Protein AF-A0A818FE83-F1 (afdb_monomer)

Solvent-accessible surface area (backbone atoms only — not comparable to full-atom values): 34110 Å² total; per-residue (Å²): 140,72,67,58,60,55,52,52,32,51,51,27,52,50,55,16,49,51,30,42,52,55,15,48,56,34,53,72,64,74,79,38,60,69,60,17,45,54,27,37,48,54,16,42,52,30,39,50,55,36,59,69,53,81,67,66,94,81,44,62,70,55,53,52,50,42,53,53,43,54,53,51,44,52,54,49,52,53,51,42,54,51,55,53,50,54,58,55,59,75,71,53,96,70,82,82,80,80,82,72,90,72,81,86,75,84,83,78,86,86,79,94,80,88,80,85,89,88,87,80,88,77,86,84,92,85,85,89,86,85,86,87,84,89,92,86,80,90,88,86,89,87,88,86,86,81,88,85,88,80,87,88,84,88,86,85,86,85,83,84,90,85,91,78,92,80,83,82,75,85,80,77,79,82,69,89,73,80,82,70,83,52,85,99,52,61,62,66,59,54,51,48,55,52,48,49,52,69,74,64,52,73,87,80,48,76,65,54,57,44,46,30,54,57,70,53,49,85,85,80,88,80,62,87,97,54,70,60,66,62,53,51,48,56,49,51,54,54,73,69,42,65,59,50,58,67,46,44,79,48,72,49,65,92,62,65,62,54,52,24,62,81,72,57,54,66,46,38,75,93,58,82,88,76,78,35,72,44,69,74,54,92,83,69,73,89,46,86,78,26,33,42,35,37,26,39,78,91,46,75,77,47,74,49,69,50,88,75,79,75,91,78,51,77,82,30,70,68,50,38,52,38,50,50,46,42,47,52,48,66,72,42,65,70,57,70,70,61,56,54,48,51,54,48,51,54,58,48,70,74,52,83,89,79,84,83,74,99,80,78,67,63,74,60,52,53,52,50,52,52,53,48,53,46,44,54,52,22,65,75,44,74,46,89,46,104,83,52,81,91,79,88,77,85,80,71,90,67,92,67,91,84,68,92,76,88,70,89,72,83,77,78,74,62,74,78,59,54,79,81,45,72,86,80,69,92,60,84,63,88,50,73,69,52,40,52,51,50,55,60,74,47,44,44,95,79,30,45,39,80,76,56,60,65,56,44,22,73,73,69,77,45,56,66,82,80,49,86,88,53,98,46,64,52,58,48,52,31,44,53,50,47,50,46,46,61,65,80,38,48,94,50,39,89,78,46,46,69,58,45,52,44,23,54,50,44,51,42,70,72,71,39,91,58,63,61,59,60,52,51,50,47,47,58,52,56,77,71,108

Sequence (529 aa):
MENEPYQSQRNYQQQAAEYLSQALEYDEQSENHELAIALYKKGIEELEKAINLNIDPNDQRALDLRTKMRKNLAMARERVEILQKLIQTDSNPVIKVHVRPTKVQRPLRPRSIGSAPSSASSNCRSRVMSPAPASASSMRLTSKLKQPPPQTINNRIKELPSTANARKIPTQNQSQRISLKLPNVEPKLVSYILNEVIENRPHVKFDDISLARATNGRFVFIPPNSNVDVHIGKQLQKALQSCITNIQVEWKLGTTVMTAPTNIPPVYVNDRLIVYALANDPMFVFNDKSSVELRNDQIRLGQVKIDCIPNVNMNGIIARLAAKALILELQHSKSPLSIEKRKLELLLSCFGKTRPSPTLTTTTDEKRMTKKSIIDLSLKYQILSPHTAFIGVEKRMNGSNADMVLREVPIQISADDQHLQEPFYEVWPIDDENIVRYLINKQKFDGLWDLDANDIELLTGKPLTSFTPFNNKQILISAIIIVVLETRFATMSIMWHGTVQKARKHLFDLLGKDAKELELLLENIRQQF

Mean predicted aligned error: 23.47 Å

Foldseek 3Di:
DDDVLQVLLVVLVVQLVVLQVVLVVQVVVPPCLVSSLVSLVSSLVSLVVSLPGDDDPPPVVSVVSNVVSVVVNVVSVVVSVVSVVVVVVVVDPDDDPDPDPDDDDDDDDDDDDDDDDDDDDDDDDDDDDDDDDDDDDDDDDDDDDDDDDDDDDDDDDDDDDDDDDDDDDDDPDPDPDDQLDAPPDDSVVLVVVVCCCVVVVPDDDVVVVLVCVLLLHDDDDDDPPDDPSVVSSVRVSQVPFDWQPQKDKDKPQPADWDKFPPHFHTGGPPDDDDMAIDGPDPPRDGDQRTKMWIDRVPRTPDMDTCPDDDPDDCLDPSVQVRLVRVLVNLVSCPDPVVVVVVVVVVVVVVPDDDDDDDPDCVVVVSVVVSLVSSVVSCVSNVHDDPNDDDDDDDDDPDPDPPDDDDDDDPDPDDCVCVVVDDPLDPDQDDDPVVNLVNQLVQQDPQLWGDDDQVNLCVLPVDGLVLADDDPDPRLLRRLLVLLSCVPVVVVVCVSCVVSSVSNLVSSDVVVDVPPVVSVVRSVSSNVSD

Nearest PDB structures (foldseek):
  6kgq-assembly1_A  TM=4.318E-01  e=5.853E+00  Homo sapiens

Structure (mmCIF, N/CA/C/O backbone):
data_AF-A0A818FE83-F1
#
_entry.id   AF-A0A818FE83-F1
#
loop_
_atom_site.group_PDB
_atom_site.id
_atom_site.type_symbol
_atom_site.label_atom_id
_atom_site.label_alt_id
_atom_site.label_comp_id
_atom_site.label_asym_id
_atom_site.label_entity_id
_atom_site.label_seq_id
_atom_site.pdbx_PDB_ins_code
_atom_site.Cartn_x
_atom_site.Cartn_y
_atom_site.Cartn_z
_atom_site.occupancy
_atom_site.B_iso_or_equiv
_atom_site.auth_seq_id
_atom_site.auth_comp_id
_atom_site.auth_asym_id
_atom_site.auth_atom_id
_atom_site.pdbx_PDB_model_num
ATOM 1 N N . MET A 1 1 ? 34.091 25.618 -46.260 1.00 40.19 1 MET A N 1
ATOM 2 C CA . MET A 1 1 ? 34.880 25.291 -45.055 1.00 40.19 1 MET A CA 1
ATOM 3 C C . MET A 1 1 ? 33.901 24.680 -44.081 1.00 40.19 1 MET A C 1
ATOM 5 O O . MET A 1 1 ? 32.993 25.373 -43.642 1.00 40.19 1 MET A O 1
ATOM 9 N N . GLU A 1 2 ? 33.945 23.359 -43.966 1.00 46.16 2 GLU A N 1
ATOM 10 C CA . GLU A 1 2 ? 32.803 22.538 -43.545 1.00 46.16 2 GLU A CA 1
ATOM 11 C C . GLU A 1 2 ? 32.871 22.137 -42.065 1.00 46.16 2 GLU A C 1
ATOM 13 O O . GLU A 1 2 ? 33.793 22.515 -41.347 1.00 46.16 2 GLU A O 1
ATOM 18 N N . ASN A 1 3 ? 31.845 21.417 -41.600 1.00 58.75 3 ASN A N 1
ATOM 19 C CA . ASN A 1 3 ? 31.539 21.144 -40.189 1.00 58.75 3 ASN A CA 1
ATOM 20 C C . ASN A 1 3 ? 32.497 20.137 -39.499 1.00 58.75 3 ASN A C 1
ATOM 22 O O . ASN A 1 3 ? 32.040 19.254 -38.769 1.00 58.75 3 ASN A O 1
ATOM 26 N N . GLU A 1 4 ? 33.808 20.263 -39.709 1.00 73.31 4 GLU A N 1
ATOM 27 C CA . GLU A 1 4 ? 34.875 19.423 -39.138 1.00 73.31 4 GLU A CA 1
ATOM 28 C C . GLU A 1 4 ? 34.732 19.121 -37.630 1.00 73.31 4 GLU A C 1
ATOM 30 O O . GLU A 1 4 ? 34.764 17.939 -37.263 1.00 73.31 4 GLU A O 1
ATOM 35 N N . PRO A 1 5 ? 34.508 20.105 -36.726 1.00 79.12 5 PRO A N 1
ATOM 36 C CA . PRO A 1 5 ? 34.394 19.808 -35.297 1.00 79.12 5 PRO A CA 1
ATOM 37 C C . PRO A 1 5 ? 33.130 19.004 -34.954 1.00 79.12 5 PRO A C 1
ATOM 39 O O . PRO A 1 5 ? 33.186 18.125 -34.096 1.00 79.12 5 PRO A O 1
ATOM 42 N N . TYR A 1 6 ? 32.004 19.235 -35.642 1.00 85.44 6 TYR A N 1
ATOM 43 C CA . TYR A 1 6 ? 30.761 18.487 -35.404 1.00 85.44 6 TYR A CA 1
ATOM 44 C C . TYR A 1 6 ? 30.817 17.061 -35.973 1.00 85.44 6 TYR A C 1
ATOM 46 O O . TYR A 1 6 ? 30.328 16.125 -35.337 1.00 85.44 6 TYR A O 1
ATOM 54 N N . GLN A 1 7 ? 31.446 16.870 -37.138 1.00 86.81 7 GLN A N 1
ATOM 55 C CA . GLN A 1 7 ? 31.696 15.535 -37.696 1.00 86.81 7 GLN A CA 1
ATOM 56 C C . GLN A 1 7 ? 32.642 14.736 -36.790 1.00 86.81 7 GLN A C 1
ATOM 58 O O . GLN A 1 7 ? 32.328 13.609 -36.413 1.00 86.81 7 GLN A O 1
ATOM 63 N N . SER A 1 8 ? 33.734 15.354 -36.332 1.00 87.88 8 SER A N 1
ATOM 64 C CA . SER A 1 8 ? 34.649 14.751 -35.353 1.00 87.88 8 SER A CA 1
ATOM 65 C C . SER A 1 8 ? 33.924 14.368 -34.058 1.00 87.88 8 SER A C 1
ATOM 67 O O . SER A 1 8 ? 34.060 13.244 -33.576 1.00 87.88 8 SER A O 1
ATOM 69 N N . GLN A 1 9 ? 33.072 15.255 -33.530 1.00 89.56 9 GLN A N 1
ATOM 70 C CA . GLN A 1 9 ? 32.237 14.978 -32.359 1.00 89.56 9 GLN A CA 1
ATOM 71 C C . GLN A 1 9 ? 31.302 13.775 -32.588 1.00 89.56 9 GLN A C 1
ATOM 73 O O . GLN A 1 9 ? 31.168 12.924 -31.709 1.00 89.56 9 GLN A O 1
ATOM 78 N N . ARG A 1 10 ? 30.675 13.661 -33.766 1.00 90.94 10 ARG A N 1
ATOM 79 C CA . ARG A 1 10 ? 29.845 12.504 -34.146 1.00 90.94 10 ARG A CA 1
ATOM 80 C C . ARG A 1 10 ? 30.641 11.203 -34.252 1.00 90.94 10 ARG A C 1
ATOM 82 O O . ARG A 1 10 ? 30.142 10.176 -33.800 1.00 90.94 10 ARG A O 1
ATOM 89 N N . ASN A 1 11 ? 31.864 11.240 -34.769 1.00 93.38 11 ASN A N 1
ATOM 90 C CA . ASN A 1 11 ? 32.707 10.048 -34.891 1.00 93.38 11 ASN A CA 1
ATOM 91 C C . ASN A 1 11 ? 33.095 9.498 -33.509 1.00 93.38 11 ASN A C 1
ATOM 93 O O . ASN A 1 11 ? 32.867 8.319 -33.232 1.00 93.38 11 ASN A O 1
ATOM 97 N N . TYR A 1 12 ? 33.551 10.360 -32.593 1.00 92.94 12 TYR A N 1
ATOM 98 C CA . TYR A 1 12 ? 33.810 9.960 -31.205 1.00 92.94 12 TYR A CA 1
ATOM 99 C C . TYR A 1 12 ? 32.534 9.499 -30.475 1.00 92.94 12 TYR A C 1
ATOM 101 O O . TYR A 1 12 ? 32.581 8.566 -29.678 1.00 92.94 12 TYR A O 1
ATOM 109 N N . GLN A 1 13 ? 31.362 10.080 -30.781 1.00 93.88 13 GLN A N 1
ATOM 110 C CA 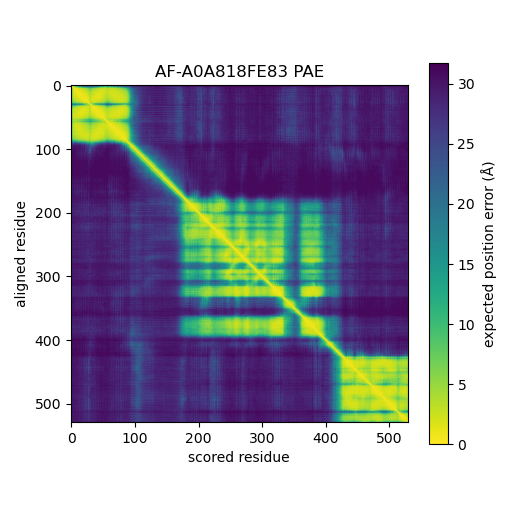. GLN A 1 13 ? 30.070 9.607 -30.256 1.00 93.88 13 GLN A CA 1
ATOM 111 C C . GLN A 1 13 ? 29.757 8.161 -30.655 1.00 93.88 13 GLN A C 1
ATOM 113 O O . GLN A 1 13 ? 29.132 7.434 -29.881 1.00 93.88 13 GLN A O 1
ATOM 118 N N . GLN A 1 14 ? 30.113 7.777 -31.881 1.00 93.38 14 GLN A N 1
ATOM 119 C CA . GLN A 1 14 ? 29.857 6.447 -32.421 1.00 93.38 14 GLN A CA 1
ATOM 120 C C . GLN A 1 14 ? 30.827 5.420 -31.826 1.00 93.38 14 GLN A C 1
ATOM 122 O O . GLN A 1 14 ? 30.374 4.392 -31.332 1.00 93.38 14 GLN A O 1
ATOM 127 N N . GLN A 1 15 ? 32.121 5.748 -31.762 1.00 93.56 15 GLN A N 1
ATOM 128 C CA . GLN A 1 15 ? 33.143 4.912 -31.117 1.00 93.56 15 GLN A CA 1
ATOM 129 C C . GLN A 1 15 ? 32.850 4.699 -29.623 1.00 93.56 15 GLN A C 1
ATOM 131 O O . GLN A 1 15 ? 32.890 3.575 -29.129 1.00 93.56 15 GLN A O 1
ATOM 136 N N . ALA A 1 16 ? 32.460 5.759 -28.906 1.00 95.44 16 ALA A N 1
ATOM 137 C CA . ALA A 1 16 ? 32.011 5.645 -27.523 1.00 95.44 16 ALA A CA 1
ATOM 138 C C . ALA A 1 16 ? 30.784 4.731 -27.378 1.00 95.44 16 ALA A C 1
ATOM 140 O O . ALA A 1 16 ? 30.735 3.917 -26.460 1.00 95.44 16 ALA A O 1
ATOM 141 N N . ALA A 1 17 ? 29.790 4.853 -28.265 1.00 94.06 17 ALA A N 1
ATOM 142 C CA . ALA A 1 17 ? 28.589 4.021 -28.211 1.00 94.06 17 ALA A CA 1
ATOM 143 C C . ALA A 1 17 ? 28.905 2.532 -28.433 1.00 94.06 17 ALA A C 1
ATOM 145 O O . ALA A 1 17 ? 28.341 1.696 -27.734 1.00 94.06 17 ALA A O 1
ATOM 146 N N . GLU A 1 18 ? 29.834 2.217 -29.338 1.00 95.75 18 GLU A N 1
ATOM 147 C CA . GLU A 1 18 ? 30.301 0.853 -29.604 1.00 95.75 18 GLU A CA 1
ATOM 148 C C . GLU A 1 18 ? 30.975 0.227 -28.370 1.00 95.75 18 GLU A C 1
ATOM 150 O O . GLU A 1 18 ? 30.542 -0.831 -27.901 1.00 95.75 18 GLU A O 1
ATOM 155 N N . TYR A 1 19 ? 31.952 0.918 -27.765 1.00 95.81 19 TYR A N 1
ATOM 156 C CA . TYR A 1 19 ? 32.606 0.440 -26.539 1.00 95.81 19 TYR A CA 1
ATOM 157 C C . TYR A 1 19 ? 31.632 0.294 -25.364 1.00 95.81 19 TYR A C 1
ATOM 159 O O . TYR A 1 19 ? 31.732 -0.670 -24.607 1.00 95.81 19 TYR A O 1
ATOM 167 N N . LEU A 1 20 ? 30.669 1.211 -25.214 1.00 95.31 20 LEU A N 1
ATOM 168 C CA . LEU A 1 20 ? 29.652 1.125 -24.162 1.00 95.31 20 LEU A CA 1
ATOM 169 C C . LEU A 1 20 ? 28.653 -0.018 -24.399 1.00 95.31 20 LEU A C 1
ATOM 171 O O . LEU A 1 20 ? 28.226 -0.636 -23.427 1.00 95.31 20 LEU A O 1
ATOM 175 N N . SER A 1 21 ? 28.302 -0.339 -25.652 1.00 93.94 21 SER A N 1
ATOM 176 C CA . SER A 1 21 ? 27.450 -1.502 -25.946 1.00 93.94 21 SER A CA 1
ATOM 177 C C . SER A 1 21 ? 28.155 -2.828 -25.665 1.00 93.94 21 SER A C 1
ATOM 179 O O . SER A 1 21 ? 27.558 -3.704 -25.049 1.00 93.94 21 SER A O 1
ATOM 181 N N . GLN A 1 22 ? 29.440 -2.945 -26.021 1.00 92.19 22 GLN A N 1
ATOM 182 C CA . GLN A 1 22 ? 30.245 -4.124 -25.688 1.00 92.19 22 GLN A CA 1
ATOM 183 C C . GLN A 1 22 ? 30.424 -4.252 -24.167 1.00 92.19 22 GLN A C 1
ATOM 185 O O . GLN A 1 22 ? 30.310 -5.342 -23.618 1.00 92.19 22 GLN A O 1
ATOM 190 N N . ALA A 1 23 ? 30.655 -3.137 -23.463 1.00 93.44 23 ALA A N 1
ATOM 191 C CA . ALA A 1 23 ? 30.774 -3.138 -22.007 1.00 93.44 23 ALA A CA 1
ATOM 192 C C . ALA A 1 23 ? 29.503 -3.662 -21.317 1.00 93.44 23 ALA A C 1
ATOM 194 O O . ALA A 1 23 ? 29.622 -4.453 -20.387 1.00 93.44 23 ALA A O 1
ATOM 195 N N . LEU A 1 24 ? 28.313 -3.266 -21.792 1.00 93.12 24 LEU A N 1
ATOM 196 C CA . LEU A 1 24 ? 27.022 -3.749 -21.283 1.00 93.12 24 LEU A CA 1
ATOM 197 C C . LEU A 1 24 ? 26.832 -5.260 -21.488 1.00 93.12 24 LEU A C 1
ATOM 199 O O . LEU A 1 24 ? 26.365 -5.935 -20.577 1.00 93.12 24 LEU A O 1
ATOM 203 N N . GLU A 1 25 ? 27.239 -5.806 -22.635 1.00 90.25 25 GLU A N 1
ATOM 204 C CA . GLU A 1 25 ? 27.136 -7.245 -22.916 1.00 90.25 25 GLU A CA 1
ATOM 205 C C . GLU A 1 25 ? 27.955 -8.090 -21.918 1.00 90.25 25 GLU A C 1
ATOM 207 O O . GLU A 1 25 ? 27.442 -9.057 -21.352 1.00 90.25 25 GLU A O 1
ATOM 212 N N . TYR A 1 26 ? 29.193 -7.683 -21.610 1.00 87.94 26 TYR A N 1
ATOM 213 C CA . TYR A 1 26 ? 30.014 -8.341 -20.579 1.00 87.94 26 TYR A CA 1
ATOM 214 C C . TYR A 1 26 ? 29.524 -8.093 -19.142 1.00 87.94 26 TYR A C 1
ATOM 216 O O . TYR A 1 26 ? 29.781 -8.905 -18.253 1.00 87.94 26 TYR A O 1
ATOM 224 N N . ASP A 1 27 ? 28.840 -6.974 -18.906 1.00 87.31 27 ASP A N 1
ATOM 225 C CA . ASP A 1 27 ? 28.271 -6.589 -17.612 1.00 87.31 27 ASP A CA 1
ATOM 226 C C . ASP A 1 27 ? 27.022 -7.427 -17.262 1.00 87.31 27 ASP A C 1
ATOM 228 O O . ASP A 1 27 ? 26.847 -7.839 -16.115 1.00 87.31 27 ASP A O 1
ATOM 232 N N . GLU A 1 28 ? 26.197 -7.765 -18.260 1.00 86.06 28 GLU A N 1
ATOM 233 C CA . GLU A 1 28 ? 25.052 -8.677 -18.113 1.00 86.06 28 GLU A CA 1
ATOM 234 C C . GLU A 1 28 ? 25.485 -10.147 -17.941 1.00 86.06 28 GLU A C 1
ATOM 236 O O . GLU A 1 28 ? 24.889 -10.886 -17.153 1.00 86.06 28 GLU A O 1
ATOM 241 N N . GLN A 1 29 ? 26.562 -10.574 -18.611 1.00 78.81 29 GLN A N 1
ATOM 242 C CA . GLN A 1 29 ? 27.043 -11.967 -18.598 1.00 78.81 29 GLN A CA 1
ATOM 243 C C . GLN A 1 29 ? 27.700 -12.423 -17.276 1.00 78.81 29 GLN A C 1
ATOM 245 O O . GLN A 1 29 ? 28.101 -13.578 -17.171 1.00 78.81 29 GLN A O 1
ATOM 250 N N . SER A 1 30 ? 27.766 -11.564 -16.250 1.00 62.47 30 SER A N 1
ATOM 251 C CA . SER A 1 30 ? 28.073 -11.883 -14.837 1.00 62.47 30 SER A CA 1
ATOM 252 C C . SER A 1 30 ? 29.441 -12.511 -14.492 1.00 62.47 30 SER A C 1
ATOM 254 O O . SER A 1 30 ? 29.804 -12.514 -13.321 1.00 62.47 30 SER A O 1
ATOM 256 N N . GLU A 1 31 ? 30.227 -13.002 -15.454 1.00 63.53 31 GLU A N 1
ATOM 257 C CA . GLU A 1 31 ? 31.515 -13.677 -15.190 1.00 63.53 31 GLU A CA 1
ATOM 258 C C . GLU A 1 31 ? 32.758 -12.807 -15.479 1.00 63.53 31 GLU A C 1
ATOM 260 O O . GLU A 1 31 ? 33.862 -13.173 -15.088 1.00 63.53 31 GLU A O 1
ATOM 265 N N . ASN A 1 32 ? 32.612 -11.645 -16.137 1.00 76.75 32 ASN A N 1
ATOM 266 C CA . ASN A 1 32 ? 33.738 -10.881 -16.709 1.00 76.75 32 ASN A CA 1
ATOM 267 C C . ASN A 1 32 ? 33.737 -9.370 -16.372 1.00 76.75 32 ASN A C 1
ATOM 269 O O . ASN A 1 32 ? 33.983 -8.518 -17.233 1.00 76.75 32 ASN A O 1
ATOM 273 N N . HIS A 1 33 ? 33.506 -9.010 -15.105 1.00 83.38 33 HIS A N 1
ATOM 274 C CA . HIS A 1 33 ? 33.454 -7.605 -14.663 1.00 83.38 33 HIS A CA 1
ATOM 275 C C . HIS A 1 33 ? 34.737 -6.794 -14.950 1.00 83.38 33 HIS A C 1
ATOM 277 O O . HIS A 1 33 ? 34.656 -5.590 -15.198 1.00 83.38 33 HIS A O 1
ATOM 283 N N . GLU A 1 34 ? 35.916 -7.424 -14.976 1.00 87.69 34 GLU A N 1
ATOM 284 C CA . GLU A 1 34 ? 37.179 -6.750 -15.325 1.00 87.69 34 GLU A CA 1
ATOM 285 C C . GLU A 1 34 ? 37.215 -6.285 -16.792 1.00 87.69 34 GLU A C 1
ATOM 287 O O . GLU A 1 34 ? 37.617 -5.151 -17.075 1.00 87.69 34 GLU A O 1
ATOM 292 N N . LEU A 1 35 ? 36.731 -7.119 -17.722 1.00 88.88 35 LEU A N 1
ATOM 293 C CA . LEU A 1 35 ? 36.623 -6.774 -19.144 1.00 88.88 35 LEU A CA 1
ATOM 294 C C . LEU A 1 35 ? 35.570 -5.682 -19.367 1.00 88.88 35 LEU A C 1
ATOM 296 O O . LEU A 1 35 ? 35.830 -4.727 -20.104 1.00 88.88 35 LEU A O 1
ATOM 300 N N . ALA A 1 36 ? 34.433 -5.759 -18.665 1.00 92.06 36 ALA A N 1
ATOM 301 C CA . ALA A 1 36 ? 33.418 -4.708 -18.682 1.00 92.06 36 ALA A CA 1
ATOM 302 C C . ALA A 1 36 ? 33.999 -3.354 -18.223 1.00 92.06 36 ALA A C 1
ATOM 304 O O . ALA A 1 36 ? 33.844 -2.352 -18.920 1.00 92.06 36 ALA A O 1
ATOM 305 N N . ILE A 1 37 ? 34.750 -3.310 -17.111 1.00 93.00 37 ILE A N 1
ATOM 306 C CA . ILE A 1 37 ? 35.431 -2.085 -16.642 1.00 93.00 37 ILE A CA 1
ATOM 307 C C . ILE A 1 37 ? 36.420 -1.551 -17.689 1.00 93.00 37 ILE A C 1
ATOM 309 O O . ILE A 1 37 ? 36.487 -0.337 -17.898 1.00 93.00 37 ILE A O 1
ATOM 313 N N . ALA A 1 38 ? 37.197 -2.420 -18.343 1.00 93.62 38 ALA A N 1
ATOM 314 C CA . ALA A 1 38 ? 38.158 -2.005 -19.366 1.00 93.62 38 ALA A CA 1
ATOM 315 C C . ALA A 1 38 ? 37.471 -1.373 -20.593 1.00 93.62 38 ALA A C 1
ATOM 317 O O . ALA A 1 38 ? 37.942 -0.356 -21.106 1.00 93.62 38 ALA A O 1
ATOM 318 N N . LEU A 1 39 ? 36.338 -1.929 -21.031 1.00 93.88 39 LEU A N 1
ATOM 319 C CA . LEU A 1 39 ? 35.537 -1.393 -22.136 1.00 93.88 39 LEU A CA 1
ATOM 320 C C . LEU A 1 39 ? 34.808 -0.097 -21.749 1.00 93.88 39 LEU A C 1
ATOM 322 O O . LEU A 1 39 ? 34.854 0.872 -22.508 1.00 93.88 39 LEU A O 1
ATOM 326 N N . TYR A 1 40 ? 34.239 -0.013 -20.539 1.00 96.69 40 TYR A N 1
ATOM 327 C CA . TYR A 1 40 ? 33.661 1.233 -20.024 1.00 96.69 40 TYR A CA 1
ATOM 328 C C . TYR A 1 40 ? 34.697 2.366 -19.961 1.00 96.69 40 TYR A C 1
ATOM 330 O O . TYR A 1 40 ? 34.378 3.492 -20.340 1.00 96.69 40 TYR A O 1
ATOM 338 N N . LYS A 1 41 ? 35.943 2.089 -19.541 1.00 96.12 41 LYS A N 1
ATOM 339 C CA . LYS A 1 41 ? 37.033 3.085 -19.539 1.00 96.12 41 LYS A CA 1
ATOM 340 C C . LYS A 1 41 ? 37.331 3.618 -20.944 1.00 96.12 41 LYS A C 1
ATOM 342 O O . LYS A 1 41 ? 37.325 4.832 -21.123 1.00 96.12 41 LYS A O 1
ATOM 347 N N . LYS A 1 42 ? 37.470 2.742 -21.949 1.00 95.44 42 LYS A N 1
ATOM 348 C CA . LYS A 1 42 ? 37.636 3.155 -23.359 1.00 95.44 42 LYS A CA 1
ATOM 349 C C . LYS A 1 42 ? 36.466 4.012 -23.855 1.00 95.44 42 LYS A C 1
ATOM 351 O O . LYS A 1 42 ? 36.677 5.055 -24.464 1.00 95.44 42 LYS A O 1
ATOM 356 N N . GLY A 1 43 ? 35.228 3.622 -23.537 1.00 96.38 43 GLY A N 1
ATOM 357 C CA . GLY A 1 43 ? 34.038 4.413 -23.868 1.00 96.38 43 GLY A CA 1
ATOM 358 C C . GLY A 1 43 ? 34.029 5.803 -23.215 1.00 96.38 43 GLY A C 1
ATOM 359 O O . GLY A 1 43 ? 33.614 6.775 -23.845 1.00 96.38 43 GLY A O 1
ATOM 360 N N . ILE A 1 44 ? 34.522 5.923 -21.977 1.00 96.56 44 ILE A N 1
ATOM 361 C CA . ILE A 1 44 ? 34.677 7.207 -21.273 1.00 96.56 44 ILE A CA 1
ATOM 362 C C . ILE A 1 44 ? 35.756 8.076 -21.939 1.00 96.56 44 ILE A C 1
ATOM 364 O O . ILE A 1 44 ? 35.505 9.259 -22.158 1.00 96.56 44 ILE A O 1
ATOM 368 N N . GLU A 1 45 ? 36.905 7.510 -22.321 1.00 96.44 45 GLU A N 1
ATOM 369 C CA . GLU A 1 45 ? 37.983 8.236 -23.015 1.00 96.44 45 GLU A CA 1
ATOM 370 C C . GLU A 1 45 ? 37.508 8.857 -24.342 1.00 96.44 45 GLU A C 1
ATOM 372 O O . GLU A 1 45 ? 37.781 10.031 -24.607 1.00 96.44 45 GLU A O 1
ATOM 377 N N . GLU A 1 46 ? 36.739 8.122 -25.154 1.00 95.56 46 GLU A N 1
ATOM 378 C CA . GLU A 1 46 ? 36.171 8.666 -26.399 1.00 95.56 46 GLU A CA 1
ATOM 379 C C . GLU A 1 46 ? 35.105 9.750 -26.142 1.00 95.56 46 GLU A C 1
ATOM 381 O O . GLU A 1 46 ? 35.055 10.756 -26.858 1.00 95.56 46 GLU A O 1
ATOM 386 N N . LEU A 1 47 ? 34.296 9.629 -25.079 1.00 95.31 47 LEU A N 1
ATOM 387 C CA . LEU A 1 47 ? 33.380 10.705 -24.667 1.00 95.31 47 LEU A CA 1
ATOM 388 C C . LEU A 1 47 ? 34.130 11.960 -24.200 1.00 95.31 47 LEU A C 1
ATOM 390 O O . LEU A 1 47 ? 33.699 13.073 -24.501 1.00 95.31 47 LEU A O 1
ATOM 394 N N . GLU A 1 48 ? 35.243 11.808 -23.483 1.00 95.12 48 GLU A N 1
ATOM 395 C CA . GLU A 1 48 ? 36.067 12.930 -23.021 1.00 95.12 48 GLU A CA 1
ATOM 396 C C . GLU A 1 48 ? 36.721 13.668 -24.191 1.00 95.12 48 GLU A C 1
ATOM 398 O O . GLU A 1 48 ? 36.621 14.897 -24.259 1.00 95.12 48 GLU A O 1
ATOM 403 N N . LYS A 1 49 ? 37.279 12.943 -25.171 1.00 93.62 49 LYS A N 1
ATOM 404 C CA . LYS A 1 49 ? 37.765 13.528 -26.435 1.00 93.62 49 LYS A CA 1
ATOM 405 C C . LYS A 1 49 ? 36.663 14.328 -27.134 1.00 93.62 49 LYS A C 1
ATOM 407 O O . LYS A 1 49 ? 36.883 15.487 -27.479 1.00 93.62 49 LYS A O 1
ATOM 412 N N . ALA A 1 50 ? 35.458 13.765 -27.259 1.00 90.88 50 ALA A N 1
ATOM 413 C CA . ALA A 1 50 ? 34.319 14.429 -27.898 1.00 90.88 50 ALA A CA 1
ATOM 414 C C . ALA A 1 50 ? 33.838 15.701 -27.171 1.00 90.88 50 ALA A C 1
ATOM 416 O O . ALA A 1 50 ? 33.371 16.645 -27.810 1.00 90.88 50 ALA A O 1
ATOM 417 N N . ILE A 1 51 ? 33.920 15.729 -25.836 1.00 91.56 51 ILE A N 1
ATOM 418 C CA . ILE A 1 51 ? 33.501 16.871 -25.005 1.00 91.56 51 ILE A CA 1
ATOM 419 C C . ILE A 1 51 ? 34.549 17.995 -25.016 1.00 91.56 51 ILE A C 1
ATOM 421 O O . ILE A 1 51 ? 34.166 19.164 -24.901 1.00 91.56 51 ILE A O 1
ATOM 425 N N . ASN A 1 52 ? 35.830 17.643 -25.165 1.00 90.94 52 ASN A N 1
ATOM 426 C CA . ASN A 1 52 ? 36.968 18.566 -25.185 1.00 90.94 52 ASN A CA 1
ATOM 427 C C . ASN A 1 52 ? 37.207 19.235 -26.551 1.00 90.94 52 ASN A C 1
ATOM 429 O O . ASN A 1 52 ? 38.022 20.153 -26.635 1.00 90.94 52 ASN A O 1
ATOM 433 N N . LEU A 1 53 ? 36.502 18.821 -27.611 1.00 89.75 53 LEU A N 1
ATOM 434 C CA . LEU A 1 53 ? 36.538 19.517 -28.898 1.00 89.75 53 LEU A CA 1
ATOM 435 C C . LEU A 1 53 ? 36.054 20.968 -28.758 1.00 89.75 53 LEU A C 1
ATOM 437 O O . LEU A 1 53 ? 35.030 21.248 -28.125 1.00 89.75 53 LEU A O 1
ATOM 441 N N . ASN A 1 54 ? 36.776 21.888 -29.401 1.00 85.81 54 ASN A N 1
ATOM 442 C CA . ASN A 1 54 ? 36.339 23.271 -29.523 1.00 85.81 54 ASN A CA 1
ATOM 443 C C . ASN A 1 54 ? 35.163 23.334 -30.509 1.00 85.81 54 ASN A C 1
ATOM 445 O O . ASN A 1 54 ? 35.310 23.007 -31.686 1.00 85.81 54 ASN A O 1
ATOM 449 N N . ILE A 1 55 ? 33.992 23.702 -29.999 1.00 85.00 55 ILE A N 1
ATOM 450 C CA . ILE A 1 55 ? 32.716 23.704 -30.715 1.00 85.00 55 ILE A CA 1
ATOM 451 C C . ILE A 1 55 ? 32.198 25.135 -30.729 1.00 85.00 55 ILE A C 1
ATOM 453 O O . ILE A 1 55 ? 32.130 25.768 -29.672 1.00 85.00 55 ILE A O 1
ATOM 457 N N . ASP A 1 56 ? 31.779 25.607 -31.903 1.00 84.75 56 ASP A N 1
ATOM 458 C CA . ASP A 1 56 ? 31.195 26.934 -32.062 1.00 84.75 56 ASP A CA 1
ATOM 459 C C . ASP A 1 56 ? 29.992 27.124 -31.121 1.00 84.75 56 ASP A C 1
ATOM 461 O O . ASP A 1 56 ? 29.023 26.361 -31.206 1.00 84.75 56 ASP A O 1
ATOM 465 N N . PRO A 1 57 ? 29.984 28.160 -30.255 1.00 81.31 57 PRO A N 1
ATOM 466 C CA . PRO A 1 57 ? 28.884 28.410 -29.318 1.00 81.31 57 PRO A CA 1
ATOM 467 C C . PRO A 1 57 ? 27.516 28.640 -29.978 1.00 81.31 57 PRO A C 1
ATOM 469 O O . PRO A 1 57 ? 26.504 28.660 -29.282 1.00 81.31 57 PRO A O 1
ATOM 472 N N . ASN A 1 58 ? 27.487 28.829 -31.300 1.00 83.25 58 ASN A N 1
ATOM 473 C CA . ASN A 1 58 ? 26.285 29.073 -32.087 1.00 83.25 58 ASN A CA 1
ATOM 474 C C . ASN A 1 58 ? 25.685 27.792 -32.721 1.00 83.25 58 ASN A C 1
ATOM 476 O O . ASN A 1 58 ? 24.534 27.831 -33.152 1.00 83.25 58 ASN A O 1
ATOM 480 N N . ASP A 1 59 ? 26.398 26.648 -32.768 1.00 86.81 59 ASP A N 1
ATOM 481 C CA . ASP A 1 59 ? 25.799 25.380 -33.237 1.00 86.81 59 ASP A CA 1
ATOM 482 C C . ASP A 1 59 ? 25.106 24.637 -32.085 1.00 86.81 59 ASP A C 1
ATOM 484 O O . ASP A 1 59 ? 25.686 23.812 -31.369 1.00 86.81 59 ASP A O 1
ATOM 488 N N . GLN A 1 60 ? 23.806 24.899 -31.945 1.00 86.31 60 GLN A N 1
ATOM 489 C CA . GLN A 1 60 ? 22.940 24.236 -30.968 1.00 86.31 60 GLN A CA 1
ATOM 490 C C . GLN A 1 60 ? 22.980 22.699 -31.072 1.00 86.31 60 GLN A C 1
ATOM 492 O O . GLN A 1 60 ? 22.920 22.018 -30.050 1.00 86.31 60 GLN A O 1
ATOM 497 N N . ARG A 1 61 ? 23.164 22.122 -32.269 1.00 87.19 61 ARG A N 1
ATOM 498 C CA . ARG A 1 61 ? 23.173 20.657 -32.463 1.00 87.19 61 ARG A CA 1
ATOM 499 C C . ARG A 1 61 ? 24.418 20.017 -31.854 1.00 87.19 61 ARG A C 1
ATOM 501 O O . ARG A 1 61 ? 24.346 18.900 -31.339 1.00 87.19 61 ARG A O 1
ATOM 508 N N . ALA A 1 62 ? 25.547 20.720 -31.905 1.00 86.56 62 ALA A N 1
ATOM 509 C CA . ALA A 1 62 ? 26.804 20.300 -31.298 1.00 86.56 62 ALA A CA 1
ATOM 510 C C . ALA A 1 62 ? 26.770 20.444 -29.763 1.00 86.56 62 ALA A C 1
ATOM 512 O O . ALA A 1 62 ? 27.272 19.581 -29.032 1.00 86.56 62 ALA A O 1
ATOM 513 N N . LEU A 1 63 ? 26.098 21.486 -29.257 1.00 88.50 63 LEU A N 1
ATOM 514 C CA . LEU A 1 63 ? 25.848 21.690 -27.824 1.00 88.50 63 LEU A CA 1
ATOM 515 C C . LEU A 1 63 ? 24.900 20.633 -27.231 1.00 88.50 63 LEU A C 1
ATOM 517 O O . LEU A 1 63 ? 25.196 20.079 -26.166 1.00 88.50 63 LEU A O 1
ATOM 521 N N . ASP A 1 64 ? 23.817 20.288 -27.928 1.00 89.25 64 ASP A N 1
ATOM 522 C CA . ASP A 1 64 ? 22.895 19.214 -27.536 1.00 89.25 64 ASP A CA 1
ATOM 523 C C . ASP A 1 64 ? 23.592 17.851 -27.515 1.00 89.25 64 ASP A C 1
ATOM 525 O O . ASP A 1 64 ? 23.428 17.067 -26.574 1.00 89.25 64 ASP A O 1
ATOM 529 N N . LEU A 1 65 ? 24.413 17.571 -28.534 1.00 90.25 65 LEU A N 1
ATOM 530 C CA . LEU A 1 65 ? 25.211 16.350 -28.611 1.00 90.25 65 LEU A CA 1
ATOM 531 C C . LEU A 1 65 ? 26.207 16.271 -27.442 1.00 90.25 65 LEU A C 1
ATOM 533 O O . LEU A 1 65 ? 26.252 15.253 -26.750 1.00 90.25 65 LEU A O 1
ATOM 537 N N . ARG A 1 66 ? 26.910 17.372 -27.135 1.00 90.94 66 ARG A N 1
ATOM 538 C CA . ARG A 1 66 ? 27.827 17.472 -25.984 1.00 90.94 66 ARG A CA 1
ATOM 539 C C . ARG A 1 66 ? 27.108 17.270 -24.649 1.00 90.94 66 ARG A C 1
ATOM 541 O O . ARG A 1 66 ? 27.656 16.656 -23.736 1.00 90.94 66 ARG A O 1
ATOM 548 N N . THR A 1 67 ? 25.879 17.764 -24.526 1.00 93.00 67 THR A N 1
ATOM 549 C CA . THR A 1 67 ? 25.066 17.615 -23.309 1.00 93.00 67 THR A CA 1
ATOM 550 C C . THR A 1 67 ? 24.637 16.160 -23.100 1.00 93.00 67 THR A C 1
ATOM 552 O O . THR A 1 67 ? 24.756 15.639 -21.989 1.00 93.00 67 THR A O 1
ATOM 555 N N . LYS A 1 68 ? 24.243 15.459 -24.172 1.00 91.88 68 LYS A N 1
ATOM 556 C CA . LYS A 1 68 ? 23.956 14.012 -24.139 1.00 91.88 68 LYS A CA 1
ATOM 557 C C . LYS A 1 68 ? 25.202 13.194 -23.780 1.00 91.88 68 LYS A C 1
ATOM 559 O O . LYS A 1 68 ? 25.127 12.337 -22.904 1.00 91.88 68 LYS A O 1
ATOM 564 N N . MET A 1 69 ? 26.358 13.515 -24.366 1.00 92.06 69 MET A N 1
ATOM 565 C CA . MET A 1 69 ? 27.643 12.884 -24.026 1.00 92.06 69 MET A CA 1
ATOM 566 C C . MET A 1 69 ? 28.012 13.050 -22.552 1.00 92.06 69 MET A C 1
ATOM 568 O O . MET A 1 69 ? 28.391 12.074 -21.916 1.00 92.06 69 MET A O 1
ATOM 572 N N . ARG A 1 70 ? 27.852 14.253 -21.980 1.00 93.75 70 ARG A N 1
ATOM 573 C CA . ARG A 1 70 ? 28.110 14.503 -20.550 1.00 93.75 70 ARG A CA 1
ATOM 574 C C . ARG A 1 70 ? 27.224 13.655 -19.638 1.00 93.75 70 ARG A C 1
ATOM 576 O O . ARG A 1 70 ? 27.716 13.142 -18.637 1.00 93.75 70 ARG A O 1
ATOM 583 N N . LYS A 1 71 ? 25.945 13.466 -19.991 1.00 93.38 71 LYS A N 1
ATOM 584 C CA . LYS A 1 71 ? 25.044 12.570 -19.250 1.00 93.38 71 LYS A CA 1
ATOM 585 C C . LYS A 1 71 ? 25.505 11.111 -19.342 1.00 93.38 71 LYS A C 1
ATOM 587 O O . LYS A 1 71 ? 25.568 10.437 -18.319 1.00 93.38 71 LYS A O 1
ATOM 592 N N . ASN A 1 72 ? 25.872 10.641 -20.535 1.00 90.62 72 ASN A N 1
ATOM 593 C CA . ASN A 1 72 ? 26.371 9.276 -20.734 1.00 90.62 72 ASN A CA 1
ATOM 594 C C . ASN A 1 72 ? 27.693 9.028 -19.991 1.00 90.62 72 ASN A C 1
ATOM 596 O O . ASN A 1 72 ? 27.837 7.995 -19.345 1.00 90.62 72 ASN A O 1
ATOM 600 N N . LEU A 1 73 ? 28.612 9.996 -20.008 1.00 94.06 73 LEU A N 1
ATOM 601 C CA . LEU A 1 73 ? 29.878 9.955 -19.273 1.00 94.06 73 LEU A CA 1
ATOM 602 C C . LEU A 1 73 ? 29.649 9.833 -17.761 1.00 94.06 73 LEU A C 1
ATOM 604 O O . LEU A 1 73 ? 30.330 9.047 -17.106 1.00 94.06 73 LEU A O 1
ATOM 608 N N . ALA A 1 74 ? 28.680 10.568 -17.204 1.00 95.06 74 ALA A N 1
ATOM 609 C CA . ALA A 1 74 ? 28.332 10.463 -15.788 1.00 95.06 74 ALA A CA 1
ATOM 610 C C . ALA A 1 74 ? 27.819 9.056 -15.427 1.00 95.06 74 ALA A C 1
ATOM 612 O O . ALA A 1 74 ? 28.331 8.451 -14.488 1.00 95.06 74 ALA A O 1
ATOM 613 N N . MET A 1 75 ? 26.884 8.507 -16.215 1.00 90.00 75 MET A N 1
ATOM 614 C CA . MET A 1 75 ? 26.337 7.158 -15.997 1.00 90.00 75 MET A CA 1
ATOM 615 C C . MET A 1 75 ? 27.407 6.061 -16.150 1.00 90.00 75 MET A C 1
ATOM 617 O O . MET A 1 75 ? 27.453 5.128 -15.352 1.00 90.00 75 MET A O 1
ATOM 621 N N . ALA A 1 76 ? 28.306 6.183 -17.133 1.00 93.62 76 ALA A N 1
ATOM 622 C CA . ALA A 1 76 ? 29.400 5.231 -17.332 1.00 93.62 76 ALA A CA 1
ATOM 623 C C . ALA A 1 76 ? 30.409 5.254 -16.168 1.00 93.62 76 ALA A C 1
ATOM 625 O O . ALA A 1 76 ? 30.827 4.198 -15.696 1.00 93.62 76 ALA A O 1
ATOM 626 N N . ARG A 1 77 ? 30.763 6.443 -15.654 1.00 94.50 77 ARG A N 1
ATOM 627 C CA . ARG A 1 77 ? 31.631 6.577 -14.469 1.00 94.50 77 ARG A CA 1
ATOM 628 C C . ARG A 1 77 ? 30.987 5.983 -13.213 1.00 94.50 77 ARG A C 1
ATOM 630 O O . ARG A 1 77 ? 31.659 5.251 -12.493 1.00 94.50 77 ARG A O 1
ATOM 637 N N . GLU A 1 78 ? 29.698 6.239 -12.985 1.00 94.81 78 GLU A N 1
ATOM 638 C CA . GLU A 1 78 ? 28.933 5.644 -11.878 1.00 94.81 78 GLU A CA 1
ATOM 639 C C . GLU A 1 78 ? 28.922 4.108 -11.965 1.00 94.81 78 GLU A C 1
ATOM 641 O O . GLU A 1 78 ? 29.189 3.427 -10.972 1.00 94.81 78 GLU A O 1
ATOM 646 N N . ARG A 1 79 ? 28.711 3.539 -13.163 1.00 93.56 79 ARG A N 1
ATOM 647 C CA . ARG A 1 79 ? 28.740 2.081 -13.351 1.00 93.56 79 ARG A CA 1
ATOM 648 C C . ARG A 1 79 ? 30.121 1.480 -13.080 1.00 93.56 79 ARG A C 1
ATOM 650 O O . ARG A 1 79 ? 30.205 0.455 -12.407 1.00 93.56 79 ARG A O 1
ATOM 657 N N . VAL A 1 80 ? 31.197 2.134 -13.527 1.00 93.69 80 VAL A N 1
ATOM 658 C CA . VAL A 1 80 ? 32.578 1.713 -13.229 1.00 93.69 80 VAL A CA 1
ATOM 659 C C . VAL A 1 80 ? 32.867 1.734 -11.725 1.00 93.69 80 VAL A C 1
ATOM 661 O O . VAL A 1 80 ? 33.485 0.797 -11.225 1.00 93.69 80 VAL A O 1
ATOM 664 N N . GLU A 1 81 ? 32.399 2.746 -10.989 1.00 93.75 81 GLU A N 1
ATOM 665 C CA . GLU A 1 81 ? 32.568 2.817 -9.530 1.00 93.75 81 GLU A CA 1
ATOM 666 C C . GLU A 1 81 ? 31.841 1.663 -8.811 1.00 93.75 81 GLU A C 1
ATOM 668 O O . GLU A 1 81 ? 32.376 1.080 -7.866 1.00 93.75 81 GLU A O 1
ATOM 673 N N . ILE A 1 82 ? 30.644 1.288 -9.277 1.00 92.75 82 ILE A N 1
ATOM 674 C CA . ILE A 1 82 ? 29.893 0.137 -8.751 1.00 92.75 82 ILE A CA 1
ATOM 675 C C . ILE A 1 82 ? 30.646 -1.175 -9.014 1.00 92.75 82 ILE A C 1
ATOM 677 O O . ILE A 1 82 ? 30.839 -1.958 -8.084 1.00 92.75 82 ILE A O 1
ATOM 681 N N . LEU A 1 83 ? 31.117 -1.404 -10.244 1.00 88.06 83 LEU A N 1
ATOM 682 C CA . LEU A 1 83 ? 31.853 -2.624 -10.601 1.00 88.06 83 LEU A CA 1
ATOM 683 C C . LEU A 1 83 ? 33.183 -2.749 -9.837 1.00 88.06 83 LEU A C 1
ATOM 685 O O . LEU A 1 83 ? 33.532 -3.834 -9.379 1.00 88.06 83 LEU A O 1
ATOM 689 N N . GLN A 1 84 ? 33.894 -1.639 -9.614 1.00 89.44 84 GLN A N 1
ATOM 690 C CA . GLN A 1 84 ? 35.111 -1.627 -8.790 1.00 89.44 84 GLN A CA 1
ATOM 691 C C . GLN A 1 84 ? 34.836 -1.995 -7.326 1.00 89.44 84 GLN A C 1
ATOM 693 O O . GLN A 1 84 ? 35.619 -2.736 -6.730 1.00 89.44 84 GLN A O 1
ATOM 698 N N . LYS A 1 85 ? 33.716 -1.532 -6.752 1.00 88.81 85 LYS A N 1
ATOM 699 C CA . LYS A 1 85 ? 33.311 -1.898 -5.385 1.00 88.81 85 LYS A CA 1
ATOM 700 C C . LYS A 1 85 ? 32.993 -3.387 -5.256 1.00 88.81 85 LYS A C 1
ATOM 702 O O . LYS A 1 85 ? 33.384 -3.976 -4.255 1.00 88.81 85 LYS A O 1
ATOM 707 N N . LEU A 1 86 ? 32.353 -3.994 -6.261 1.00 84.81 86 LEU A N 1
ATOM 708 C CA . LEU A 1 86 ? 32.067 -5.436 -6.278 1.00 84.81 86 LEU A CA 1
ATOM 709 C C . LEU A 1 86 ? 33.363 -6.270 -6.248 1.00 84.81 86 LEU A C 1
ATOM 711 O O . LEU A 1 86 ? 33.527 -7.119 -5.372 1.00 84.81 86 LEU A O 1
ATOM 715 N N . ILE A 1 87 ? 34.339 -5.941 -7.102 1.00 81.94 87 ILE A N 1
ATOM 716 C CA . ILE A 1 87 ? 35.654 -6.613 -7.124 1.00 81.94 87 ILE A CA 1
ATOM 717 C C . ILE A 1 87 ? 36.414 -6.412 -5.795 1.00 81.94 87 ILE A C 1
ATOM 719 O O . ILE A 1 87 ? 37.045 -7.338 -5.276 1.00 81.94 87 ILE A O 1
ATOM 723 N N . GLN A 1 88 ? 36.324 -5.224 -5.183 1.00 79.00 88 GLN A N 1
ATOM 724 C CA . GLN A 1 88 ? 36.911 -4.980 -3.860 1.00 79.00 88 GLN A CA 1
ATOM 725 C C . GLN A 1 88 ? 36.222 -5.764 -2.734 1.00 79.00 88 GLN A C 1
ATOM 727 O O . GLN A 1 88 ? 36.903 -6.169 -1.791 1.00 79.00 88 GLN A O 1
ATOM 732 N N . THR A 1 89 ? 34.913 -6.024 -2.814 1.00 66.94 89 THR A N 1
ATOM 733 C CA . THR A 1 89 ? 34.227 -6.854 -1.810 1.00 66.94 89 THR A CA 1
ATOM 734 C C . THR A 1 89 ? 34.631 -8.326 -1.868 1.00 66.94 89 THR A C 1
ATOM 736 O O . THR A 1 89 ? 34.776 -8.931 -0.807 1.00 66.94 89 THR A O 1
ATOM 739 N N . ASP A 1 90 ? 34.930 -8.875 -3.051 1.00 59.62 90 ASP A N 1
ATOM 740 C CA . ASP A 1 90 ? 35.459 -10.244 -3.190 1.00 59.62 90 ASP A CA 1
ATOM 741 C C . ASP A 1 90 ? 36.912 -10.397 -2.701 1.00 59.62 90 ASP A C 1
ATOM 743 O O . ASP A 1 90 ? 37.364 -11.507 -2.407 1.00 59.62 90 ASP A O 1
ATOM 747 N N . SER A 1 91 ? 37.639 -9.284 -2.564 1.00 56.31 91 SER A N 1
ATOM 748 C CA . SER A 1 91 ? 39.049 -9.252 -2.147 1.00 56.31 91 SER A CA 1
ATOM 749 C C . SER A 1 91 ? 39.263 -9.301 -0.622 1.00 56.31 91 SER A C 1
ATOM 751 O O . SER A 1 91 ? 40.397 -9.449 -0.168 1.00 56.31 91 SER A O 1
ATOM 753 N N . ASN A 1 92 ? 38.205 -9.180 0.190 1.00 40.50 92 ASN A N 1
ATOM 754 C CA . ASN A 1 92 ? 38.295 -9.225 1.655 1.00 40.50 92 ASN A CA 1
ATOM 755 C C . ASN A 1 92 ? 38.066 -10.653 2.196 1.00 40.50 92 ASN A C 1
ATOM 757 O O . ASN A 1 92 ? 36.995 -11.221 1.973 1.00 40.50 92 ASN A O 1
ATOM 761 N N . PRO A 1 93 ? 38.989 -11.234 2.990 1.00 45.53 93 PRO A N 1
ATOM 762 C CA . PRO A 1 93 ? 38.812 -12.563 3.574 1.00 45.53 93 PRO A CA 1
ATOM 763 C C . PRO A 1 93 ? 37.897 -12.517 4.811 1.00 45.53 93 PRO A C 1
ATOM 765 O O . PRO A 1 93 ? 38.340 -12.703 5.943 1.00 45.53 93 PRO A O 1
ATOM 768 N N . VAL A 1 94 ? 36.597 -12.295 4.600 1.00 38.59 94 VAL A N 1
ATOM 769 C CA . VAL A 1 94 ? 35.566 -12.385 5.646 1.00 38.59 94 VAL A CA 1
ATOM 770 C C . VAL A 1 94 ? 34.621 -13.545 5.335 1.00 38.59 94 VAL A C 1
ATOM 772 O O . VAL A 1 94 ? 33.729 -13.433 4.504 1.00 38.59 94 VAL A O 1
ATOM 775 N N . ILE A 1 95 ? 34.861 -14.668 6.020 1.00 39.09 95 ILE A N 1
ATOM 776 C CA . ILE A 1 95 ? 33.956 -15.811 6.259 1.00 39.09 95 ILE A CA 1
ATOM 777 C C . ILE A 1 95 ? 32.947 -16.094 5.125 1.00 39.09 95 ILE A C 1
ATOM 779 O O . ILE A 1 95 ? 31.771 -15.736 5.199 1.00 39.09 95 ILE A O 1
ATOM 783 N N . LYS A 1 96 ? 33.379 -16.860 4.113 1.00 30.34 96 LYS A N 1
ATOM 784 C CA . LYS A 1 96 ? 32.452 -17.505 3.171 1.00 30.34 96 LYS A CA 1
ATOM 785 C C . LYS A 1 96 ? 31.633 -18.570 3.910 1.00 30.34 96 LYS A C 1
ATOM 787 O O . LYS A 1 96 ? 32.126 -19.670 4.161 1.00 30.34 96 LYS A O 1
ATOM 792 N N . VAL A 1 97 ? 30.374 -18.264 4.232 1.00 32.09 97 VAL A N 1
ATOM 793 C CA . VAL A 1 97 ? 29.391 -19.280 4.642 1.00 32.09 97 VAL A CA 1
ATOM 794 C C . VAL A 1 97 ? 29.096 -20.161 3.429 1.00 32.09 97 VAL A C 1
ATOM 796 O O . VAL A 1 97 ? 28.345 -19.795 2.528 1.00 32.09 97 VAL A O 1
ATOM 799 N N . HIS A 1 98 ? 29.742 -21.324 3.392 1.00 27.80 98 HIS A N 1
ATOM 800 C CA . HIS A 1 98 ? 29.637 -22.302 2.311 1.00 27.80 98 HIS A CA 1
ATOM 801 C C . HIS A 1 98 ? 28.294 -23.038 2.355 1.00 27.80 98 HIS A C 1
ATOM 803 O O . HIS A 1 98 ? 28.189 -24.131 2.919 1.00 27.80 98 HIS A O 1
ATOM 809 N N . VAL A 1 99 ? 27.258 -22.458 1.745 1.00 32.50 99 VAL A N 1
ATOM 810 C CA . VAL A 1 99 ? 26.011 -23.181 1.467 1.00 32.50 99 VAL A CA 1
ATOM 811 C C . VAL A 1 99 ? 26.271 -24.164 0.325 1.00 32.50 99 VAL A C 1
ATOM 813 O O . VAL A 1 99 ? 26.283 -23.803 -0.850 1.00 32.50 99 VAL A O 1
ATOM 816 N N . ARG A 1 100 ? 26.495 -25.435 0.673 1.00 25.58 100 ARG A N 1
ATOM 817 C CA . ARG A 1 100 ? 26.555 -26.527 -0.308 1.00 25.58 100 ARG A CA 1
ATOM 818 C C . ARG A 1 100 ? 25.162 -26.772 -0.899 1.00 25.58 100 ARG A C 1
ATOM 820 O O . ARG A 1 100 ? 24.230 -26.960 -0.119 1.00 25.58 100 ARG A O 1
ATOM 827 N N . PRO A 1 101 ? 25.014 -26.909 -2.228 1.00 29.42 101 PRO A N 1
ATOM 828 C CA . PRO A 1 101 ? 23.808 -27.479 -2.811 1.00 29.42 101 PRO A CA 1
ATOM 829 C C . PRO A 1 101 ? 23.802 -28.996 -2.563 1.00 29.42 101 PRO A C 1
ATOM 831 O O . PRO A 1 101 ? 24.403 -29.775 -3.306 1.00 29.42 101 PRO A O 1
ATOM 834 N N . THR A 1 102 ? 23.158 -29.440 -1.485 1.00 28.19 102 THR A N 1
ATOM 835 C CA . THR A 1 102 ? 22.946 -30.867 -1.217 1.00 28.19 102 THR A CA 1
ATOM 836 C C . THR A 1 102 ? 21.805 -31.414 -2.075 1.00 28.19 102 THR A C 1
ATOM 838 O O . THR A 1 102 ? 20.699 -30.878 -2.101 1.00 28.19 102 THR A O 1
ATOM 841 N N . LYS A 1 103 ? 22.075 -32.517 -2.787 1.00 29.25 103 LYS A N 1
ATOM 842 C CA . LYS A 1 103 ? 21.073 -33.253 -3.574 1.00 29.25 103 LYS A CA 1
ATOM 843 C C . LYS A 1 103 ? 19.888 -33.662 -2.695 1.00 29.25 103 LYS A C 1
ATOM 845 O O . LYS A 1 103 ? 20.076 -34.368 -1.707 1.00 29.25 103 LYS A O 1
ATOM 850 N N . VAL A 1 104 ? 18.676 -33.312 -3.119 1.00 29.48 104 VAL A N 1
ATOM 851 C CA . VAL A 1 104 ? 17.435 -33.799 -2.504 1.00 29.48 104 VAL A CA 1
ATOM 852 C C . VAL A 1 104 ? 17.285 -35.297 -2.782 1.00 29.48 104 VAL A C 1
ATOM 854 O O . VAL A 1 104 ? 17.100 -35.711 -3.927 1.00 29.48 104 VAL A O 1
ATOM 857 N N . GLN A 1 105 ? 17.351 -36.120 -1.734 1.00 28.47 105 GLN A N 1
ATOM 858 C CA . GLN A 1 105 ? 16.854 -37.496 -1.774 1.00 28.47 105 GLN A CA 1
ATOM 859 C C . GLN A 1 105 ? 15.355 -37.515 -1.446 1.00 28.47 105 GLN A C 1
ATOM 861 O O . GLN A 1 105 ? 14.877 -36.758 -0.604 1.00 28.47 105 GLN A O 1
ATOM 866 N N . ARG A 1 106 ? 14.609 -38.384 -2.135 1.00 31.67 106 ARG A N 1
ATOM 867 C CA . ARG A 1 106 ? 13.156 -38.555 -1.975 1.00 31.67 106 ARG A CA 1
ATOM 868 C C . ARG A 1 106 ? 12.803 -39.121 -0.588 1.00 31.67 106 ARG A C 1
ATOM 870 O O . ARG A 1 106 ? 13.350 -40.168 -0.239 1.00 31.67 106 ARG A O 1
ATOM 877 N N . PRO A 1 107 ? 11.829 -38.549 0.142 1.00 31.62 107 PRO A N 1
ATOM 878 C CA . PRO A 1 107 ? 11.191 -39.228 1.266 1.00 31.62 107 PRO A CA 1
ATOM 879 C C . PRO A 1 107 ? 10.296 -40.384 0.793 1.00 31.62 107 PRO A C 1
ATOM 881 O O . PRO A 1 107 ? 9.648 -40.308 -0.253 1.00 31.62 107 PRO A O 1
ATOM 884 N N . LEU A 1 108 ? 10.252 -41.460 1.579 1.00 27.62 108 LEU A N 1
ATOM 885 C CA . LEU A 1 108 ? 9.408 -42.635 1.347 1.00 27.62 108 LEU A CA 1
ATOM 886 C C . LEU A 1 108 ? 8.003 -42.449 1.953 1.00 27.62 108 LEU A C 1
ATOM 888 O O . LEU A 1 108 ? 7.835 -41.766 2.960 1.00 27.62 108 LEU A O 1
ATOM 892 N N . ARG A 1 109 ? 7.000 -43.111 1.358 1.00 31.84 109 ARG A N 1
ATOM 893 C CA . ARG A 1 109 ? 5.612 -43.188 1.862 1.00 31.84 109 ARG A CA 1
ATOM 894 C C . ARG A 1 109 ? 5.533 -43.654 3.329 1.00 31.84 109 ARG A C 1
ATOM 896 O O . ARG A 1 109 ? 6.074 -44.717 3.639 1.00 31.84 109 ARG A O 1
ATOM 903 N N . PRO A 1 110 ? 4.690 -43.017 4.159 1.00 29.75 110 PRO A N 1
ATOM 904 C CA . PRO A 1 110 ? 4.028 -43.673 5.282 1.00 29.75 110 PRO A CA 1
ATOM 905 C C . PRO A 1 110 ? 2.851 -44.548 4.818 1.00 29.75 110 PRO A C 1
ATOM 907 O O . PRO A 1 110 ? 2.315 -44.398 3.718 1.00 29.75 110 PRO A O 1
ATOM 910 N N . ARG A 1 111 ? 2.470 -45.499 5.671 1.00 27.08 111 ARG A N 1
ATOM 911 C CA . ARG A 1 111 ? 1.574 -46.628 5.379 1.00 27.08 111 ARG A CA 1
ATOM 912 C C . ARG A 1 111 ? 0.242 -46.448 6.112 1.00 27.08 111 ARG A C 1
ATOM 914 O O . ARG A 1 111 ? 0.223 -45.923 7.220 1.00 27.08 111 ARG A O 1
ATOM 921 N N . SER A 1 112 ? -0.857 -46.898 5.515 1.00 26.14 112 SER A N 1
ATOM 922 C CA . SER A 1 112 ? -2.190 -46.826 6.118 1.00 26.14 112 SER A CA 1
ATOM 923 C C . SER A 1 112 ? -2.335 -47.737 7.343 1.00 26.14 112 SER A C 1
ATOM 925 O O . SER A 1 112 ? -2.038 -48.928 7.275 1.00 26.14 112 SER A O 1
ATOM 927 N N . ILE A 1 113 ? -2.890 -47.192 8.428 1.00 27.16 113 ILE A N 1
ATOM 928 C CA . ILE A 1 113 ? -3.621 -47.936 9.464 1.00 27.16 113 ILE A CA 1
ATOM 929 C C . ILE A 1 113 ? -4.853 -47.093 9.802 1.00 27.16 113 ILE A C 1
ATOM 931 O O . ILE A 1 113 ? -4.721 -45.928 10.165 1.00 27.16 113 ILE A O 1
ATOM 935 N N . GLY A 1 114 ? -6.047 -47.652 9.610 1.00 24.81 114 GLY A N 1
ATOM 936 C CA . GLY A 1 114 ? -7.309 -46.965 9.892 1.00 24.81 114 GLY A CA 1
ATOM 937 C C . GLY A 1 114 ? -7.877 -47.325 11.262 1.00 24.81 114 GLY A C 1
ATOM 938 O O . GLY A 1 114 ? -7.526 -48.354 11.836 1.00 24.81 114 GLY A O 1
ATOM 939 N N . SER A 1 115 ? -8.804 -46.504 11.754 1.00 27.28 115 SER A N 1
ATOM 940 C CA . SER A 1 115 ? -9.808 -46.862 12.767 1.00 27.28 115 SER A CA 1
ATOM 941 C C . SER A 1 115 ? -10.930 -45.822 12.752 1.00 27.28 115 SER A C 1
ATOM 943 O O . SER A 1 115 ? -10.674 -44.639 12.954 1.00 27.28 115 SER A O 1
ATOM 945 N N . ALA A 1 116 ? -12.166 -46.261 12.505 1.00 26.70 116 ALA A N 1
ATOM 946 C CA . ALA A 1 116 ? -13.363 -45.488 12.845 1.00 26.70 116 ALA A CA 1
ATOM 947 C C . ALA A 1 116 ? -13.666 -45.652 14.355 1.00 26.70 116 ALA A C 1
ATOM 949 O O . ALA A 1 116 ? -13.084 -46.530 14.997 1.00 26.70 116 ALA A O 1
ATOM 950 N N . PRO A 1 117 ? -14.582 -44.854 14.933 1.00 31.16 117 PRO A N 1
ATOM 951 C CA . PRO A 1 117 ? -15.971 -45.315 14.903 1.00 31.16 117 PRO A CA 1
ATOM 952 C C . PRO A 1 117 ? -17.018 -44.218 14.652 1.00 31.16 117 PRO A C 1
ATOM 954 O O . PRO A 1 117 ? -16.757 -43.019 14.676 1.00 31.16 117 PRO A O 1
ATOM 957 N N . SER A 1 118 ? -18.237 -44.686 14.399 1.00 24.31 118 SER A N 1
ATOM 958 C CA . SER A 1 118 ? -19.422 -43.926 14.002 1.00 24.31 118 SER A CA 1
ATOM 959 C C . SER A 1 118 ? -20.411 -43.675 15.145 1.00 24.31 118 SER A C 1
ATOM 961 O O . SER A 1 118 ? -20.757 -44.614 15.861 1.00 24.31 118 SER A O 1
ATOM 963 N N . SER A 1 119 ? -21.009 -42.484 15.182 1.00 26.03 119 SER A N 1
ATOM 964 C CA . SER A 1 119 ? -22.381 -42.235 15.660 1.00 26.03 119 SER A CA 1
ATOM 965 C C . SER A 1 119 ? -22.805 -40.801 15.291 1.00 26.03 119 SER A C 1
ATOM 967 O O . SER A 1 119 ? -21.954 -39.928 15.199 1.00 26.03 119 SER A O 1
ATOM 969 N N . ALA A 1 120 ? -24.069 -40.417 15.109 1.00 23.39 120 ALA A N 1
ATOM 970 C CA . ALA A 1 120 ? -25.315 -41.059 14.670 1.00 23.39 120 ALA A CA 1
ATOM 971 C C . ALA A 1 120 ? -26.413 -39.972 14.777 1.00 23.39 120 ALA A C 1
ATOM 973 O O . ALA A 1 120 ? -26.407 -39.212 15.744 1.00 23.39 120 ALA A O 1
ATOM 974 N N . SER A 1 121 ? -27.411 -39.972 13.878 1.00 23.59 121 SER A N 1
ATOM 975 C CA . SER A 1 121 ? -28.619 -39.110 13.936 1.00 23.59 121 SER A CA 1
ATOM 976 C C . SER A 1 121 ? -28.383 -37.594 13.673 1.00 23.59 121 SER A C 1
ATOM 978 O O . SER A 1 121 ? -27.298 -37.086 13.916 1.00 23.59 121 SER A O 1
ATOM 980 N N . SER A 1 122 ? -29.336 -36.798 13.163 1.00 28.33 122 SER A N 1
ATOM 981 C CA . SER A 1 122 ? -30.717 -37.085 12.728 1.00 28.33 122 SER A CA 1
ATOM 982 C C . SER A 1 122 ? -31.237 -36.069 11.682 1.00 28.33 122 SER A C 1
ATOM 984 O O . SER A 1 122 ? -30.853 -34.908 11.697 1.00 28.33 122 SER A O 1
ATOM 986 N N . ASN A 1 123 ? -32.135 -36.546 10.803 1.00 25.58 123 ASN A N 1
ATOM 987 C CA . ASN A 1 123 ? -33.368 -35.916 10.273 1.00 25.58 123 ASN A CA 1
ATOM 988 C C . ASN A 1 123 ? -33.358 -34.423 9.838 1.00 25.58 123 ASN A C 1
ATOM 990 O O . ASN A 1 123 ? -33.129 -33.533 10.637 1.00 25.58 123 ASN A O 1
ATOM 994 N N . CYS A 1 124 ? -33.608 -34.042 8.575 1.00 22.58 124 CYS A N 1
ATOM 995 C CA . CYS A 1 124 ? -34.800 -34.200 7.703 1.00 22.58 124 CYS A CA 1
ATOM 996 C C . CYS A 1 124 ? -35.637 -32.904 7.534 1.00 22.58 124 CYS A C 1
ATOM 998 O O . CYS A 1 124 ? -36.363 -32.499 8.429 1.00 22.58 124 CYS A O 1
ATOM 1000 N N . ARG A 1 125 ? -35.618 -32.374 6.298 1.00 24.42 125 ARG A N 1
ATOM 1001 C CA . ARG A 1 125 ? -36.771 -32.066 5.408 1.00 24.42 125 ARG A CA 1
ATOM 1002 C C . ARG A 1 125 ? -38.016 -31.293 5.915 1.00 24.42 125 ARG A C 1
ATOM 1004 O O . ARG A 1 125 ? -38.901 -31.885 6.521 1.00 24.42 125 ARG A O 1
ATOM 1011 N N . SER A 1 126 ? -38.243 -30.124 5.302 1.00 25.77 126 SER A N 1
ATOM 1012 C CA . SER A 1 126 ? -39.488 -29.681 4.610 1.00 25.77 126 SER A CA 1
ATOM 1013 C C . SER A 1 126 ? -39.170 -28.357 3.871 1.00 25.77 126 SER A C 1
ATOM 1015 O O . SER A 1 126 ? -38.311 -27.617 4.333 1.00 25.77 126 SER A O 1
ATOM 1017 N N . ARG A 1 127 ? -39.604 -27.997 2.649 1.00 26.09 127 ARG A N 1
ATOM 1018 C CA . ARG A 1 127 ? -40.734 -28.288 1.729 1.00 26.09 127 ARG A CA 1
ATOM 1019 C C . ARG A 1 127 ? -41.893 -27.262 1.783 1.00 26.09 127 ARG A C 1
ATOM 1021 O O . ARG A 1 127 ? -42.891 -27.519 2.435 1.00 26.09 127 ARG A O 1
ATOM 1028 N N . VAL A 1 128 ? -41.765 -26.238 0.916 1.00 26.86 128 VAL A N 1
ATOM 1029 C CA . VAL A 1 128 ? -42.807 -25.625 0.041 1.00 26.86 128 VAL A CA 1
ATOM 1030 C C . VAL A 1 128 ? -43.933 -24.790 0.689 1.00 26.86 128 VAL A C 1
ATOM 1032 O O . VAL A 1 128 ? -44.673 -25.298 1.514 1.00 26.86 128 VAL A O 1
ATOM 1035 N N . MET A 1 129 ? -44.143 -23.554 0.197 1.00 26.59 129 MET A N 1
ATOM 1036 C CA . MET A 1 129 ? -45.347 -23.127 -0.564 1.00 26.59 129 MET A CA 1
ATOM 1037 C C . MET A 1 129 ? -45.210 -21.695 -1.132 1.00 26.59 129 MET A C 1
ATOM 1039 O O . MET A 1 129 ? -44.695 -20.794 -0.479 1.00 26.59 129 MET A O 1
ATOM 1043 N N . SER A 1 130 ? -45.713 -21.495 -2.355 1.00 27.95 130 SER A N 1
ATOM 1044 C CA . SER A 1 130 ? -46.124 -20.198 -2.936 1.00 27.95 130 SER A CA 1
ATOM 1045 C C . SER A 1 130 ? -47.664 -20.206 -3.054 1.00 27.95 130 SER A C 1
ATOM 1047 O O . SER A 1 130 ? -48.231 -21.302 -2.978 1.00 27.95 130 SER A O 1
ATOM 1049 N N . PRO A 1 131 ? -48.365 -19.062 -3.228 1.00 36.69 131 PRO A N 1
ATOM 1050 C CA . PRO A 1 131 ? -48.517 -18.469 -4.573 1.00 36.69 131 PRO A CA 1
ATOM 1051 C C . PRO A 1 131 ? -48.673 -16.920 -4.625 1.00 36.69 131 PRO A C 1
ATOM 1053 O O . PRO A 1 131 ? -48.723 -16.246 -3.601 1.00 36.69 131 PRO A O 1
ATOM 1056 N N . ALA A 1 132 ? -48.769 -16.365 -5.844 1.00 28.95 132 ALA A N 1
ATOM 1057 C CA . ALA A 1 132 ? -49.226 -14.988 -6.145 1.00 28.95 132 ALA A CA 1
ATOM 1058 C C . ALA A 1 132 ? -50.768 -14.944 -6.371 1.00 28.95 132 ALA A C 1
ATOM 1060 O O . ALA A 1 132 ? -51.373 -16.020 -6.307 1.00 28.95 132 ALA A O 1
ATOM 1061 N N . PRO A 1 133 ? -51.434 -13.783 -6.643 1.00 41.16 133 PRO A N 1
ATOM 1062 C CA . PRO A 1 133 ? -51.484 -13.219 -8.020 1.00 41.16 133 PRO A CA 1
ATOM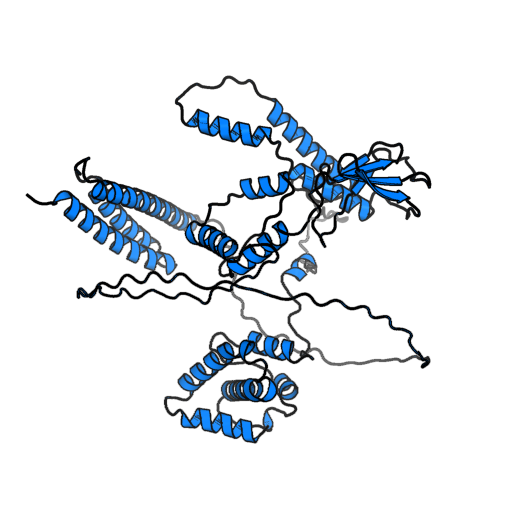 1063 C C . PRO A 1 133 ? -51.773 -11.685 -8.187 1.00 41.16 133 PRO A C 1
ATOM 1065 O O . PRO A 1 133 ? -52.043 -10.993 -7.217 1.00 41.16 133 PRO A O 1
ATOM 1068 N N . ALA A 1 134 ? -51.743 -11.217 -9.458 1.00 26.70 134 ALA A N 1
ATOM 1069 C CA . ALA A 1 134 ? -52.534 -10.155 -10.157 1.00 26.70 134 ALA A CA 1
ATOM 1070 C C . ALA A 1 134 ? -52.914 -8.813 -9.450 1.00 26.70 134 ALA A C 1
ATOM 1072 O O . ALA A 1 134 ? -53.423 -8.829 -8.341 1.00 26.70 134 ALA A O 1
ATOM 1073 N N . SER A 1 135 ? -52.795 -7.575 -9.978 1.00 26.72 135 SER A N 1
ATOM 1074 C CA . SER A 1 135 ? -52.844 -6.925 -11.322 1.00 26.72 135 SER A CA 1
ATOM 1075 C C . SER A 1 135 ? -54.077 -6.007 -11.494 1.00 26.72 135 SER A C 1
ATOM 1077 O O . SER A 1 135 ? -55.181 -6.507 -11.681 1.00 26.72 135 SER A O 1
ATOM 1079 N N . ALA A 1 136 ? -53.863 -4.677 -11.506 1.00 25.36 136 ALA A N 1
ATOM 1080 C CA . ALA A 1 136 ? -54.736 -3.603 -12.041 1.00 25.36 136 ALA A CA 1
ATOM 1081 C C . ALA A 1 136 ? -54.027 -2.222 -11.896 1.00 25.36 136 ALA A C 1
ATOM 1083 O O . ALA A 1 136 ? -53.163 -2.101 -11.033 1.00 25.36 136 ALA A O 1
ATOM 1084 N N . SER A 1 137 ? -54.322 -1.129 -12.625 1.00 26.98 137 SER A N 1
ATOM 1085 C CA . SER A 1 137 ? -54.888 -0.968 -13.982 1.00 26.98 137 SER A CA 1
ATOM 1086 C C . SER A 1 137 ? -54.630 0.452 -14.552 1.00 26.98 137 SER A C 1
ATOM 1088 O O . SER A 1 137 ? -54.777 1.436 -13.842 1.00 26.98 137 SER A O 1
ATOM 1090 N N . SER A 1 138 ? -54.289 0.519 -15.848 1.00 26.80 138 SER A N 1
ATOM 1091 C CA . SER A 1 138 ? -54.613 1.530 -16.890 1.00 26.80 138 SER A CA 1
ATOM 1092 C C . SER A 1 138 ? -55.058 2.969 -16.534 1.00 26.80 138 SER A C 1
ATOM 1094 O O . SER A 1 138 ? -56.050 3.145 -15.839 1.00 26.80 138 SER A O 1
ATOM 1096 N N . MET A 1 139 ? -54.471 3.974 -17.212 1.00 28.81 139 MET A N 1
ATOM 1097 C CA . MET A 1 139 ? -55.176 5.113 -17.856 1.00 28.81 139 MET A CA 1
ATOM 1098 C C . MET A 1 139 ? -54.257 5.797 -18.898 1.00 28.81 139 MET A C 1
ATOM 1100 O O . MET A 1 139 ? -53.033 5.755 -18.794 1.00 28.81 139 MET A O 1
ATOM 1104 N N . ARG A 1 140 ? -54.854 6.404 -19.933 1.00 26.19 140 ARG A N 1
ATOM 1105 C CA . ARG A 1 140 ? -54.203 6.907 -21.163 1.00 26.19 140 ARG A CA 1
ATOM 1106 C C . ARG A 1 140 ? -54.719 8.309 -21.479 1.00 26.19 140 ARG A C 1
ATOM 1108 O O . ARG A 1 140 ? -55.930 8.473 -21.565 1.00 26.19 140 ARG A O 1
ATOM 1115 N N . LEU A 1 141 ? -53.840 9.265 -21.789 1.00 26.69 141 LEU A N 1
ATOM 1116 C CA . LEU A 1 141 ? -54.223 10.508 -22.473 1.00 26.69 141 LEU A CA 1
ATOM 1117 C C . LEU A 1 141 ? -53.235 10.883 -23.583 1.00 26.69 141 LEU A C 1
ATOM 1119 O O . LEU A 1 141 ? -52.098 10.419 -23.627 1.00 26.69 141 LEU A O 1
ATOM 1123 N N . THR A 1 142 ? -53.735 11.666 -24.534 1.00 27.05 142 THR A N 1
ATOM 1124 C CA . THR A 1 142 ? -53.163 11.880 -25.867 1.00 27.05 142 THR A CA 1
ATOM 1125 C C . THR A 1 142 ? -52.966 13.360 -26.169 1.00 27.05 142 THR A C 1
ATOM 1127 O O . THR A 1 142 ? -53.877 14.142 -25.908 1.00 27.05 142 THR A O 1
ATOM 1130 N N . SER A 1 143 ? -51.914 13.717 -26.905 1.00 27.25 143 SER A N 1
ATOM 1131 C CA . SER A 1 143 ? -51.975 14.839 -27.855 1.00 27.25 143 SER A CA 1
ATOM 1132 C C . SER A 1 143 ? -50.917 14.701 -28.957 1.00 27.25 143 SER A C 1
ATOM 1134 O O . SER A 1 143 ? -49.808 14.221 -28.733 1.00 27.25 143 SER A O 1
ATOM 1136 N N . LYS A 1 144 ? -51.288 15.083 -30.186 1.00 26.33 144 LYS A N 1
ATOM 1137 C CA . LYS A 1 144 ? -50.376 15.251 -31.329 1.00 26.33 144 LYS A CA 1
ATOM 1138 C C . LYS A 1 144 ? -50.119 16.743 -31.524 1.00 26.33 144 LYS A C 1
ATOM 1140 O O . LYS A 1 144 ? -51.085 17.498 -31.561 1.00 26.33 144 LYS A O 1
ATOM 1145 N N . LEU A 1 145 ? -48.883 17.132 -31.826 1.00 26.58 145 LEU A N 1
ATOM 1146 C CA . LEU A 1 145 ? -48.597 18.308 -32.659 1.00 26.58 145 LEU A CA 1
ATOM 1147 C C . LEU A 1 145 ? -47.387 18.030 -33.571 1.00 26.58 145 LEU A C 1
ATOM 1149 O O . LEU A 1 145 ? -46.731 16.997 -33.435 1.00 26.58 145 LEU A O 1
ATOM 1153 N N . LYS A 1 146 ? -47.212 18.851 -34.613 1.00 24.69 146 LYS A N 1
ATOM 1154 C CA . LYS A 1 146 ? -46.742 18.393 -35.933 1.00 24.69 146 LYS A CA 1
ATOM 1155 C C . LYS A 1 146 ? -45.837 19.433 -36.622 1.00 24.69 146 LYS A C 1
ATOM 1157 O O . LYS A 1 146 ? -46.309 20.539 -36.841 1.00 24.69 146 LYS A O 1
ATOM 1162 N N . GLN A 1 147 ? -44.651 18.993 -37.089 1.00 27.36 147 GLN A N 1
ATOM 1163 C CA . GLN A 1 147 ? -43.762 19.642 -38.098 1.00 27.36 147 GLN A CA 1
ATOM 1164 C C . GLN A 1 147 ? -43.100 20.996 -37.713 1.00 27.36 147 GLN A C 1
ATOM 1166 O O . GLN A 1 147 ? -43.530 21.595 -36.731 1.00 27.36 147 GLN A O 1
ATOM 1171 N N . PRO A 1 148 ? -42.100 21.524 -38.477 1.00 32.72 148 PRO A N 1
ATOM 1172 C CA . PRO A 1 148 ? -41.278 20.951 -39.575 1.00 32.72 148 PRO A CA 1
ATOM 1173 C C . PRO A 1 148 ? -39.730 21.123 -39.391 1.00 32.72 148 PRO A C 1
ATOM 1175 O O . PRO A 1 148 ? -39.290 21.717 -38.411 1.00 32.72 148 PRO A O 1
ATOM 1178 N N . PRO A 1 149 ? -38.884 20.639 -40.335 1.00 39.44 149 PRO A N 1
ATOM 1179 C CA . PRO A 1 149 ? -37.430 20.887 -40.384 1.00 39.44 149 PRO A CA 1
ATOM 1180 C C . PRO A 1 149 ? -36.994 21.922 -41.458 1.00 39.44 149 PRO A C 1
ATOM 1182 O O . PRO A 1 149 ? -37.732 22.153 -42.416 1.00 39.44 149 PRO A O 1
ATOM 1185 N N . PRO A 1 150 ? -35.747 22.429 -41.388 1.00 30.31 150 PRO A N 1
ATOM 1186 C CA . PRO A 1 150 ? -34.942 22.820 -42.562 1.00 30.31 150 PRO A CA 1
ATOM 1187 C C . PRO A 1 150 ? -33.581 22.075 -42.557 1.00 30.31 150 PRO A C 1
ATOM 1189 O O . PRO A 1 150 ? -32.914 22.002 -41.530 1.00 30.31 150 PRO A O 1
ATOM 1192 N N . GLN A 1 151 ? -33.149 21.343 -43.589 1.00 25.70 151 GLN A N 1
ATOM 1193 C CA . GLN A 1 151 ? -32.708 21.783 -44.928 1.00 25.70 151 GLN A CA 1
ATOM 1194 C C . GLN A 1 151 ? -31.680 22.935 -44.903 1.00 25.70 151 GLN A C 1
ATOM 1196 O O . GLN A 1 151 ? -32.025 24.079 -44.652 1.00 25.70 151 GLN A O 1
ATOM 1201 N N . THR A 1 152 ? -30.382 22.619 -44.965 1.00 23.88 152 THR A N 1
ATOM 1202 C CA . THR A 1 152 ? -29.538 22.532 -46.188 1.00 23.88 152 THR A CA 1
ATOM 1203 C C . THR A 1 152 ? -28.886 23.866 -46.571 1.00 23.88 152 THR A C 1
ATOM 1205 O O . THR A 1 152 ? -29.506 24.685 -47.238 1.00 23.88 152 THR A O 1
ATOM 1208 N N . ILE A 1 153 ? -27.582 24.009 -46.303 1.00 27.16 153 ILE A N 1
ATOM 1209 C CA . ILE A 1 153 ? -26.678 24.806 -47.151 1.00 27.16 153 ILE A CA 1
ATOM 1210 C C . ILE A 1 153 ? -25.433 23.963 -47.437 1.00 27.16 153 ILE A C 1
ATOM 1212 O O . ILE A 1 153 ? -24.599 23.732 -46.565 1.00 27.16 153 ILE A O 1
ATOM 1216 N N . ASN A 1 154 ? -25.319 23.502 -48.682 1.00 26.00 154 ASN A N 1
ATOM 1217 C CA . ASN A 1 154 ? -24.053 23.031 -49.232 1.00 26.00 154 ASN A CA 1
ATOM 1218 C C . ASN A 1 154 ? -23.187 24.249 -49.556 1.00 26.00 154 ASN A C 1
ATOM 1220 O O . ASN A 1 154 ? -23.681 25.164 -50.206 1.00 26.00 154 ASN A O 1
ATOM 1224 N N . ASN A 1 155 ? -21.890 24.204 -49.250 1.00 27.33 155 ASN A N 1
ATOM 1225 C CA . ASN A 1 155 ? -20.906 24.960 -50.021 1.00 27.33 155 ASN A CA 1
ATOM 1226 C C . ASN A 1 155 ? -19.714 24.061 -50.350 1.00 27.33 155 ASN A C 1
ATOM 1228 O O . ASN A 1 155 ? -18.941 23.650 -49.489 1.00 27.33 155 ASN A O 1
ATOM 1232 N N . ARG A 1 156 ? -19.628 23.716 -51.635 1.00 25.27 156 ARG A N 1
ATOM 1233 C CA . ARG A 1 156 ? -18.634 22.830 -52.235 1.00 25.27 156 ARG A CA 1
ATOM 1234 C C . ARG A 1 156 ? -17.689 23.691 -53.058 1.00 25.27 156 ARG A C 1
ATOM 1236 O O . ARG A 1 156 ? -18.056 24.081 -54.162 1.00 25.27 156 ARG A O 1
ATOM 1243 N N . ILE A 1 157 ? -16.475 23.922 -52.571 1.00 30.58 157 ILE A N 1
ATOM 1244 C CA . ILE A 1 157 ? -15.387 24.410 -53.424 1.00 30.58 157 ILE A CA 1
ATOM 1245 C C . ILE A 1 157 ? -14.587 23.191 -53.887 1.00 30.58 157 ILE A C 1
ATOM 1247 O O . ILE A 1 157 ? -14.133 22.381 -53.081 1.00 30.58 157 ILE A O 1
ATOM 1251 N N . LYS A 1 158 ? -14.497 23.026 -55.209 1.00 26.88 158 LYS A N 1
ATOM 1252 C CA . LYS A 1 158 ? -13.589 22.092 -55.879 1.00 26.88 158 LYS A CA 1
ATOM 1253 C C . LYS A 1 158 ? -12.371 22.888 -56.331 1.00 26.88 158 LYS A C 1
ATOM 1255 O O . LYS A 1 158 ? -12.564 23.822 -57.098 1.00 26.88 158 LYS A O 1
ATOM 1260 N N . GLU A 1 159 ? -11.172 22.411 -56.027 1.00 25.17 159 GLU A N 1
ATOM 1261 C CA . GLU A 1 159 ? -10.013 22.575 -56.912 1.00 25.17 159 GLU A CA 1
ATOM 1262 C C . GLU A 1 159 ? -9.291 21.226 -57.058 1.00 25.17 159 GLU A C 1
ATOM 1264 O O . GLU A 1 159 ? -9.497 20.311 -56.255 1.00 25.17 159 GLU A O 1
ATOM 1269 N N . LEU A 1 160 ? -8.568 21.060 -58.169 1.00 26.58 160 LEU A N 1
ATOM 1270 C CA . LEU A 1 160 ? -8.009 19.787 -58.652 1.00 26.58 160 LEU A CA 1
ATOM 1271 C C . LEU A 1 160 ? -6.458 19.780 -58.494 1.00 26.58 160 LEU A C 1
ATOM 1273 O O . LEU A 1 160 ? -5.943 20.615 -57.754 1.00 26.58 160 LEU A O 1
ATOM 1277 N N . PRO A 1 161 ? -5.692 18.787 -58.986 1.00 33.22 161 PRO A N 1
ATOM 1278 C CA . PRO A 1 161 ? -4.715 18.096 -58.154 1.00 33.22 161 PRO A CA 1
ATOM 1279 C C . PRO A 1 161 ? -3.264 18.547 -58.393 1.00 33.22 161 PRO A C 1
ATOM 1281 O O . PRO A 1 161 ? -2.914 19.028 -59.467 1.00 33.22 161 PRO A O 1
ATOM 1284 N N . SER A 1 162 ? -2.377 18.255 -57.439 1.00 25.34 162 SER A N 1
ATOM 1285 C CA . SER A 1 162 ? -0.934 18.229 -57.701 1.00 25.34 162 SER A CA 1
ATOM 1286 C C . SER A 1 162 ? -0.284 16.983 -57.102 1.00 25.34 162 SER A C 1
ATOM 1288 O O . SER A 1 162 ? -0.544 16.594 -55.963 1.00 25.34 162 SER A O 1
ATOM 1290 N N . THR A 1 163 ? 0.533 16.326 -57.919 1.00 26.59 163 THR A N 1
ATOM 1291 C CA . THR A 1 163 ? 1.229 15.068 -57.644 1.00 26.59 163 THR A CA 1
ATOM 1292 C C . THR A 1 163 ? 2.623 15.311 -57.067 1.00 26.59 163 THR A C 1
ATOM 1294 O O . THR A 1 163 ? 3.444 15.897 -57.766 1.00 26.59 163 THR A O 1
ATOM 1297 N N . ALA A 1 164 ? 2.942 14.761 -55.886 1.00 27.39 164 ALA A N 1
ATOM 1298 C CA . ALA A 1 164 ? 4.315 14.354 -55.530 1.00 27.39 164 ALA A CA 1
ATOM 1299 C C . ALA A 1 164 ? 4.388 13.508 -54.237 1.00 27.39 164 ALA A C 1
ATOM 1301 O O . ALA A 1 164 ? 4.350 14.023 -53.125 1.00 27.39 164 ALA A O 1
ATOM 1302 N N . ASN A 1 165 ? 4.545 12.194 -54.406 1.00 31.06 165 ASN A N 1
ATOM 1303 C CA . ASN A 1 165 ? 5.330 11.260 -53.581 1.00 31.06 165 ASN A CA 1
ATOM 1304 C C . ASN A 1 165 ? 5.771 11.695 -52.159 1.00 31.06 165 ASN A C 1
ATOM 1306 O O . ASN A 1 165 ? 6.912 12.111 -51.956 1.00 31.06 165 ASN A O 1
ATOM 1310 N N . ALA A 1 166 ? 4.944 11.415 -51.145 1.00 30.45 166 ALA A N 1
ATOM 1311 C CA . ALA A 1 166 ? 5.387 11.331 -49.749 1.00 30.45 166 ALA A CA 1
ATOM 1312 C C . ALA A 1 166 ? 5.646 9.862 -49.352 1.00 30.45 166 ALA A C 1
ATOM 1314 O O . ALA A 1 166 ? 4.732 9.037 -49.284 1.00 30.45 166 ALA A O 1
ATOM 1315 N N . ARG A 1 167 ? 6.916 9.530 -49.094 1.00 28.42 167 ARG A N 1
ATOM 1316 C CA . ARG A 1 167 ? 7.392 8.190 -48.712 1.00 28.42 167 ARG A CA 1
ATOM 1317 C C . ARG A 1 167 ? 6.878 7.830 -47.309 1.00 28.42 167 ARG A C 1
ATOM 1319 O O . ARG A 1 167 ? 7.322 8.422 -46.330 1.00 28.42 167 ARG A O 1
ATOM 1326 N N . LYS A 1 168 ? 5.954 6.867 -47.195 1.00 29.08 168 LYS A N 1
ATOM 1327 C CA . LYS A 1 168 ? 5.457 6.391 -45.888 1.00 29.08 168 LYS A CA 1
ATOM 1328 C C . LYS A 1 168 ? 6.592 5.753 -45.079 1.00 29.08 168 LYS A C 1
ATOM 1330 O O . LYS A 1 168 ? 7.177 4.762 -45.510 1.00 29.08 168 LYS A O 1
ATOM 1335 N N . ILE A 1 169 ? 6.854 6.303 -43.898 1.00 28.06 169 ILE A N 1
ATOM 1336 C CA . ILE A 1 169 ? 7.670 5.673 -42.853 1.00 28.06 169 ILE A CA 1
ATOM 13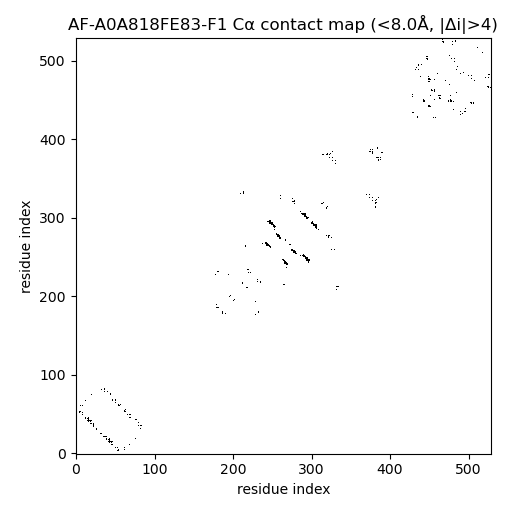37 C C . ILE A 1 169 ? 6.791 4.608 -42.163 1.00 28.06 169 ILE A C 1
ATOM 1339 O O . ILE A 1 169 ? 5.603 4.877 -41.961 1.00 28.06 169 ILE A O 1
ATOM 1343 N N . PRO A 1 170 ? 7.300 3.411 -41.810 1.00 30.80 170 PRO A N 1
ATOM 1344 C CA . PRO A 1 170 ? 6.486 2.391 -41.154 1.00 30.80 170 PRO A CA 1
ATOM 1345 C C . PRO A 1 170 ? 6.158 2.804 -39.716 1.00 30.80 170 PRO A C 1
ATOM 1347 O O . PRO A 1 170 ? 7.052 2.924 -38.878 1.00 30.80 170 PRO A O 1
ATOM 1350 N N . THR A 1 171 ? 4.876 2.997 -39.412 1.00 30.81 171 THR A N 1
ATOM 1351 C CA . THR A 1 171 ? 4.413 3.215 -38.038 1.00 30.81 171 THR A CA 1
ATOM 1352 C C . THR A 1 171 ? 4.546 1.912 -37.252 1.00 30.81 171 THR A C 1
ATOM 1354 O O . THR A 1 171 ? 3.842 0.945 -37.542 1.00 30.81 171 THR A O 1
ATOM 1357 N N . GLN A 1 172 ? 5.439 1.865 -36.262 1.00 35.12 172 GLN A N 1
ATOM 1358 C CA . GLN A 1 172 ? 5.555 0.700 -35.383 1.00 35.12 172 GLN A CA 1
ATOM 1359 C C . GLN A 1 172 ? 4.299 0.540 -34.513 1.00 35.12 172 GLN A C 1
ATOM 1361 O O . GLN A 1 172 ? 3.835 1.497 -33.898 1.00 35.12 172 GLN A O 1
ATOM 1366 N N . ASN A 1 173 ? 3.780 -0.690 -34.479 1.00 32.78 173 ASN A N 1
ATOM 1367 C CA . ASN A 1 173 ? 2.897 -1.287 -33.472 1.00 32.78 173 ASN A CA 1
ATOM 1368 C C . ASN A 1 173 ? 2.058 -0.324 -32.612 1.00 32.78 173 ASN A C 1
ATOM 1370 O O . ASN A 1 173 ? 2.363 -0.079 -31.444 1.00 32.78 173 ASN A O 1
ATOM 1374 N N . GLN A 1 174 ? 0.903 0.093 -33.137 1.00 36.06 174 GLN A N 1
ATOM 1375 C CA . GLN A 1 174 ? -0.222 0.422 -32.263 1.00 36.06 174 GLN A CA 1
ATOM 1376 C C . GLN A 1 174 ? -0.770 -0.880 -31.665 1.00 36.06 174 GLN A C 1
ATOM 1378 O O . GLN A 1 174 ? -1.643 -1.526 -32.245 1.00 36.06 174 GLN A O 1
ATOM 1383 N N . SER A 1 175 ? -0.248 -1.272 -30.501 1.00 42.56 175 SER A N 1
ATOM 1384 C CA . SER A 1 175 ? -0.901 -2.264 -29.642 1.00 42.56 175 SER A CA 1
ATOM 1385 C C . SER A 1 175 ? -2.359 -1.858 -29.427 1.00 42.56 175 SER A C 1
ATOM 1387 O O . SER A 1 175 ? -2.646 -0.672 -29.245 1.00 42.56 175 SER A O 1
ATOM 1389 N N . GLN A 1 176 ? -3.279 -2.826 -29.444 1.00 45.84 176 GLN A N 1
ATOM 1390 C CA . GLN A 1 176 ? -4.714 -2.589 -29.264 1.00 45.84 176 GLN A CA 1
ATOM 1391 C C . GLN A 1 176 ? -4.990 -1.969 -27.883 1.00 45.84 176 GLN A C 1
ATOM 1393 O O . GLN A 1 176 ? -5.180 -2.675 -26.894 1.00 45.84 176 GLN A O 1
ATOM 1398 N N . ARG A 1 177 ? -4.995 -0.633 -27.806 1.00 50.62 177 ARG A N 1
ATOM 1399 C CA . ARG A 1 177 ? -5.273 0.102 -26.569 1.00 50.62 177 ARG A CA 1
ATOM 1400 C C . ARG A 1 177 ? -6.716 -0.136 -26.145 1.00 50.62 177 ARG A C 1
ATOM 1402 O O . ARG A 1 177 ? -7.654 0.089 -26.912 1.00 50.62 177 ARG A O 1
ATOM 1409 N N . ILE A 1 178 ? -6.887 -0.565 -24.899 1.00 54.19 178 ILE A N 1
ATOM 1410 C CA . ILE A 1 178 ? -8.202 -0.791 -24.304 1.00 54.19 178 ILE A CA 1
ATOM 1411 C C . ILE A 1 178 ? -8.883 0.572 -24.155 1.00 54.19 178 ILE A C 1
ATOM 1413 O O . ILE A 1 178 ? -8.470 1.400 -23.344 1.00 54.19 178 ILE A O 1
ATOM 1417 N N . SER A 1 179 ? -9.943 0.810 -24.930 1.00 56.72 179 SER A N 1
ATOM 1418 C CA . SER A 1 179 ? -10.761 2.019 -24.796 1.00 56.72 179 SER A CA 1
ATOM 1419 C C . SER A 1 179 ? -11.591 1.953 -23.509 1.00 56.72 179 SER A C 1
ATOM 1421 O O . SER A 1 179 ? -12.728 1.483 -23.481 1.00 56.72 179 SER A O 1
ATOM 1423 N N . LEU A 1 180 ? -10.990 2.408 -22.409 1.00 62.38 180 LEU A N 1
ATOM 1424 C CA . LEU A 1 180 ? -11.611 2.462 -21.089 1.00 62.38 180 LEU A CA 1
ATOM 1425 C C . LEU A 1 180 ? -12.788 3.449 -21.095 1.00 62.38 180 LEU A C 1
ATOM 1427 O O . LEU A 1 180 ? -12.616 4.661 -20.966 1.00 62.38 180 LEU A O 1
ATOM 1431 N N . LYS A 1 181 ? -14.004 2.915 -21.245 1.00 64.69 181 LYS A N 1
ATOM 1432 C CA . LYS A 1 181 ? -15.254 3.673 -21.128 1.00 64.69 181 LYS A CA 1
ATOM 1433 C C . LYS A 1 181 ? -15.549 3.939 -19.653 1.00 64.69 181 LYS A C 1
ATOM 1435 O O . LYS A 1 181 ? -16.116 3.091 -18.968 1.00 64.69 181 LYS A O 1
ATOM 1440 N N . LEU A 1 182 ? -15.156 5.115 -19.173 1.00 66.12 182 LEU A N 1
ATOM 1441 C CA . LEU A 1 182 ? -15.513 5.594 -17.840 1.00 66.12 182 LEU A CA 1
ATOM 1442 C C . LEU A 1 182 ? -16.855 6.346 -17.897 1.00 66.12 182 LEU A C 1
ATOM 1444 O O . LEU A 1 182 ? -17.060 7.138 -18.819 1.00 66.12 182 LEU A O 1
ATOM 1448 N N . PRO A 1 183 ? -17.783 6.115 -16.951 1.00 63.75 183 PRO A N 1
ATOM 1449 C CA . PRO A 1 183 ? -19.013 6.893 -16.883 1.00 63.75 183 PRO A CA 1
ATOM 1450 C C . PRO A 1 183 ? -18.690 8.364 -16.588 1.00 63.75 183 PRO A C 1
ATOM 1452 O O . PRO A 1 183 ? -17.782 8.664 -15.817 1.00 63.75 183 PRO A O 1
ATOM 1455 N N . ASN A 1 184 ? -19.460 9.271 -17.190 1.00 66.75 184 ASN A N 1
ATOM 1456 C CA . ASN A 1 184 ? -19.387 10.725 -16.997 1.00 66.75 184 ASN A CA 1
ATOM 1457 C C . ASN A 1 184 ? -18.066 11.415 -17.411 1.00 66.75 184 ASN A C 1
ATOM 1459 O O . ASN A 1 184 ? -17.876 12.580 -17.072 1.00 66.75 184 ASN A O 1
ATOM 1463 N N . VAL A 1 185 ? -17.179 10.758 -18.173 1.00 72.69 185 VAL A N 1
ATOM 1464 C CA . VAL A 1 185 ? -15.952 11.382 -18.711 1.00 72.69 185 VAL A CA 1
ATOM 1465 C C . VAL A 1 185 ? -15.779 11.101 -20.199 1.00 72.69 185 VAL A C 1
ATOM 1467 O O . VAL A 1 185 ? -15.997 9.987 -20.672 1.00 72.69 185 VAL A O 1
ATOM 1470 N N . GLU A 1 186 ? -15.352 12.119 -20.951 1.00 79.25 186 GLU A N 1
ATOM 1471 C CA . GLU A 1 186 ? -15.082 11.974 -22.379 1.00 79.25 186 GLU A CA 1
ATOM 1472 C C . GLU A 1 186 ? -13.935 10.979 -22.652 1.00 79.25 186 GLU A C 1
ATOM 1474 O O . GLU A 1 186 ? -12.826 11.167 -22.141 1.00 79.25 186 GLU A O 1
ATOM 1479 N N . PRO A 1 187 ? -14.119 9.982 -23.544 1.00 78.25 187 PRO A N 1
ATOM 1480 C CA . PRO A 1 187 ? -13.066 9.023 -23.896 1.00 78.25 187 PRO A CA 1
ATOM 1481 C C . PRO A 1 187 ? -11.773 9.665 -24.425 1.00 78.25 187 PRO A C 1
ATOM 1483 O O . PRO A 1 187 ? -10.691 9.093 -24.283 1.00 78.25 187 PRO A O 1
ATOM 1486 N N . LYS A 1 188 ? -11.869 10.868 -25.011 1.00 82.75 188 LYS A N 1
ATOM 1487 C CA . LYS A 1 188 ? -10.714 11.664 -25.454 1.00 82.75 188 LYS A CA 1
ATOM 1488 C C . LYS A 1 188 ? -9.851 12.128 -24.280 1.00 82.75 188 LYS A C 1
ATOM 1490 O O . LYS A 1 188 ? -8.633 12.013 -24.363 1.00 82.75 188 LYS A O 1
ATOM 1495 N N . LEU A 1 189 ? -10.464 12.586 -23.186 1.00 81.62 189 LEU A N 1
ATOM 1496 C CA . LEU A 1 189 ? -9.747 13.029 -21.988 1.00 81.62 189 LEU A CA 1
ATOM 1497 C C . LEU A 1 189 ? -9.062 11.851 -21.283 1.00 81.62 189 LEU A C 1
ATOM 1499 O O . LEU A 1 189 ? -7.899 11.959 -20.908 1.00 81.62 189 LEU A O 1
ATOM 1503 N N . VAL A 1 190 ? -9.738 10.698 -21.189 1.00 78.88 190 VAL A N 1
ATOM 1504 C CA . VAL A 1 190 ? -9.130 9.458 -20.663 1.00 78.88 190 VAL A CA 1
ATOM 1505 C C . VAL A 1 190 ? -7.907 9.064 -21.495 1.00 78.88 190 VAL A C 1
ATOM 1507 O O . VAL A 1 190 ? -6.854 8.756 -20.943 1.00 78.88 190 VAL A O 1
ATOM 1510 N N . SER A 1 191 ? -8.024 9.133 -22.823 1.00 79.88 191 SER A N 1
ATOM 1511 C CA . SER A 1 191 ? -6.927 8.825 -23.750 1.00 79.88 191 SER A CA 1
ATOM 1512 C C . SER A 1 191 ? -5.760 9.813 -23.626 1.00 79.88 191 SER A C 1
ATOM 1514 O O . SER A 1 191 ? -4.608 9.397 -23.695 1.00 79.88 191 SER A O 1
ATOM 1516 N N . TYR A 1 192 ? -6.043 11.101 -23.399 1.00 85.25 192 TYR A N 1
ATOM 1517 C CA . TYR A 1 192 ? -5.025 12.127 -23.158 1.00 85.25 192 TYR A CA 1
ATOM 1518 C C . TYR A 1 192 ? -4.244 11.859 -21.862 1.00 85.25 192 TYR A C 1
ATOM 1520 O O . TYR A 1 192 ? -3.019 11.802 -21.895 1.00 85.25 192 TYR A O 1
ATOM 1528 N N . ILE A 1 193 ? -4.943 11.600 -20.748 1.00 81.69 193 ILE A N 1
ATOM 1529 C CA . ILE A 1 193 ? -4.324 11.286 -19.447 1.00 81.69 193 ILE A CA 1
ATOM 1530 C C . ILE A 1 193 ? -3.471 10.009 -19.533 1.00 81.69 193 ILE A C 1
ATOM 1532 O O . ILE A 1 193 ? -2.362 9.966 -19.003 1.00 81.69 193 ILE A O 1
ATOM 1536 N N . LEU A 1 194 ? -3.964 8.970 -20.219 1.00 79.12 194 LEU A N 1
ATOM 1537 C CA . LEU A 1 194 ? -3.206 7.736 -20.446 1.00 79.12 194 LEU A CA 1
ATOM 1538 C C . LEU A 1 194 ? -1.921 8.003 -21.240 1.00 79.12 194 LEU A C 1
ATOM 1540 O O . LEU A 1 194 ? -0.853 7.568 -20.815 1.00 79.12 194 LEU A O 1
ATOM 1544 N N . ASN A 1 195 ? -2.006 8.745 -22.350 1.00 82.00 195 ASN A N 1
ATOM 1545 C CA . ASN A 1 195 ? -0.833 9.125 -23.139 1.00 82.00 195 ASN A CA 1
ATOM 1546 C C . ASN A 1 195 ? 0.176 9.900 -22.288 1.00 82.00 195 ASN A C 1
ATOM 1548 O O . ASN A 1 195 ? 1.338 9.515 -22.239 1.00 82.00 195 ASN A O 1
ATOM 1552 N N . GLU A 1 196 ? -0.265 10.927 -21.558 1.00 84.06 196 GLU A N 1
ATOM 1553 C CA . GLU A 1 196 ? 0.611 11.766 -20.739 1.00 84.06 196 GLU A CA 1
ATOM 1554 C C . GLU A 1 196 ? 1.384 10.950 -19.689 1.00 84.06 196 GLU A C 1
ATOM 1556 O O . GLU A 1 196 ? 2.600 11.095 -19.567 1.00 84.06 196 GLU A O 1
ATOM 1561 N N . VAL A 1 197 ? 0.724 10.032 -18.975 1.00 80.69 197 VAL A N 1
ATOM 1562 C CA . VAL A 1 197 ? 1.396 9.202 -17.959 1.00 80.69 197 VAL A CA 1
ATOM 1563 C C . VAL A 1 197 ? 2.348 8.171 -18.585 1.00 80.69 197 VAL A C 1
ATOM 1565 O O . VAL A 1 197 ? 3.399 7.885 -18.006 1.00 80.69 197 VAL A O 1
ATOM 1568 N N . ILE A 1 198 ? 2.023 7.622 -19.760 1.00 75.62 198 ILE A N 1
ATOM 1569 C CA . ILE A 1 198 ? 2.853 6.617 -20.450 1.00 75.62 198 ILE A CA 1
ATOM 1570 C C . ILE A 1 198 ? 4.068 7.258 -21.138 1.00 75.62 198 ILE A C 1
ATOM 1572 O O . ILE A 1 198 ? 5.168 6.707 -21.063 1.00 75.62 198 ILE A O 1
ATOM 1576 N N . GLU A 1 199 ? 3.868 8.397 -21.801 1.00 74.56 199 GLU A N 1
ATOM 1577 C CA . GLU A 1 199 ? 4.858 9.085 -22.637 1.00 74.56 199 GLU A CA 1
ATOM 1578 C C . GLU A 1 199 ? 5.788 9.968 -21.796 1.00 74.56 199 GLU A C 1
ATOM 1580 O O . GLU A 1 199 ? 7.006 9.878 -21.944 1.00 74.56 199 GLU A O 1
ATOM 1585 N N . ASN A 1 200 ? 5.246 10.754 -20.854 1.00 71.00 200 ASN A N 1
ATOM 1586 C CA . ASN A 1 200 ? 6.047 11.665 -20.027 1.00 71.00 200 ASN A CA 1
ATOM 1587 C C . ASN A 1 200 ? 6.549 11.036 -18.716 1.00 71.00 200 ASN A C 1
ATOM 1589 O O . ASN A 1 200 ? 7.385 11.651 -18.056 1.00 71.00 200 ASN A O 1
ATOM 1593 N N . ARG A 1 201 ? 6.041 9.849 -18.326 1.00 67.06 201 ARG A N 1
ATOM 1594 C CA . ARG A 1 201 ? 6.369 9.107 -17.083 1.00 67.06 201 ARG A CA 1
ATOM 1595 C C . ARG A 1 201 ? 6.747 10.028 -15.907 1.00 67.06 201 ARG A C 1
ATOM 1597 O O . ARG A 1 201 ? 7.909 10.024 -15.488 1.00 67.06 201 ARG A O 1
ATOM 1604 N N . PRO A 1 202 ? 5.805 10.830 -15.373 1.00 65.75 202 PRO A N 1
ATOM 1605 C CA . PRO A 1 202 ? 6.111 11.789 -14.316 1.00 65.75 202 PRO A CA 1
ATOM 1606 C C . PRO A 1 202 ? 6.824 11.100 -13.145 1.00 65.75 202 PRO A C 1
ATOM 1608 O O . PRO A 1 202 ? 6.346 10.097 -12.613 1.00 65.75 202 PRO A O 1
ATOM 1611 N N . HIS A 1 203 ? 7.994 11.621 -12.765 1.00 67.50 203 HIS A N 1
ATOM 1612 C CA . HIS A 1 203 ? 8.855 11.024 -11.741 1.00 67.50 203 HIS A CA 1
ATOM 1613 C C . HIS A 1 203 ? 8.246 11.160 -10.336 1.00 67.50 203 HIS A C 1
ATOM 1615 O O . HIS A 1 203 ? 8.585 12.079 -9.590 1.00 67.50 203 HIS A O 1
ATOM 1621 N N . VAL A 1 204 ? 7.381 10.213 -9.968 1.00 75.56 204 VAL A N 1
ATOM 1622 C CA . VAL A 1 204 ? 6.830 10.074 -8.613 1.00 75.56 204 VAL A CA 1
ATOM 1623 C C . VAL A 1 204 ? 7.939 9.667 -7.639 1.00 75.56 204 VAL A C 1
ATOM 1625 O O . VAL A 1 204 ? 8.612 8.652 -7.825 1.00 75.56 204 VAL A O 1
ATOM 1628 N N . LYS A 1 205 ? 8.114 10.444 -6.571 1.00 79.62 205 LYS A N 1
ATOM 1629 C CA . LYS A 1 205 ? 9.029 10.171 -5.457 1.00 79.62 205 LYS A CA 1
ATOM 1630 C C . LYS A 1 205 ? 8.270 9.571 -4.271 1.00 79.62 205 LYS A C 1
ATOM 1632 O O . LYS A 1 205 ? 7.070 9.773 -4.097 1.00 79.62 205 LYS A O 1
ATOM 1637 N N . PHE A 1 206 ? 8.986 8.904 -3.365 1.00 75.50 206 PHE A N 1
ATOM 1638 C CA . PHE A 1 206 ? 8.403 8.401 -2.110 1.00 75.50 206 PHE A CA 1
ATOM 1639 C C . PHE A 1 206 ? 7.843 9.510 -1.193 1.00 75.50 206 PHE A C 1
ATOM 1641 O O . PHE A 1 206 ? 6.949 9.256 -0.378 1.00 75.50 206 PHE A O 1
ATOM 1648 N N . ASP A 1 207 ? 8.320 10.751 -1.333 1.00 73.62 207 ASP A N 1
ATOM 1649 C CA . ASP A 1 207 ? 7.720 11.905 -0.655 1.00 73.62 207 ASP A CA 1
ATOM 1650 C C . ASP A 1 207 ? 6.341 12.279 -1.239 1.00 73.62 207 ASP A C 1
ATOM 1652 O O . ASP A 1 207 ? 5.470 12.674 -0.470 1.00 73.62 207 ASP A O 1
ATOM 1656 N N . ASP A 1 208 ? 6.072 12.043 -2.528 1.00 77.75 208 ASP A N 1
ATOM 1657 C CA . ASP A 1 208 ? 4.751 12.286 -3.137 1.00 77.75 208 ASP A CA 1
ATOM 1658 C C . ASP A 1 208 ? 3.721 11.249 -2.663 1.00 77.75 208 ASP A C 1
ATOM 1660 O O . ASP A 1 208 ? 2.568 11.574 -2.389 1.00 77.75 208 ASP A O 1
ATOM 1664 N N . ILE A 1 209 ? 4.159 10.002 -2.456 1.00 76.88 209 ILE A N 1
ATOM 1665 C CA . ILE A 1 209 ? 3.355 8.953 -1.807 1.00 76.88 209 ILE A CA 1
ATOM 1666 C C . ILE A 1 209 ? 3.070 9.325 -0.344 1.00 76.88 209 ILE A C 1
ATOM 1668 O O . ILE A 1 209 ? 1.965 9.108 0.155 1.00 76.88 209 ILE A O 1
ATOM 1672 N N . SER A 1 210 ? 4.047 9.921 0.350 1.00 70.44 210 SER A N 1
ATOM 1673 C CA . SER A 1 210 ? 3.833 10.451 1.703 1.00 70.44 210 SER A CA 1
ATOM 1674 C C . SER A 1 210 ? 2.811 11.590 1.700 1.00 70.44 210 SER A C 1
ATOM 1676 O O . SER A 1 210 ? 1.951 11.624 2.574 1.00 70.44 210 SER A O 1
ATOM 1678 N N . LEU A 1 211 ? 2.891 12.495 0.718 1.00 72.25 211 LEU A N 1
ATOM 1679 C CA . LEU A 1 211 ? 1.965 13.612 0.552 1.00 72.25 211 LEU A CA 1
ATOM 1680 C C . LEU A 1 211 ? 0.547 13.115 0.270 1.00 72.25 211 LEU A C 1
ATOM 1682 O O . LEU A 1 211 ? -0.364 13.540 0.967 1.00 72.25 211 LEU A O 1
ATOM 1686 N N . ALA A 1 212 ? 0.370 12.169 -0.658 1.00 78.62 212 ALA A N 1
ATOM 1687 C CA . ALA A 1 212 ? -0.927 11.558 -0.944 1.00 78.62 212 ALA A CA 1
ATOM 1688 C C . ALA A 1 212 ? -1.565 10.960 0.320 1.00 78.62 212 ALA A C 1
ATOM 1690 O O . ALA A 1 212 ? -2.747 11.163 0.566 1.00 78.62 212 ALA A O 1
ATOM 1691 N N . ARG A 1 213 ? -0.783 10.281 1.171 1.00 73.19 213 ARG A N 1
ATOM 1692 C CA . ARG A 1 213 ? -1.282 9.752 2.452 1.00 73.19 213 ARG A CA 1
ATOM 1693 C C . ARG A 1 213 ? -1.619 10.855 3.457 1.00 73.19 213 ARG A C 1
ATOM 1695 O O . ARG A 1 213 ? -2.645 10.759 4.117 1.00 73.19 213 ARG A O 1
ATOM 1702 N N . ALA A 1 214 ? -0.787 11.890 3.565 1.00 65.06 214 ALA A N 1
ATOM 1703 C CA . ALA A 1 214 ? -1.009 13.015 4.477 1.00 65.06 214 ALA A CA 1
ATOM 1704 C C . ALA A 1 214 ? -2.214 13.888 4.074 1.00 65.06 214 ALA A C 1
ATOM 1706 O O . ALA A 1 214 ? -2.873 14.458 4.938 1.00 65.06 214 ALA A O 1
ATOM 1707 N N . THR A 1 215 ? -2.533 13.967 2.778 1.00 66.31 215 THR A N 1
ATOM 1708 C CA . THR A 1 215 ? -3.727 14.645 2.248 1.00 66.31 215 THR A CA 1
ATOM 1709 C C . THR A 1 215 ? -4.953 13.734 2.162 1.00 66.31 215 THR A C 1
ATOM 1711 O O . THR A 1 215 ? -5.942 14.118 1.540 1.00 66.31 215 THR A O 1
ATOM 1714 N N . ASN A 1 216 ? -4.921 12.541 2.775 1.00 70.81 216 ASN A N 1
ATOM 1715 C CA . ASN A 1 216 ? -6.012 11.559 2.728 1.00 70.81 216 ASN A CA 1
ATOM 1716 C C . ASN A 1 216 ? -6.396 11.094 1.300 1.00 70.81 216 ASN A C 1
ATOM 1718 O O . ASN A 1 216 ? -7.480 10.555 1.070 1.00 70.81 216 ASN A O 1
ATOM 1722 N N . GLY A 1 217 ? -5.494 11.277 0.334 1.00 76.12 217 GLY A N 1
ATOM 1723 C CA . GLY A 1 217 ? -5.601 10.784 -1.033 1.00 76.12 217 GLY A CA 1
ATOM 1724 C C . GLY A 1 217 ? -5.212 9.308 -1.183 1.00 76.12 217 GLY A C 1
ATOM 1725 O O . GLY A 1 217 ? -4.675 8.660 -0.281 1.00 76.12 217 GLY A O 1
ATOM 1726 N N . ARG A 1 218 ? -5.478 8.762 -2.374 1.00 77.25 218 ARG A N 1
ATOM 1727 C CA . ARG A 1 218 ? -5.203 7.362 -2.733 1.00 77.25 218 ARG A CA 1
ATOM 1728 C C . ARG A 1 218 ? -4.016 7.283 -3.693 1.00 77.25 218 ARG A C 1
ATOM 1730 O O . ARG A 1 218 ? -3.821 8.167 -4.519 1.00 77.25 218 ARG A O 1
ATOM 1737 N N . PHE A 1 219 ? -3.242 6.208 -3.595 1.00 84.88 219 PHE A N 1
ATOM 1738 C CA . PHE A 1 219 ? -2.146 5.890 -4.508 1.00 84.88 219 PHE A CA 1
ATOM 1739 C C . PHE A 1 219 ? -2.124 4.377 -4.768 1.00 84.88 219 PHE A C 1
ATOM 1741 O O . PHE A 1 219 ? -2.648 3.599 -3.967 1.00 84.88 219 PHE A O 1
ATOM 1748 N N . VAL A 1 220 ? -1.516 3.957 -5.878 1.00 84.94 220 VAL A N 1
ATOM 1749 C CA . VAL A 1 220 ? -1.314 2.546 -6.238 1.00 84.94 220 VAL A CA 1
ATOM 1750 C C . VAL A 1 220 ? 0.082 2.378 -6.822 1.00 84.94 220 VAL A C 1
ATOM 1752 O O . VAL A 1 220 ? 0.484 3.140 -7.698 1.00 84.94 220 VAL A O 1
ATOM 1755 N N . PHE A 1 221 ? 0.805 1.360 -6.357 1.00 85.31 221 PHE A N 1
ATOM 1756 C CA . PHE A 1 221 ? 2.020 0.896 -7.017 1.00 85.31 221 PHE A CA 1
ATOM 1757 C C . PHE A 1 221 ? 1.650 0.053 -8.238 1.00 85.31 221 PHE A C 1
ATOM 1759 O O . PHE A 1 221 ? 0.828 -0.857 -8.137 1.00 85.31 221 PHE A O 1
ATOM 1766 N N . ILE A 1 222 ? 2.267 0.350 -9.379 1.00 84.06 222 ILE A N 1
ATOM 1767 C CA . ILE A 1 222 ? 2.115 -0.427 -10.610 1.00 84.06 222 ILE A CA 1
ATOM 1768 C C . ILE A 1 222 ? 3.344 -1.343 -10.714 1.00 84.06 222 ILE A C 1
ATOM 1770 O O . ILE A 1 222 ? 4.454 -0.822 -10.845 1.00 84.06 222 ILE A O 1
ATOM 1774 N N . PRO A 1 223 ? 3.196 -2.677 -10.606 1.00 82.56 223 PRO A N 1
ATOM 1775 C CA . PRO A 1 223 ? 4.335 -3.587 -10.682 1.00 82.56 223 PRO A CA 1
ATOM 1776 C C . PRO A 1 223 ? 4.955 -3.596 -12.092 1.00 82.56 223 PRO A C 1
ATOM 1778 O O . PRO A 1 223 ? 4.251 -3.320 -13.075 1.00 82.56 223 PRO A O 1
ATOM 1781 N N . PRO A 1 224 ? 6.257 -3.919 -12.219 1.00 78.12 224 PRO A N 1
ATOM 1782 C CA . PRO A 1 224 ? 6.916 -4.023 -13.517 1.00 78.12 224 PRO A CA 1
ATOM 1783 C C . PRO A 1 224 ? 6.196 -5.035 -14.417 1.00 78.12 224 PRO A C 1
ATOM 1785 O O . PRO A 1 224 ? 5.607 -6.003 -13.938 1.00 78.12 224 PRO A O 1
ATOM 1788 N N . ASN A 1 225 ? 6.235 -4.795 -15.728 1.00 79.38 225 ASN A N 1
ATOM 1789 C CA . ASN A 1 225 ? 5.593 -5.614 -16.767 1.00 79.38 225 ASN A CA 1
ATOM 1790 C C . ASN A 1 225 ? 4.055 -5.731 -16.678 1.00 79.38 225 ASN A C 1
ATOM 1792 O O . ASN A 1 225 ? 3.459 -6.502 -17.427 1.00 79.38 225 ASN A O 1
ATOM 1796 N N . SER A 1 226 ? 3.388 -4.955 -15.815 1.00 84.06 226 SER A N 1
ATOM 1797 C CA . SER A 1 226 ? 1.923 -4.911 -15.758 1.00 84.06 226 SER A CA 1
ATOM 1798 C C . SER A 1 226 ? 1.324 -3.843 -16.680 1.00 84.06 226 SER A C 1
ATOM 1800 O O . SER A 1 226 ? 1.947 -2.825 -16.985 1.00 84.06 226 SER A O 1
ATOM 1802 N N . ASN A 1 227 ? 0.079 -4.062 -17.117 1.00 82.19 227 ASN A N 1
ATOM 1803 C CA . ASN A 1 227 ? -0.647 -3.105 -17.952 1.00 82.19 227 ASN A CA 1
ATOM 1804 C C . ASN A 1 227 ? -0.983 -1.835 -17.151 1.00 82.19 227 ASN A C 1
ATOM 1806 O O . ASN A 1 227 ? -1.911 -1.818 -16.334 1.00 82.19 227 ASN A O 1
ATOM 1810 N N . VAL A 1 228 ? -0.222 -0.769 -17.409 1.00 82.12 228 VAL A N 1
ATOM 1811 C CA . VAL A 1 228 ? -0.361 0.560 -16.790 1.00 82.12 228 VAL A CA 1
ATOM 1812 C C . VAL A 1 228 ? -1.785 1.101 -16.972 1.00 82.12 228 VAL A C 1
ATOM 1814 O O . VAL A 1 228 ? -2.405 1.535 -16.000 1.00 82.12 228 VAL A O 1
ATOM 1817 N N . ASP A 1 229 ? -2.345 0.965 -18.178 1.00 80.62 229 ASP A N 1
ATOM 1818 C CA . ASP A 1 229 ? -3.687 1.422 -18.562 1.00 80.62 229 ASP A CA 1
ATOM 1819 C C . ASP A 1 229 ? -4.777 0.936 -17.599 1.00 80.62 229 ASP A C 1
ATOM 1821 O O . ASP A 1 229 ? -5.637 1.706 -17.178 1.00 80.62 229 ASP A O 1
ATOM 1825 N N . VAL A 1 230 ? -4.720 -0.337 -17.189 1.00 82.88 230 VAL A N 1
ATOM 1826 C CA . VAL A 1 230 ? -5.706 -0.949 -16.282 1.00 82.88 230 VAL A CA 1
ATOM 1827 C C . VAL A 1 230 ? -5.632 -0.326 -14.886 1.00 82.88 230 VAL A C 1
ATOM 1829 O O . VAL A 1 230 ? -6.658 -0.145 -14.229 1.00 82.88 230 VAL A O 1
ATOM 1832 N N . HIS A 1 231 ? -4.432 0.019 -14.423 1.00 84.81 231 HIS A N 1
ATOM 1833 C CA . HIS A 1 231 ? -4.217 0.615 -13.107 1.00 84.81 231 HIS A CA 1
ATOM 1834 C C . HIS A 1 231 ? -4.624 2.092 -13.086 1.00 84.81 231 HIS A C 1
ATOM 1836 O O . HIS A 1 231 ? -5.336 2.504 -12.168 1.00 84.81 231 HIS A O 1
ATOM 1842 N N . ILE A 1 232 ? -4.267 2.856 -14.126 1.00 83.44 232 ILE A N 1
ATOM 1843 C CA . ILE A 1 232 ? -4.730 4.241 -14.308 1.00 83.44 232 ILE A CA 1
ATOM 1844 C C . ILE A 1 232 ? -6.253 4.266 -14.445 1.00 83.44 232 ILE A C 1
ATOM 1846 O O . ILE A 1 232 ? -6.907 5.019 -13.732 1.00 83.44 232 ILE A O 1
ATOM 1850 N N . GLY A 1 233 ? -6.833 3.394 -15.275 1.00 82.38 233 GLY A N 1
ATOM 1851 C CA . GLY A 1 233 ? -8.279 3.257 -15.441 1.00 82.38 233 GLY A CA 1
ATOM 1852 C C . GLY A 1 233 ? -9.002 3.011 -14.119 1.00 82.38 233 GLY A C 1
ATOM 1853 O O . GLY A 1 233 ? -9.958 3.715 -13.807 1.00 82.38 233 GLY A O 1
ATOM 1854 N N . LYS A 1 234 ? -8.504 2.078 -13.294 1.00 82.38 234 LYS A N 1
ATOM 1855 C CA . LYS A 1 234 ? -9.045 1.801 -11.951 1.00 82.38 234 LYS A CA 1
ATOM 1856 C C . LYS A 1 234 ? -8.893 2.978 -10.980 1.00 82.38 234 LYS A C 1
ATOM 1858 O O . LYS A 1 234 ? -9.784 3.184 -10.159 1.00 82.38 234 LYS A O 1
ATOM 1863 N N . GLN A 1 235 ? -7.791 3.733 -11.026 1.00 85.31 235 GLN A N 1
ATOM 1864 C CA . GLN A 1 235 ? -7.624 4.926 -10.182 1.00 85.31 235 GLN A CA 1
ATOM 1865 C C . GLN A 1 235 ? -8.533 6.071 -10.629 1.00 85.31 235 GLN A C 1
ATOM 1867 O O . GLN A 1 235 ? -9.233 6.644 -9.798 1.00 85.31 235 GLN A O 1
ATOM 1872 N N . LEU A 1 236 ? -8.586 6.352 -11.931 1.00 84.31 236 LEU A N 1
ATOM 1873 C CA . LEU A 1 236 ? -9.423 7.401 -12.501 1.00 84.31 236 LEU A CA 1
ATOM 1874 C C . LEU A 1 236 ? -10.911 7.093 -12.290 1.00 84.31 236 LEU A C 1
ATOM 1876 O O . LEU A 1 236 ? -11.645 7.959 -11.831 1.00 84.31 236 LEU A O 1
ATOM 1880 N N . GLN A 1 237 ? -11.346 5.843 -12.498 1.00 82.81 237 GLN A N 1
ATOM 1881 C CA . GLN A 1 237 ? -12.715 5.410 -12.194 1.00 82.81 237 GLN A CA 1
ATOM 1882 C C . GLN A 1 237 ? -13.111 5.714 -10.744 1.00 82.81 237 GLN A C 1
ATOM 1884 O O . GLN A 1 237 ? -14.237 6.140 -10.511 1.00 82.81 237 GLN A O 1
ATOM 1889 N N . LYS A 1 238 ? -12.199 5.512 -9.783 1.00 79.44 238 LYS A N 1
ATOM 1890 C CA . LYS A 1 238 ? -12.438 5.808 -8.363 1.00 79.44 238 LYS A CA 1
ATOM 1891 C C . LYS A 1 238 ? -12.426 7.304 -8.062 1.00 79.44 238 LYS A C 1
ATOM 1893 O O . LYS A 1 238 ? -13.312 7.776 -7.367 1.00 79.44 238 LYS A O 1
ATOM 1898 N N . ALA A 1 239 ? -11.482 8.058 -8.622 1.00 82.50 239 ALA A N 1
ATOM 1899 C CA . ALA A 1 239 ? -11.427 9.514 -8.465 1.00 82.50 239 ALA A CA 1
ATOM 1900 C C . ALA A 1 239 ? -12.679 10.229 -9.017 1.00 82.50 239 ALA A C 1
ATOM 1902 O O . ALA A 1 239 ? -13.027 11.308 -8.551 1.00 82.50 239 ALA A O 1
ATOM 1903 N N . LEU A 1 240 ? -13.361 9.613 -9.989 1.00 83.19 240 LEU A N 1
ATOM 1904 C CA . LEU A 1 240 ? -14.608 10.093 -10.594 1.00 83.19 240 LEU A CA 1
ATOM 1905 C C . LEU A 1 240 ? -15.883 9.617 -9.877 1.00 83.19 240 LEU A C 1
ATOM 1907 O O . LEU A 1 240 ? -16.983 10.012 -10.268 1.00 83.19 240 LEU A O 1
ATOM 1911 N N . GLN A 1 241 ? -15.777 8.753 -8.862 1.00 83.06 241 GLN A N 1
ATOM 1912 C CA . GLN A 1 241 ? -16.934 8.387 -8.047 1.00 83.06 241 GLN A CA 1
ATOM 1913 C C . GLN A 1 241 ? -17.390 9.599 -7.235 1.00 83.06 241 GLN A C 1
ATOM 1915 O O . GLN A 1 241 ? -16.574 10.354 -6.706 1.00 83.06 241 GLN A O 1
ATOM 1920 N N . SER A 1 242 ? -18.706 9.758 -7.088 1.00 84.38 242 SER A N 1
ATOM 1921 C CA . SER A 1 242 ? -19.248 10.722 -6.138 1.00 84.38 242 SER A CA 1
ATOM 1922 C C . SER A 1 242 ? -18.721 10.412 -4.736 1.00 84.38 242 SER A C 1
ATOM 1924 O O . SER A 1 242 ? -18.702 9.258 -4.294 1.00 84.38 242 SER A O 1
ATOM 1926 N N . CYS A 1 243 ? -18.276 11.456 -4.045 1.00 87.25 243 CYS A N 1
ATOM 1927 C CA . CYS A 1 243 ? -17.784 11.376 -2.681 1.00 87.25 243 CYS A CA 1
ATOM 1928 C C . CYS A 1 243 ? -18.414 12.456 -1.805 1.00 87.25 243 CYS A C 1
ATOM 1930 O O . CYS A 1 243 ? -18.900 13.476 -2.295 1.00 87.25 243 CYS A O 1
ATOM 1932 N N . ILE A 1 244 ? -18.399 12.212 -0.499 1.00 87.06 244 ILE A N 1
ATOM 1933 C CA . ILE A 1 244 ? -18.738 13.201 0.519 1.00 87.06 244 ILE A CA 1
ATOM 1934 C C . ILE A 1 244 ? -17.416 13.704 1.110 1.00 87.06 244 ILE A C 1
ATOM 1936 O O . ILE A 1 244 ? -16.627 12.921 1.642 1.00 87.06 244 ILE A O 1
ATOM 1940 N N . THR A 1 245 ? -17.165 15.004 0.975 1.00 87.38 245 THR A N 1
ATOM 1941 C CA . THR A 1 245 ? -16.032 15.731 1.572 1.00 87.38 245 THR A CA 1
ATOM 1942 C C . THR A 1 245 ? -16.418 16.316 2.936 1.00 87.38 245 THR A C 1
ATOM 1944 O O . THR A 1 245 ? -17.569 16.199 3.343 1.00 87.38 245 THR A O 1
ATOM 1947 N N . ASN A 1 246 ? -15.463 16.931 3.647 1.00 86.56 246 ASN A N 1
ATOM 1948 C CA . ASN A 1 246 ? -15.678 17.676 4.903 1.00 86.56 246 ASN A CA 1
ATOM 1949 C C . ASN A 1 246 ? -16.477 16.929 5.989 1.00 86.56 246 ASN A C 1
ATOM 1951 O O . ASN A 1 246 ? -17.211 17.526 6.782 1.00 86.56 246 ASN A O 1
ATOM 1955 N N . ILE A 1 247 ? -16.326 15.605 6.038 1.00 88.62 247 ILE A N 1
ATOM 1956 C CA . ILE A 1 247 ? -16.996 14.770 7.030 1.00 88.62 247 ILE A CA 1
ATOM 1957 C C . ILE A 1 247 ? -16.380 15.033 8.405 1.00 88.62 247 ILE A C 1
ATOM 1959 O O . ILE A 1 247 ? -15.163 15.022 8.572 1.00 88.62 247 ILE A O 1
ATOM 1963 N N . GLN A 1 248 ? -17.233 15.217 9.405 1.00 89.38 248 GLN A N 1
ATOM 1964 C CA . GLN A 1 248 ? -16.861 15.377 10.805 1.00 89.38 248 GLN A CA 1
ATOM 1965 C C . GLN A 1 248 ? -17.647 14.370 11.649 1.00 89.38 248 GLN A C 1
ATOM 1967 O O . GLN A 1 248 ? -18.834 14.134 11.407 1.00 89.38 248 GLN A O 1
ATOM 1972 N N . VAL A 1 249 ? -16.986 13.768 12.640 1.00 89.50 249 VAL A N 1
ATOM 1973 C CA . VAL A 1 249 ? -17.620 12.867 13.614 1.00 89.50 249 VAL A CA 1
ATOM 1974 C C . VAL A 1 249 ? -17.580 13.522 14.987 1.00 89.50 249 VAL A C 1
ATOM 1976 O O . VAL A 1 249 ? -16.511 13.768 15.542 1.00 89.50 249 VAL A O 1
ATOM 1979 N N . GLU A 1 250 ? -18.760 13.784 15.538 1.00 88.69 250 GLU A N 1
ATOM 1980 C CA . GLU A 1 250 ? -18.951 14.389 16.851 1.00 88.69 250 GLU A CA 1
ATOM 1981 C C . GLU A 1 250 ? -19.286 13.290 17.874 1.00 88.69 250 GLU A C 1
ATOM 1983 O O . GLU A 1 250 ? -20.329 12.633 17.799 1.00 88.69 250 GLU A O 1
ATOM 1988 N N . TRP A 1 251 ? -18.379 13.074 18.830 1.00 87.75 251 TRP A N 1
ATOM 1989 C CA . TRP A 1 251 ? -18.488 12.028 19.849 1.00 87.75 251 TRP A CA 1
ATOM 1990 C C . TRP A 1 251 ? -19.166 12.566 21.114 1.00 87.75 251 TRP A C 1
ATOM 1992 O O . TRP A 1 251 ? -18.522 13.160 21.980 1.00 87.75 251 TRP A O 1
ATOM 2002 N N . LYS A 1 252 ? -20.473 12.331 21.262 1.00 85.75 252 LYS A N 1
ATOM 2003 C CA . LYS A 1 252 ? -21.258 12.765 22.430 1.00 85.75 252 LYS A CA 1
ATOM 2004 C C . LYS A 1 252 ? -21.152 11.733 23.550 1.00 85.75 252 LYS A C 1
ATOM 2006 O O . LYS A 1 252 ? -22.110 11.034 23.869 1.00 85.75 252 LYS A O 1
ATOM 2011 N N . LEU A 1 253 ? -19.943 11.632 24.104 1.00 77.69 253 LEU A N 1
ATOM 2012 C CA . LEU A 1 253 ? -19.569 10.678 25.154 1.00 77.69 253 LEU A CA 1
ATOM 2013 C C . LEU A 1 253 ? -19.384 11.334 26.533 1.00 77.69 253 LEU A C 1
ATOM 2015 O O . LEU A 1 253 ? -19.372 10.639 27.538 1.00 77.69 253 LEU A O 1
ATOM 2019 N N . GLY A 1 254 ? -19.242 12.661 26.613 1.00 74.25 254 GLY A N 1
ATOM 2020 C CA . GLY A 1 254 ? -19.009 13.362 27.887 1.00 74.25 254 GLY A CA 1
ATOM 2021 C C . GLY A 1 254 ? -17.590 13.210 28.459 1.00 74.25 254 GLY A C 1
ATOM 2022 O O . GLY A 1 254 ? -17.317 13.714 29.542 1.00 74.25 254 GLY A O 1
ATOM 2023 N N . THR A 1 255 ? -16.680 12.566 27.723 1.00 79.25 255 THR A N 1
ATOM 2024 C CA . THR A 1 255 ? -15.244 12.477 28.023 1.00 79.25 255 THR A CA 1
ATOM 2025 C C . THR A 1 255 ? -14.419 12.903 26.808 1.00 79.25 255 THR A C 1
ATOM 2027 O O . THR A 1 255 ? -14.934 12.958 25.688 1.00 79.25 255 THR A O 1
ATOM 2030 N N . THR A 1 256 ? -13.135 13.206 27.008 1.00 82.44 256 THR A N 1
ATOM 2031 C CA . THR A 1 256 ? -12.224 13.486 25.888 1.00 82.44 256 THR A CA 1
ATOM 2032 C C . THR A 1 256 ? -11.802 12.183 25.212 1.00 82.44 256 THR A C 1
ATOM 2034 O O . THR A 1 256 ? -11.427 11.211 25.875 1.00 82.44 256 THR A O 1
ATOM 2037 N N . VAL A 1 257 ? -11.858 12.168 23.880 1.00 85.62 257 VAL A N 1
ATOM 2038 C CA . VAL A 1 257 ? -11.450 11.025 23.057 1.00 85.62 257 VAL A CA 1
ATOM 2039 C C . VAL A 1 257 ? -10.330 11.406 22.098 1.00 85.62 257 VAL A C 1
ATOM 2041 O O . VAL A 1 257 ? -10.344 12.485 21.511 1.00 85.62 257 VAL A O 1
ATOM 2044 N N . MET A 1 258 ? -9.380 10.494 21.906 1.00 86.06 258 MET A N 1
ATOM 2045 C CA . MET A 1 258 ? -8.454 10.523 20.775 1.00 86.06 258 MET A CA 1
ATOM 2046 C C . MET A 1 258 ? -9.063 9.744 19.613 1.00 86.06 258 MET A C 1
ATOM 2048 O O . MET A 1 258 ? -9.411 8.573 19.776 1.00 86.06 258 MET A O 1
ATOM 2052 N N . THR A 1 259 ? -9.180 10.368 18.444 1.00 87.50 259 THR A N 1
ATOM 2053 C CA . THR A 1 259 ? -9.820 9.773 17.263 1.00 87.50 259 THR A CA 1
ATOM 2054 C C . THR A 1 259 ? -8.804 9.450 16.174 1.00 87.50 259 THR A C 1
ATOM 2056 O O . THR A 1 259 ? -7.890 10.234 15.945 1.00 87.50 259 THR A O 1
ATOM 2059 N N . ALA A 1 260 ? -8.994 8.335 15.469 1.00 87.12 260 ALA A N 1
ATOM 2060 C CA . ALA A 1 260 ? -8.245 7.993 14.261 1.00 87.12 260 ALA A CA 1
ATOM 2061 C C . ALA A 1 260 ? -9.211 7.583 13.133 1.00 87.12 260 ALA A C 1
ATOM 2063 O O . ALA A 1 260 ? -9.968 6.625 13.321 1.00 87.12 260 ALA A O 1
ATOM 2064 N N . PRO A 1 261 ? -9.178 8.235 11.957 1.00 85.75 261 PRO A N 1
ATOM 2065 C CA . PRO A 1 261 ? -8.341 9.393 11.634 1.00 85.75 261 PRO A CA 1
ATOM 2066 C C . PRO A 1 261 ? -8.781 10.669 12.382 1.00 85.75 261 PRO A C 1
ATOM 2068 O O . PRO A 1 261 ? -9.951 10.819 12.733 1.00 85.75 261 PRO A O 1
ATOM 2071 N N . THR A 1 262 ? -7.845 11.591 12.607 1.00 83.81 262 THR A N 1
ATOM 2072 C CA . THR A 1 262 ? -8.086 12.919 13.202 1.00 83.81 262 THR A CA 1
ATOM 2073 C C . THR A 1 262 ? -8.753 13.857 12.196 1.00 83.81 262 THR A C 1
ATOM 2075 O O . THR A 1 262 ? -9.669 14.596 12.545 1.00 83.81 262 THR A O 1
ATOM 2078 N N . ASN A 1 263 ? -8.326 13.799 10.931 1.00 83.69 263 ASN A N 1
ATOM 2079 C CA . ASN A 1 263 ? -9.001 14.446 9.807 1.00 83.69 263 ASN A CA 1
ATOM 2080 C C . ASN A 1 263 ? -9.586 13.366 8.891 1.00 83.69 263 ASN A C 1
ATOM 2082 O O . ASN A 1 263 ? -8.852 12.500 8.414 1.00 83.69 263 ASN A O 1
ATOM 2086 N N . ILE A 1 264 ? -10.896 13.385 8.658 1.00 85.94 264 ILE A N 1
ATOM 2087 C CA . ILE A 1 264 ? -11.593 12.291 7.976 1.00 85.94 264 ILE A CA 1
ATOM 2088 C C . ILE A 1 264 ? -11.396 12.404 6.450 1.00 85.94 264 ILE A C 1
ATOM 2090 O O . ILE A 1 264 ? -11.619 13.473 5.881 1.00 85.94 264 ILE A O 1
ATOM 2094 N N . PRO A 1 265 ? -10.978 11.323 5.759 1.00 84.12 265 PRO A N 1
ATOM 2095 C CA . PRO A 1 265 ? -10.830 11.322 4.305 1.00 84.12 265 PRO A CA 1
ATOM 2096 C C . PRO A 1 265 ? -12.183 11.503 3.593 1.00 84.12 265 PRO A C 1
ATOM 2098 O O . PRO A 1 265 ? -13.210 11.076 4.127 1.00 84.12 265 PRO A O 1
ATOM 2101 N N . PRO A 1 266 ? -12.204 12.037 2.356 1.00 85.44 266 PRO A N 1
ATOM 2102 C CA . PRO A 1 266 ? -13.388 11.977 1.504 1.00 85.44 266 PRO A CA 1
ATOM 2103 C C . PRO A 1 266 ? -13.877 10.533 1.338 1.00 85.44 266 PRO A C 1
ATOM 2105 O O . PRO A 1 266 ? -13.090 9.636 1.024 1.00 85.44 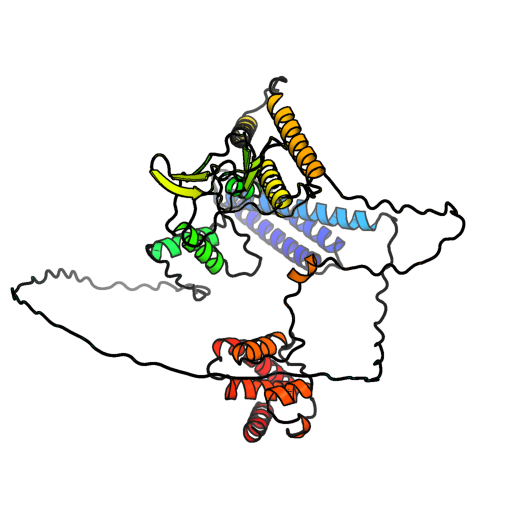266 PRO A O 1
ATOM 2108 N N . VAL A 1 267 ? -15.176 10.302 1.534 1.00 86.50 267 VAL A N 1
ATOM 2109 C CA . VAL A 1 267 ? -15.776 8.962 1.437 1.00 86.50 267 VAL A CA 1
ATOM 2110 C C . VAL A 1 267 ? -16.463 8.810 0.090 1.00 86.50 267 VAL A C 1
ATOM 2112 O O . VAL A 1 267 ? -17.457 9.480 -0.185 1.00 86.50 267 VAL A O 1
ATOM 2115 N N . TYR A 1 268 ? -15.917 7.931 -0.747 1.00 86.44 268 TYR A N 1
ATOM 2116 C CA . TYR A 1 268 ? -16.438 7.599 -2.073 1.00 86.44 268 TYR A CA 1
ATOM 2117 C C . TYR A 1 268 ? -17.560 6.556 -1.986 1.00 86.44 268 TYR A C 1
ATOM 2119 O O . TYR A 1 268 ? -17.605 5.741 -1.061 1.00 86.44 268 TYR A O 1
ATOM 2127 N N . VAL A 1 269 ? -18.449 6.538 -2.981 1.00 84.25 269 VAL A N 1
ATOM 2128 C CA . VAL A 1 269 ? -19.469 5.485 -3.120 1.00 84.25 269 VAL A CA 1
ATOM 2129 C C . VAL A 1 269 ? -18.825 4.090 -3.110 1.00 84.25 269 VAL A C 1
ATOM 2131 O O . VAL A 1 269 ? -17.901 3.807 -3.871 1.00 84.25 269 VAL A O 1
ATOM 2134 N N . ASN A 1 270 ? -19.368 3.209 -2.266 1.00 81.50 270 ASN A N 1
ATOM 2135 C CA . ASN A 1 270 ? -18.904 1.842 -1.984 1.00 81.50 270 ASN A CA 1
ATOM 2136 C C . ASN A 1 270 ? -17.551 1.706 -1.245 1.00 81.50 270 ASN A C 1
ATOM 2138 O O . ASN A 1 270 ? -17.143 0.574 -0.983 1.00 81.50 270 ASN A O 1
ATOM 2142 N N . ASP A 1 271 ? -16.869 2.790 -0.851 1.00 81.75 271 ASP A N 1
ATOM 2143 C CA . ASP A 1 271 ? -15.773 2.705 0.129 1.00 81.75 271 ASP A CA 1
ATOM 2144 C C . ASP A 1 271 ? -16.340 2.731 1.569 1.00 81.75 271 ASP A C 1
ATOM 2146 O O . ASP A 1 271 ? -17.333 3.396 1.869 1.00 81.75 271 ASP A O 1
ATOM 2150 N N . ARG A 1 272 ? -15.692 2.006 2.490 1.00 86.06 272 ARG A N 1
ATOM 2151 C CA . ARG A 1 272 ? -16.066 1.950 3.913 1.00 86.06 272 ARG A CA 1
ATOM 2152 C C . ARG A 1 272 ? -15.143 2.838 4.745 1.00 86.06 272 ARG A C 1
ATOM 2154 O O . ARG A 1 272 ? -13.957 2.539 4.867 1.00 86.06 272 ARG A O 1
ATOM 2161 N N . LEU A 1 273 ? -15.701 3.858 5.394 1.00 86.31 273 LEU A N 1
ATOM 2162 C CA . LEU A 1 273 ? -15.005 4.591 6.452 1.00 86.31 273 LEU A CA 1
ATOM 2163 C C . LEU A 1 273 ? -15.025 3.783 7.758 1.00 86.31 273 LEU A C 1
ATOM 2165 O O . LEU A 1 273 ? -16.061 3.245 8.153 1.00 86.31 273 LEU A O 1
ATOM 2169 N N . ILE A 1 274 ? -13.883 3.719 8.441 1.00 89.69 274 ILE A N 1
ATOM 2170 C CA . ILE A 1 274 ? -13.769 3.205 9.809 1.00 89.69 274 ILE A CA 1
ATOM 2171 C C . ILE A 1 274 ? -13.085 4.295 10.629 1.00 89.69 274 ILE A C 1
ATOM 2173 O O . ILE A 1 274 ? -11.970 4.697 10.301 1.00 89.69 274 ILE A O 1
ATOM 2177 N N . VAL A 1 275 ? -13.762 4.769 11.675 1.00 90.00 275 VAL A N 1
ATOM 2178 C CA . VAL A 1 275 ? -13.216 5.732 12.636 1.00 90.00 275 VAL A CA 1
ATOM 2179 C C . VAL A 1 275 ? -13.145 5.050 13.993 1.00 90.00 275 VAL A C 1
ATOM 2181 O O . VAL A 1 275 ? -14.124 4.463 14.454 1.00 90.00 275 VAL A O 1
ATOM 2184 N N . TYR A 1 276 ? -11.983 5.124 14.623 1.00 90.62 276 TYR A N 1
ATOM 2185 C CA . TYR A 1 276 ? -11.750 4.651 15.977 1.00 90.62 276 TYR A CA 1
ATOM 2186 C C . TYR A 1 276 ? -11.728 5.834 16.941 1.00 90.62 276 TYR A C 1
ATOM 2188 O O . TYR A 1 276 ? -11.213 6.898 16.602 1.00 90.62 276 TYR A O 1
ATOM 2196 N N . ALA A 1 277 ? -12.225 5.626 18.157 1.00 86.94 277 ALA A N 1
ATOM 2197 C CA . ALA A 1 277 ? -12.082 6.557 19.268 1.00 86.94 277 ALA A CA 1
ATOM 2198 C C . ALA A 1 277 ? -11.560 5.803 20.496 1.00 86.94 277 ALA A C 1
ATOM 2200 O O . ALA A 1 277 ? -12.079 4.742 20.846 1.00 86.94 277 ALA A O 1
ATOM 2201 N N . LEU A 1 278 ? -10.536 6.349 21.147 1.00 84.94 278 LEU A N 1
ATOM 2202 C CA . LEU A 1 278 ? -10.049 5.906 22.449 1.00 84.94 278 LEU A CA 1
ATOM 2203 C C . LEU A 1 278 ? -10.434 6.952 23.493 1.00 84.94 278 LEU A C 1
ATOM 2205 O O . LEU A 1 278 ? -10.031 8.108 23.378 1.00 84.94 278 LEU A O 1
ATOM 2209 N N . ALA A 1 279 ? -11.195 6.549 24.510 1.00 80.62 279 ALA A N 1
ATOM 2210 C CA . ALA A 1 279 ? -11.435 7.384 25.681 1.00 80.62 279 ALA A CA 1
ATOM 2211 C C . ALA A 1 279 ? -10.137 7.555 26.482 1.00 80.62 279 ALA A C 1
ATOM 2213 O O . ALA A 1 279 ? -9.404 6.589 26.713 1.00 80.62 279 ALA A O 1
ATOM 2214 N N . ASN A 1 280 ? -9.857 8.789 26.901 1.00 72.81 280 ASN A N 1
ATOM 2215 C CA . ASN A 1 280 ? -8.684 9.091 27.723 1.00 72.81 280 ASN A CA 1
ATOM 2216 C C . ASN A 1 280 ? -8.867 8.662 29.187 1.00 72.81 280 ASN A C 1
ATOM 2218 O O . ASN A 1 280 ? -7.881 8.390 29.869 1.00 72.81 280 ASN A O 1
ATOM 2222 N N . ASP A 1 281 ? -10.115 8.594 29.654 1.00 74.00 281 ASP A N 1
ATOM 2223 C CA . ASP A 1 281 ? -10.472 8.216 31.018 1.00 74.00 281 ASP A CA 1
ATOM 2224 C C . ASP A 1 281 ? -10.671 6.687 31.141 1.00 74.00 281 ASP A C 1
ATOM 2226 O O . ASP A 1 281 ? -11.592 6.146 30.525 1.00 74.00 281 ASP A O 1
ATOM 2230 N N . PRO A 1 282 ? -9.839 5.970 31.926 1.00 65.12 282 PRO A N 1
ATOM 2231 C CA . PRO A 1 282 ? -9.960 4.526 32.125 1.00 65.12 282 PRO A CA 1
ATOM 2232 C C . PRO A 1 282 ? -11.123 4.114 33.045 1.00 65.12 282 PRO A C 1
ATOM 2234 O O . PRO A 1 282 ? -11.421 2.924 33.123 1.00 65.12 282 PRO A O 1
ATOM 2237 N N . MET A 1 283 ? -11.761 5.053 33.753 1.00 63.88 283 MET A N 1
ATOM 2238 C CA . MET A 1 283 ? -12.957 4.807 34.572 1.00 63.88 283 MET A CA 1
ATOM 2239 C C . MET A 1 283 ? -14.257 5.077 33.799 1.00 63.88 283 MET A C 1
ATOM 2241 O O . MET A 1 283 ? -15.341 4.794 34.310 1.00 63.88 283 MET A O 1
ATOM 2245 N N . PHE A 1 284 ? -14.177 5.612 32.574 1.00 67.19 284 PHE A N 1
ATOM 2246 C CA . PHE A 1 284 ? -15.358 5.935 31.782 1.00 67.19 284 PHE A CA 1
ATOM 2247 C C . PHE A 1 284 ? -16.065 4.669 31.280 1.00 67.19 284 PHE A C 1
ATOM 2249 O O . PHE A 1 284 ? -15.583 3.964 30.392 1.00 67.19 284 PHE A O 1
ATOM 2256 N N . VAL A 1 285 ? -17.257 4.422 31.820 1.00 65.56 285 VAL A N 1
ATOM 2257 C CA . VAL A 1 285 ? -18.181 3.399 31.327 1.00 65.56 285 VAL A CA 1
ATOM 2258 C C . VAL A 1 285 ? -19.131 4.048 30.322 1.00 65.56 285 VAL A C 1
ATOM 2260 O O . VAL A 1 285 ? -19.846 4.998 30.650 1.00 65.56 285 VAL A O 1
ATOM 2263 N N . PHE A 1 286 ? -19.145 3.526 29.095 1.00 67.00 286 PHE A N 1
ATOM 2264 C CA . PHE A 1 286 ? -20.123 3.908 28.077 1.00 67.00 286 PHE A CA 1
ATOM 2265 C C . PHE A 1 286 ? -21.553 3.689 28.596 1.00 67.00 286 PHE A C 1
ATOM 2267 O O . PHE A 1 286 ? -21.830 2.715 29.291 1.00 67.00 286 PHE A O 1
ATOM 2274 N N . ASN A 1 287 ? -22.463 4.597 28.253 1.00 68.00 287 ASN A N 1
ATOM 2275 C CA . ASN A 1 287 ? -23.832 4.621 28.770 1.00 68.00 287 ASN A CA 1
ATOM 2276 C C . ASN A 1 287 ? -24.857 4.777 27.638 1.00 68.00 287 ASN A C 1
ATOM 2278 O O . ASN A 1 287 ? -24.515 5.230 26.550 1.00 68.00 287 ASN A O 1
ATOM 2282 N N . ASP A 1 288 ? -26.136 4.524 27.914 1.00 67.75 288 ASP A N 1
ATOM 2283 C CA . ASP A 1 288 ? -27.232 4.600 26.923 1.00 67.75 288 ASP A CA 1
ATOM 2284 C C . ASP A 1 288 ? -27.475 6.021 26.355 1.00 67.75 288 ASP A C 1
ATOM 2286 O O . ASP A 1 288 ? -28.284 6.232 25.448 1.00 67.75 288 ASP A O 1
ATOM 2290 N N . LYS A 1 289 ? -26.791 7.032 26.911 1.00 70.06 289 LYS A N 1
ATOM 2291 C CA . LYS A 1 289 ? -26.791 8.427 26.437 1.00 70.06 289 LYS A CA 1
ATOM 2292 C C . LYS A 1 289 ? -25.660 8.706 25.439 1.00 70.06 289 LYS A C 1
ATOM 2294 O O . LYS A 1 289 ? -25.671 9.749 24.784 1.00 70.06 289 LYS A O 1
ATOM 2299 N N . SER A 1 290 ? -24.708 7.785 25.316 1.00 81.69 290 SER A N 1
ATOM 2300 C CA . SER A 1 290 ? -23.579 7.858 24.399 1.00 81.69 290 SER A CA 1
ATOM 2301 C C . SER A 1 290 ? -24.079 7.782 22.960 1.00 81.69 290 SER A C 1
ATOM 2303 O O . SER A 1 290 ? -24.749 6.828 22.560 1.00 81.69 290 SER A O 1
ATOM 2305 N N . SER A 1 291 ? -23.763 8.802 22.166 1.00 85.31 291 SER A N 1
ATOM 2306 C CA . SER A 1 291 ? -24.137 8.836 20.752 1.00 85.31 291 SER A CA 1
ATOM 2307 C C . SER A 1 291 ? -23.037 9.423 19.881 1.00 85.31 291 SER A C 1
ATOM 2309 O O . SER A 1 291 ? -22.182 10.184 20.337 1.00 85.31 291 SER A O 1
ATOM 2311 N N . VAL A 1 292 ? -23.063 9.038 18.611 1.00 88.62 292 VAL A N 1
ATOM 2312 C CA . VAL A 1 292 ? -22.113 9.472 17.590 1.00 88.62 292 VAL A CA 1
ATOM 2313 C C . VAL A 1 292 ? -22.906 10.176 16.499 1.00 88.62 292 VAL A C 1
ATOM 2315 O O . VAL A 1 292 ? -23.858 9.608 15.960 1.00 88.62 292 VAL A O 1
ATOM 2318 N N . GLU A 1 293 ? -22.540 11.417 16.189 1.00 90.50 293 GLU A N 1
ATOM 2319 C CA . GLU A 1 293 ? -23.160 12.197 15.115 1.00 90.50 293 GLU A CA 1
ATOM 2320 C C . GLU A 1 293 ? -22.190 12.368 13.949 1.00 90.50 293 GLU A C 1
ATOM 2322 O O . GLU A 1 293 ? -21.033 12.741 14.132 1.00 90.50 293 GLU A O 1
ATOM 2327 N N . LEU A 1 294 ? -22.681 12.095 12.740 1.00 90.62 294 LEU A N 1
ATOM 2328 C CA . LEU A 1 294 ? -21.954 12.305 11.494 1.00 90.62 294 LEU A CA 1
ATOM 2329 C C . LEU A 1 294 ? -22.460 13.595 10.850 1.00 90.62 294 LEU A C 1
ATOM 2331 O O . LEU A 1 294 ? -23.668 13.760 10.643 1.00 90.62 294 LEU A O 1
ATOM 2335 N N . ARG A 1 295 ? -21.548 14.506 10.523 1.00 89.88 295 ARG A N 1
ATOM 2336 C CA . ARG A 1 295 ? -21.847 15.820 9.943 1.00 89.88 295 ARG A CA 1
ATOM 2337 C C . ARG A 1 295 ? -21.011 16.027 8.680 1.00 89.88 295 ARG A C 1
ATOM 2339 O O . ARG A 1 295 ? -19.921 15.476 8.567 1.00 89.88 295 ARG A O 1
ATOM 2346 N N . ASN A 1 296 ? -21.533 16.796 7.736 1.00 88.69 296 ASN A N 1
ATOM 2347 C CA . ASN A 1 296 ? -20.802 17.351 6.602 1.00 88.69 296 ASN A CA 1
ATOM 2348 C C . ASN A 1 296 ? -20.998 18.867 6.667 1.00 88.69 296 ASN A C 1
ATOM 2350 O O . ASN A 1 296 ? -22.124 19.349 6.506 1.00 88.69 296 ASN A O 1
ATOM 2354 N N . ASP A 1 297 ? -19.929 19.587 7.000 1.00 84.81 297 ASP A N 1
ATOM 2355 C CA . ASP A 1 297 ? -19.974 20.996 7.390 1.00 84.81 297 ASP A CA 1
ATOM 2356 C C . ASP A 1 297 ? -21.100 21.260 8.420 1.00 84.81 297 ASP A C 1
ATOM 2358 O O . ASP A 1 297 ? -21.060 20.756 9.545 1.00 84.81 297 ASP A O 1
ATOM 2362 N N . GLN A 1 298 ? -22.139 22.015 8.052 1.00 82.56 298 GLN A N 1
ATOM 2363 C CA . GLN A 1 298 ? -23.272 22.319 8.939 1.00 82.56 298 GLN A CA 1
ATOM 2364 C C . GLN A 1 298 ? -24.391 21.259 8.912 1.00 82.56 298 GLN A C 1
ATOM 2366 O O . GLN A 1 298 ? -25.230 21.222 9.817 1.00 82.56 298 GLN A O 1
ATOM 2371 N N . ILE A 1 299 ? -24.412 20.380 7.906 1.00 87.44 299 ILE A N 1
ATOM 2372 C CA . ILE A 1 299 ? -25.487 19.411 7.669 1.00 87.44 299 ILE A CA 1
ATOM 2373 C C . ILE A 1 299 ? -25.227 18.142 8.483 1.00 87.44 299 ILE A C 1
ATOM 2375 O O . ILE A 1 299 ? -24.204 17.477 8.329 1.00 87.44 299 ILE A O 1
ATOM 2379 N N . ARG A 1 300 ? -26.179 17.752 9.332 1.00 87.62 300 ARG A N 1
ATOM 2380 C CA . ARG A 1 300 ? -26.135 16.468 10.042 1.00 87.62 300 ARG A CA 1
ATOM 2381 C C . ARG A 1 300 ? -26.586 15.342 9.108 1.00 87.62 300 ARG A C 1
ATOM 2383 O O . ARG A 1 300 ? -27.744 15.308 8.706 1.00 87.62 300 ARG A O 1
ATOM 2390 N N . LEU A 1 301 ? -25.678 14.417 8.801 1.00 87.31 301 LEU A N 1
ATOM 2391 C CA . LEU A 1 301 ? -25.927 13.251 7.946 1.00 87.31 301 LEU A CA 1
ATOM 2392 C C . LEU A 1 301 ? -26.620 12.110 8.702 1.00 87.31 301 LEU A C 1
ATOM 2394 O O . LEU A 1 301 ? -27.418 11.381 8.122 1.00 87.31 301 LEU A O 1
ATOM 2398 N N . GLY A 1 302 ? -26.326 11.946 9.994 1.00 87.50 302 GLY A N 1
ATOM 2399 C CA . GLY A 1 302 ? -26.923 10.892 10.812 1.00 87.50 302 GLY A CA 1
ATOM 2400 C C . GLY A 1 302 ? -26.516 10.956 12.282 1.00 87.50 302 GLY A C 1
ATOM 2401 O O . GLY A 1 302 ? -25.576 11.658 12.653 1.00 87.50 302 GLY A O 1
ATOM 2402 N N . GLN A 1 303 ? -27.235 10.210 13.119 1.00 89.19 303 GLN A N 1
ATOM 2403 C CA . GLN A 1 303 ? -26.881 9.950 14.515 1.00 89.19 303 GLN A CA 1
ATOM 2404 C C . GLN A 1 303 ? -27.120 8.476 14.813 1.00 89.19 303 GLN A C 1
ATOM 2406 O O . GLN A 1 303 ? -28.160 7.938 14.440 1.00 89.19 303 GLN A O 1
ATOM 2411 N N . VAL A 1 304 ? -26.184 7.857 15.524 1.00 87.19 304 VAL A N 1
ATOM 2412 C CA . VAL A 1 304 ? -26.305 6.491 16.036 1.00 87.19 304 VAL A CA 1
ATOM 2413 C C . VAL A 1 304 ? -26.151 6.540 17.554 1.00 87.19 304 VAL A C 1
ATOM 2415 O O . VAL A 1 304 ? -25.267 7.230 18.070 1.00 87.19 304 VAL A O 1
ATOM 2418 N N . LYS A 1 305 ? -27.036 5.849 18.277 1.00 85.12 305 LYS A N 1
ATOM 2419 C CA . LYS A 1 305 ? -26.892 5.607 19.718 1.00 85.12 305 LYS A CA 1
ATOM 2420 C C . LYS A 1 305 ? -26.104 4.319 19.934 1.00 85.12 305 LYS A C 1
ATOM 2422 O O . LYS A 1 305 ? -26.125 3.429 19.088 1.00 85.12 305 LYS A O 1
ATOM 2427 N N . ILE A 1 306 ? -25.367 4.242 21.036 1.00 78.44 306 ILE A N 1
ATOM 2428 C CA . ILE A 1 306 ? -24.605 3.039 21.376 1.00 78.44 306 ILE A CA 1
ATOM 2429 C C . ILE A 1 306 ? -25.527 2.100 22.161 1.00 78.44 306 ILE A C 1
ATOM 2431 O O . ILE A 1 306 ? -25.609 2.184 23.381 1.00 78.44 306 ILE A O 1
ATOM 2435 N N . ASP A 1 307 ? -26.239 1.231 21.439 1.00 66.31 307 ASP A N 1
ATOM 2436 C CA . ASP A 1 307 ? -27.284 0.367 22.012 1.00 66.31 307 ASP A CA 1
ATOM 2437 C C . ASP A 1 307 ? -26.732 -0.862 22.762 1.00 66.31 307 ASP A C 1
ATOM 2439 O O . ASP A 1 307 ? -27.420 -1.442 23.601 1.00 66.31 307 ASP A O 1
ATOM 2443 N N . CYS A 1 308 ? -25.493 -1.285 22.480 1.00 62.03 308 CYS A N 1
ATOM 2444 C CA . CYS A 1 308 ? -24.801 -2.290 23.286 1.00 62.03 308 CYS A CA 1
ATOM 2445 C C . CYS A 1 308 ? -23.297 -2.013 23.372 1.00 62.03 308 CYS A C 1
ATOM 2447 O O . CYS A 1 308 ? -22.665 -1.563 22.412 1.00 62.03 308 CYS A O 1
ATOM 2449 N N . ILE A 1 309 ? -22.718 -2.308 24.537 1.00 64.50 309 ILE A N 1
ATOM 2450 C CA . ILE A 1 309 ? -21.279 -2.233 24.784 1.00 64.50 309 ILE A CA 1
ATOM 2451 C C . ILE A 1 309 ? -20.821 -3.638 25.188 1.00 64.50 309 ILE A C 1
ATOM 2453 O O . ILE A 1 309 ? -21.106 -4.064 26.309 1.00 64.50 309 ILE A O 1
ATOM 2457 N N . PRO A 1 310 ? -20.151 -4.403 24.305 1.00 65.38 310 PRO A N 1
ATOM 2458 C CA . PRO A 1 310 ? -19.522 -5.655 24.714 1.00 65.38 310 PRO A CA 1
ATOM 2459 C C . PRO A 1 310 ? -18.428 -5.356 25.746 1.00 65.38 310 PRO A C 1
ATOM 2461 O O . PRO A 1 310 ? -17.843 -4.278 25.722 1.00 65.38 310 PRO A O 1
ATOM 2464 N N . ASN A 1 311 ? -18.116 -6.298 26.638 1.00 64.81 311 ASN A N 1
ATOM 2465 C CA . ASN A 1 311 ? -17.095 -6.082 27.668 1.00 64.81 311 ASN A CA 1
ATOM 2466 C C . ASN A 1 311 ? -15.710 -5.817 27.029 1.00 64.81 311 ASN A C 1
ATOM 2468 O O . ASN A 1 311 ? -15.075 -6.735 26.500 1.00 64.81 311 ASN A O 1
ATOM 2472 N N . VAL A 1 312 ? -15.260 -4.555 27.029 1.00 64.75 312 VAL A N 1
ATOM 2473 C CA . VAL A 1 312 ? -14.038 -4.124 26.333 1.00 64.75 312 VAL A CA 1
ATOM 2474 C C . VAL A 1 312 ? -12.834 -4.202 27.268 1.00 64.75 312 VAL A C 1
ATOM 2476 O O . VAL A 1 312 ? -12.539 -3.274 28.017 1.00 64.75 312 VAL A O 1
ATOM 2479 N N . ASN A 1 313 ? -12.065 -5.284 27.165 1.00 69.06 313 ASN A N 1
ATOM 2480 C CA . ASN A 1 313 ? -10.748 -5.345 27.798 1.00 69.06 313 ASN A CA 1
ATOM 2481 C C . ASN A 1 313 ? -9.771 -4.358 27.130 1.00 69.06 313 ASN A C 1
ATOM 2483 O O . ASN A 1 313 ? -9.717 -4.268 25.903 1.00 69.06 313 ASN A O 1
ATOM 2487 N N . MET A 1 314 ? -8.905 -3.714 27.921 1.00 66.75 314 MET A N 1
ATOM 2488 C CA . MET A 1 314 ? -7.846 -2.810 27.424 1.00 66.75 314 MET A CA 1
ATOM 2489 C C . MET A 1 314 ? -6.869 -3.489 26.444 1.00 66.75 314 MET A C 1
ATOM 2491 O O . MET A 1 314 ? -6.361 -2.847 25.528 1.00 66.75 314 MET A O 1
ATOM 2495 N N . ASN A 1 315 ? -6.664 -4.804 26.591 1.00 71.69 315 ASN A N 1
ATOM 2496 C CA . ASN A 1 315 ? -5.862 -5.636 25.682 1.00 71.69 315 ASN A CA 1
ATOM 2497 C C . ASN A 1 315 ? -6.686 -6.251 24.528 1.00 71.69 315 ASN A C 1
ATOM 2499 O O . ASN A 1 315 ? -6.189 -7.109 23.798 1.00 71.69 315 ASN A O 1
ATOM 2503 N N . GLY A 1 316 ? -7.954 -5.857 24.382 1.00 82.25 316 GLY A N 1
ATOM 2504 C CA . GLY A 1 316 ? -8.870 -6.364 23.367 1.00 82.25 316 GLY A CA 1
ATOM 2505 C C . GLY A 1 316 ? -8.491 -5.942 21.946 1.00 82.25 316 GLY A C 1
ATOM 2506 O O . GLY A 1 316 ? -7.807 -4.941 21.720 1.00 82.25 316 GLY A O 1
ATOM 2507 N N . ILE A 1 317 ? -8.985 -6.701 20.965 1.00 86.19 317 ILE A N 1
ATOM 2508 C CA . ILE A 1 317 ? -8.666 -6.514 19.540 1.00 86.19 317 ILE A CA 1
ATOM 2509 C C . ILE A 1 317 ? -9.025 -5.094 19.069 1.00 86.19 317 ILE A C 1
ATOM 2511 O O . ILE A 1 317 ? -8.222 -4.455 18.396 1.00 86.19 317 ILE A O 1
ATOM 2515 N N . ILE A 1 318 ? -10.184 -4.565 19.477 1.00 86.62 318 ILE A N 1
ATOM 2516 C CA . ILE A 1 318 ? -10.655 -3.224 19.086 1.00 86.62 318 ILE A CA 1
ATOM 2517 C C . ILE A 1 318 ? -9.712 -2.125 19.602 1.00 86.62 318 ILE A C 1
ATOM 2519 O O . ILE A 1 318 ? -9.342 -1.233 18.841 1.00 86.62 318 ILE A O 1
ATOM 2523 N N . ALA A 1 319 ? -9.260 -2.217 20.858 1.00 86.75 319 ALA A N 1
ATOM 2524 C CA . ALA A 1 319 ? -8.317 -1.261 21.439 1.00 86.75 319 ALA A CA 1
ATOM 2525 C C . ALA A 1 319 ? -6.959 -1.288 20.713 1.00 86.75 319 ALA A C 1
ATOM 2527 O O . ALA A 1 319 ? -6.400 -0.237 20.396 1.00 86.75 319 ALA A O 1
ATOM 2528 N N . ARG A 1 320 ? -6.467 -2.485 20.361 1.00 90.31 320 ARG A N 1
ATOM 2529 C CA . ARG A 1 320 ? -5.243 -2.659 19.560 1.00 90.31 320 ARG A CA 1
ATOM 2530 C C . ARG A 1 320 ? -5.382 -2.114 18.135 1.00 90.31 320 ARG A C 1
ATOM 2532 O O . ARG A 1 320 ? -4.447 -1.480 17.653 1.00 90.31 320 ARG A O 1
ATOM 2539 N N . LEU A 1 321 ? -6.527 -2.311 17.477 1.00 91.06 321 LEU A N 1
ATOM 2540 C CA . LEU A 1 321 ? -6.811 -1.750 16.147 1.00 91.06 321 LEU A CA 1
ATOM 2541 C C . LEU A 1 321 ? -6.857 -0.217 16.178 1.00 91.06 321 LEU A C 1
ATOM 2543 O O . LEU A 1 321 ? -6.202 0.427 15.360 1.00 91.06 321 LEU A O 1
ATOM 2547 N N . ALA A 1 322 ? -7.553 0.364 17.158 1.00 89.75 322 ALA A N 1
ATOM 2548 C CA . ALA A 1 322 ? -7.621 1.809 17.365 1.00 89.75 322 ALA A CA 1
ATOM 2549 C C . ALA A 1 322 ? -6.234 2.423 17.620 1.00 89.75 322 ALA A C 1
ATOM 2551 O O . ALA A 1 322 ? -5.840 3.391 16.967 1.00 89.75 322 ALA A O 1
ATOM 2552 N N . ALA A 1 323 ? -5.446 1.813 18.510 1.00 91.00 323 ALA A N 1
ATOM 2553 C CA . ALA A 1 323 ? -4.078 2.239 18.783 1.00 91.00 323 ALA A CA 1
ATOM 2554 C C . ALA A 1 323 ? -3.155 2.076 17.560 1.00 91.00 323 ALA A C 1
ATOM 2556 O O . ALA A 1 323 ? -2.306 2.933 17.313 1.00 91.00 323 ALA A O 1
ATOM 2557 N N . LYS A 1 324 ? -3.338 1.027 16.743 1.00 91.31 324 LYS A N 1
ATOM 2558 C CA . LYS A 1 324 ? -2.587 0.852 15.490 1.00 91.31 324 LYS A CA 1
ATOM 2559 C C . LYS A 1 324 ? -2.942 1.924 14.458 1.00 91.31 324 LYS A C 1
ATOM 2561 O O . LYS A 1 324 ? -2.033 2.421 13.796 1.00 91.31 324 LYS A O 1
ATOM 2566 N N . ALA A 1 325 ? -4.216 2.305 14.346 1.00 90.62 325 ALA A N 1
ATOM 2567 C CA . ALA A 1 325 ? -4.661 3.387 13.469 1.00 90.62 325 ALA A CA 1
ATOM 2568 C C . ALA A 1 325 ? -4.028 4.735 13.866 1.00 90.62 325 ALA A C 1
ATOM 2570 O O . ALA A 1 325 ? -3.429 5.389 13.015 1.00 90.62 325 ALA A O 1
ATOM 2571 N N . LEU A 1 326 ? -4.044 5.084 15.160 1.00 89.69 326 LEU A N 1
ATOM 2572 C CA . LEU A 1 326 ? -3.356 6.273 15.692 1.00 89.69 326 LEU A CA 1
ATOM 2573 C C . LEU A 1 326 ? -1.845 6.251 15.411 1.00 89.69 326 LEU A C 1
ATOM 2575 O O . LEU A 1 326 ? -1.283 7.241 14.952 1.00 89.69 326 LEU A O 1
ATOM 2579 N N . ILE A 1 327 ? -1.174 5.116 15.637 1.00 90.94 327 ILE A N 1
ATOM 2580 C CA . ILE A 1 327 ? 0.265 4.973 15.356 1.00 90.94 327 ILE A CA 1
ATOM 2581 C C . ILE A 1 327 ? 0.579 5.165 13.863 1.00 90.94 327 ILE A C 1
ATOM 2583 O O . ILE A 1 327 ? 1.615 5.744 13.537 1.00 90.94 327 ILE A O 1
ATOM 2587 N N . LEU A 1 328 ? -0.282 4.690 12.955 1.00 87.56 328 LEU A N 1
ATOM 2588 C CA . LEU A 1 328 ? -0.120 4.907 11.514 1.00 87.56 328 LEU A CA 1
ATOM 2589 C C . LEU A 1 328 ? -0.337 6.377 11.133 1.00 87.56 328 LEU A C 1
ATOM 2591 O O . LEU A 1 328 ? 0.426 6.908 10.330 1.00 87.56 328 LEU A O 1
ATOM 2595 N N . GLU A 1 329 ? -1.322 7.052 11.725 1.00 85.00 329 GLU A N 1
ATOM 2596 C CA . GLU A 1 329 ? -1.549 8.483 11.497 1.00 85.00 329 GLU A CA 1
ATOM 2597 C C . GLU A 1 329 ? -0.343 9.320 11.958 1.00 85.00 329 GLU A C 1
ATOM 2599 O O . GLU A 1 329 ? 0.211 10.076 11.161 1.00 85.00 329 GLU A O 1
ATOM 2604 N N . LEU A 1 330 ? 0.166 9.084 13.175 1.00 86.81 330 LEU A N 1
ATOM 2605 C CA . LEU A 1 330 ? 1.354 9.759 13.726 1.00 86.81 330 LEU A CA 1
ATOM 2606 C C . LEU A 1 330 ? 2.645 9.522 12.913 1.00 86.81 330 LEU A C 1
ATOM 2608 O O . LEU A 1 330 ? 3.568 10.334 12.964 1.00 86.81 330 LEU A O 1
ATOM 2612 N N . GLN A 1 331 ? 2.741 8.421 12.160 1.00 84.31 331 GLN A N 1
ATOM 2613 C CA . GLN A 1 331 ? 3.865 8.164 11.243 1.00 84.31 331 GLN A CA 1
ATOM 2614 C C . GLN A 1 331 ? 3.761 8.942 9.927 1.00 84.31 331 GLN A C 1
ATOM 2616 O O . GLN A 1 331 ? 4.778 9.191 9.274 1.00 84.31 331 GLN A O 1
ATOM 2621 N N . HIS A 1 332 ? 2.544 9.286 9.506 1.00 76.19 332 HIS A N 1
ATOM 2622 C CA . HIS A 1 332 ? 2.273 9.910 8.211 1.00 76.19 332 HIS A CA 1
ATOM 2623 C C . HIS A 1 332 ? 1.906 11.394 8.314 1.00 76.19 332 HIS A C 1
ATOM 2625 O O . HIS A 1 332 ? 1.980 12.096 7.306 1.00 76.19 332 HIS A O 1
ATOM 2631 N N . SER A 1 333 ? 1.645 11.901 9.522 1.00 67.50 333 SER A N 1
ATOM 2632 C CA . SER A 1 333 ? 1.494 13.321 9.848 1.00 67.50 333 SER A CA 1
ATOM 2633 C C . SER A 1 333 ? 2.823 14.094 9.739 1.00 67.50 333 SER A C 1
ATOM 2635 O O . SER A 1 333 ? 3.335 14.646 10.716 1.00 67.50 333 SER A O 1
ATOM 2637 N N . LYS A 1 334 ? 3.408 14.155 8.536 1.00 58.47 334 LYS A N 1
ATOM 2638 C CA . LYS A 1 334 ? 4.427 15.157 8.191 1.00 58.47 334 LYS A CA 1
ATOM 2639 C C . LYS A 1 334 ? 3.728 16.520 8.171 1.00 58.47 334 LYS A C 1
ATOM 2641 O O . LYS A 1 334 ? 2.813 16.719 7.375 1.00 58.47 334 LYS A O 1
ATOM 2646 N N . SER A 1 335 ? 4.137 17.457 9.028 1.00 50.84 335 SER A N 1
ATOM 2647 C CA . SER A 1 335 ? 3.516 18.788 9.069 1.00 50.84 335 SER A CA 1
ATOM 2648 C C . SER A 1 335 ? 3.667 19.502 7.710 1.00 50.84 335 SER A C 1
ATOM 2650 O O . SER A 1 335 ? 4.763 19.458 7.139 1.00 50.84 335 SER A O 1
ATOM 2652 N N . PRO A 1 336 ? 2.630 20.186 7.177 1.00 47.78 336 PRO A N 1
ATOM 2653 C CA . PRO A 1 336 ? 2.715 20.886 5.885 1.00 47.78 336 PRO A CA 1
ATOM 2654 C C . PRO A 1 336 ? 3.886 21.880 5.819 1.00 47.78 336 PRO A C 1
ATOM 2656 O O . PRO A 1 336 ? 4.616 21.947 4.830 1.00 47.78 336 PRO A O 1
ATOM 2659 N N . LEU A 1 337 ? 4.152 22.542 6.950 1.00 44.78 337 LEU A N 1
ATOM 2660 C CA . LEU A 1 337 ? 5.278 23.452 7.180 1.00 44.78 337 LEU A CA 1
ATOM 2661 C C . LEU A 1 337 ? 6.660 22.821 6.920 1.00 44.78 337 LEU A C 1
ATOM 2663 O O . LEU A 1 337 ? 7.617 23.537 6.632 1.00 44.78 337 LEU A O 1
ATOM 2667 N N . SER A 1 338 ? 6.800 21.494 7.018 1.00 50.50 338 SER A N 1
ATOM 2668 C CA . SER A 1 338 ? 8.056 20.792 6.712 1.00 50.50 338 SER A CA 1
ATOM 2669 C C . SER A 1 338 ? 8.312 20.637 5.207 1.00 50.50 338 SER A C 1
ATOM 2671 O O . SER A 1 338 ? 9.468 20.573 4.785 1.00 50.50 338 SER A O 1
ATOM 2673 N N . ILE A 1 339 ? 7.249 20.625 4.396 1.00 51.81 339 ILE A N 1
ATOM 2674 C CA . ILE A 1 339 ? 7.316 20.525 2.933 1.00 51.81 339 ILE A CA 1
ATOM 2675 C C . ILE A 1 339 ? 7.641 21.900 2.345 1.00 51.81 339 ILE A C 1
ATOM 2677 O O . ILE A 1 339 ? 8.556 22.017 1.528 1.00 51.81 339 ILE A O 1
ATOM 2681 N N . GLU A 1 340 ? 6.973 22.954 2.824 1.00 50.69 340 GLU A N 1
ATOM 2682 C CA . GLU A 1 340 ? 7.300 24.332 2.442 1.00 50.69 340 GLU A CA 1
ATOM 2683 C C . GLU A 1 340 ? 8.724 24.713 2.843 1.00 50.69 340 GLU A C 1
ATOM 2685 O O . GLU A 1 340 ? 9.458 25.225 2.001 1.00 50.69 340 GLU A O 1
ATOM 2690 N N . LYS A 1 341 ? 9.168 24.385 4.069 1.00 52.84 341 LYS A N 1
ATOM 2691 C CA . LYS A 1 341 ? 10.559 24.624 4.495 1.00 52.84 341 LYS A CA 1
ATOM 2692 C C . LYS A 1 341 ? 11.577 23.939 3.592 1.00 52.84 341 LYS A C 1
ATOM 2694 O O . LYS A 1 341 ? 12.520 24.601 3.188 1.00 52.84 341 LYS A O 1
ATOM 2699 N N . ARG A 1 342 ? 11.367 22.678 3.192 1.00 52.50 342 ARG A N 1
ATOM 2700 C CA . ARG A 1 342 ? 12.260 22.001 2.230 1.00 52.50 342 ARG A CA 1
ATOM 2701 C C . ARG A 1 342 ? 12.249 22.648 0.846 1.00 52.50 342 ARG A C 1
ATOM 2703 O O . ARG A 1 342 ? 13.294 22.724 0.206 1.00 52.50 342 ARG A O 1
ATOM 2710 N N . LYS A 1 343 ? 11.093 23.126 0.376 1.00 51.28 343 LYS A N 1
ATOM 2711 C CA . LYS A 1 343 ? 10.981 23.855 -0.897 1.00 51.28 343 LYS A CA 1
ATOM 2712 C C . LYS A 1 343 ? 11.717 25.202 -0.834 1.00 51.28 343 LYS A C 1
ATOM 2714 O O . LYS A 1 343 ? 12.405 25.555 -1.785 1.00 51.28 343 LYS A O 1
ATOM 2719 N N . LEU A 1 344 ? 11.631 25.904 0.297 1.00 54.78 344 LEU A N 1
ATOM 2720 C CA . LEU A 1 344 ? 12.370 27.137 0.584 1.00 54.78 344 LEU A CA 1
ATOM 2721 C C . LEU A 1 344 ? 13.878 26.890 0.745 1.00 54.78 344 LEU A C 1
ATOM 2723 O O . LEU A 1 344 ? 14.657 27.601 0.127 1.00 54.78 344 LEU A O 1
ATOM 2727 N N . GLU A 1 345 ? 14.307 25.864 1.486 1.00 51.78 345 GLU A N 1
ATOM 2728 C CA . GLU A 1 345 ? 15.722 25.472 1.615 1.00 51.78 345 GLU A CA 1
ATOM 2729 C C . GLU A 1 345 ? 16.339 25.112 0.260 1.00 51.78 345 GLU A C 1
ATOM 2731 O O . GLU A 1 345 ? 17.457 25.532 -0.029 1.00 51.78 345 GLU A O 1
ATOM 2736 N N . LEU A 1 346 ? 15.609 24.396 -0.604 1.00 55.28 346 LEU A N 1
ATOM 2737 C CA . LEU A 1 346 ? 16.058 24.110 -1.968 1.00 55.28 346 LEU A CA 1
ATOM 2738 C C . LEU A 1 346 ? 16.202 25.393 -2.801 1.00 55.28 346 LEU A C 1
ATOM 2740 O O . LEU A 1 346 ? 17.224 25.562 -3.461 1.00 55.28 346 LEU A O 1
ATOM 2744 N N . LEU A 1 347 ? 15.244 26.323 -2.726 1.00 51.94 347 LEU A N 1
ATOM 2745 C CA . LEU A 1 347 ? 15.336 27.617 -3.414 1.00 51.94 347 LEU A CA 1
ATOM 2746 C C . LEU A 1 347 ? 16.481 28.494 -2.876 1.00 51.94 347 LEU A C 1
ATOM 2748 O O . LEU A 1 347 ? 17.190 29.109 -3.671 1.00 51.94 347 LEU A O 1
ATOM 2752 N N . LEU A 1 348 ? 16.719 28.509 -1.559 1.00 55.94 348 LEU A N 1
ATOM 2753 C CA . LEU A 1 348 ? 17.871 29.194 -0.965 1.00 55.94 348 LEU A CA 1
ATOM 2754 C C . LEU A 1 348 ? 19.192 28.517 -1.346 1.00 55.94 348 LEU A C 1
ATOM 2756 O O . LEU A 1 348 ? 20.172 29.216 -1.563 1.00 55.94 348 LEU A O 1
ATOM 2760 N N . SER A 1 349 ? 19.238 27.189 -1.500 1.00 48.47 349 SER A N 1
ATOM 2761 C CA . SER A 1 349 ? 20.463 26.486 -1.915 1.00 48.47 349 SER A CA 1
ATOM 2762 C C . SER A 1 349 ? 20.940 26.858 -3.327 1.00 48.47 349 SER A C 1
ATOM 2764 O O . SER A 1 349 ? 22.120 26.695 -3.639 1.00 48.47 349 SER A O 1
ATOM 2766 N N . CYS A 1 350 ? 20.051 27.412 -4.161 1.00 49.91 350 CYS A N 1
ATOM 2767 C CA . CYS A 1 350 ? 20.382 27.942 -5.483 1.00 49.91 350 CYS A CA 1
ATOM 2768 C C . CYS A 1 350 ? 20.959 29.371 -5.458 1.00 49.91 350 CYS A C 1
ATOM 2770 O O . CYS A 1 350 ? 21.538 29.792 -6.459 1.00 49.91 350 CYS A O 1
ATOM 2772 N N . PHE A 1 351 ? 20.846 30.109 -4.345 1.00 44.56 351 PHE A N 1
ATOM 2773 C CA . PHE A 1 351 ? 21.425 31.448 -4.177 1.00 44.56 351 PHE A CA 1
ATOM 2774 C C . PHE A 1 351 ? 22.578 31.409 -3.163 1.00 44.56 351 PHE A C 1
ATOM 2776 O O . PHE A 1 351 ? 22.427 31.027 -2.007 1.00 44.56 351 PHE A O 1
ATOM 2783 N N . GLY A 1 352 ? 23.780 31.758 -3.624 1.00 40.31 352 GLY A N 1
ATOM 2784 C CA . GLY A 1 352 ? 25.022 31.390 -2.945 1.00 40.31 352 GLY A CA 1
ATOM 2785 C C . GLY A 1 352 ? 25.230 31.962 -1.533 1.00 40.31 352 GLY A C 1
ATOM 2786 O O . GLY A 1 352 ? 25.097 33.158 -1.301 1.00 40.31 352 GLY A O 1
ATOM 2787 N N . LYS A 1 353 ? 25.710 31.088 -0.637 1.00 48.53 353 LYS A N 1
ATOM 2788 C CA . LYS A 1 353 ? 26.505 31.379 0.575 1.00 48.53 353 LYS A CA 1
ATOM 2789 C C . LYS A 1 353 ? 26.051 32.566 1.450 1.00 48.53 353 LYS A C 1
ATOM 2791 O O . LYS A 1 353 ? 26.740 33.580 1.535 1.00 48.53 353 LYS A O 1
ATOM 2796 N N . THR A 1 354 ? 25.084 32.314 2.328 1.00 36.50 354 THR A N 1
ATOM 2797 C CA . THR A 1 354 ? 25.183 32.782 3.724 1.00 36.50 354 THR A CA 1
ATOM 2798 C C . THR A 1 354 ? 24.955 31.616 4.685 1.00 36.50 354 THR A C 1
ATOM 2800 O O . THR A 1 354 ? 24.161 30.714 4.432 1.00 36.50 354 THR A O 1
ATOM 2803 N N . ARG A 1 355 ? 25.734 31.582 5.771 1.00 42.09 355 ARG A N 1
ATOM 2804 C CA . ARG A 1 355 ? 25.698 30.530 6.795 1.00 42.09 355 ARG A CA 1
ATOM 2805 C C . ARG A 1 355 ? 24.574 30.865 7.785 1.00 42.09 355 ARG A C 1
ATOM 2807 O O . ARG A 1 355 ? 24.715 31.881 8.465 1.00 42.09 355 ARG A O 1
ATOM 2814 N N . PRO A 1 356 ? 23.494 30.073 7.903 1.00 37.25 356 PRO A N 1
ATOM 2815 C CA . PRO A 1 356 ? 22.455 30.368 8.879 1.00 37.25 356 PRO A CA 1
ATOM 2816 C C . PRO A 1 356 ? 22.973 30.130 10.303 1.00 37.25 356 PRO A C 1
ATOM 2818 O O . PRO A 1 356 ? 23.574 29.097 10.608 1.00 37.25 356 PRO A O 1
ATOM 2821 N N . SER A 1 357 ? 22.743 31.113 11.168 1.00 33.19 357 SER A N 1
ATOM 2822 C CA . SER A 1 357 ? 22.896 31.016 12.619 1.00 33.19 357 SER A CA 1
ATOM 2823 C C . SER A 1 357 ? 21.812 30.103 13.229 1.00 33.19 357 SER A C 1
ATOM 2825 O O . SER A 1 357 ? 20.769 29.870 12.609 1.00 33.19 357 SER A O 1
ATOM 2827 N N . PRO A 1 358 ? 22.038 29.533 14.428 1.00 41.44 358 PRO A N 1
ATOM 2828 C CA . PRO A 1 358 ? 21.185 28.476 14.963 1.00 41.44 358 PRO A CA 1
ATOM 2829 C C . PRO A 1 358 ? 19.916 29.026 15.632 1.00 41.44 358 PRO A C 1
ATOM 2831 O O . PRO A 1 358 ? 19.871 29.182 16.850 1.00 41.44 358 PRO A O 1
ATOM 2834 N N . THR A 1 359 ? 18.853 29.242 14.852 1.00 41.41 359 THR A N 1
ATOM 2835 C CA . THR A 1 359 ? 17.544 29.644 15.400 1.00 41.41 359 THR A CA 1
ATOM 2836 C C . THR A 1 359 ? 16.381 28.943 14.692 1.00 41.41 359 THR A C 1
ATOM 2838 O O . THR A 1 359 ? 15.672 29.577 13.919 1.00 41.41 359 THR A O 1
ATOM 2841 N N . LEU A 1 360 ? 16.167 27.638 14.945 1.00 43.38 360 LEU A N 1
ATOM 2842 C CA . LEU A 1 360 ? 14.880 26.947 14.695 1.00 43.38 360 LEU A CA 1
ATOM 2843 C C . LEU A 1 360 ? 14.808 25.541 15.354 1.00 43.38 360 LEU A C 1
ATOM 2845 O O . LEU A 1 360 ? 14.844 24.508 14.686 1.00 43.38 360 LEU A O 1
ATOM 2849 N N . THR A 1 361 ? 14.697 25.470 16.684 1.00 43.62 361 THR A N 1
ATOM 2850 C CA . THR A 1 361 ? 14.679 24.193 17.439 1.00 43.62 361 THR A CA 1
ATOM 2851 C C . THR A 1 361 ? 13.382 23.381 17.304 1.00 43.62 361 THR A C 1
ATOM 2853 O O . THR A 1 361 ? 13.416 22.153 17.408 1.00 43.62 361 THR A O 1
ATOM 2856 N N . THR A 1 362 ? 12.252 24.028 16.996 1.00 51.78 362 THR A N 1
ATOM 2857 C CA . THR A 1 362 ? 10.899 23.438 17.098 1.00 51.78 362 THR A CA 1
ATOM 2858 C C . THR A 1 362 ? 10.706 22.118 16.345 1.00 51.78 362 THR A C 1
ATOM 2860 O O . THR A 1 362 ? 10.116 21.182 16.878 1.00 51.78 362 THR A O 1
ATOM 2863 N N . THR A 1 363 ? 11.267 21.984 15.138 1.00 56.59 363 THR A N 1
ATOM 2864 C CA . THR A 1 363 ? 11.056 20.786 14.298 1.00 56.59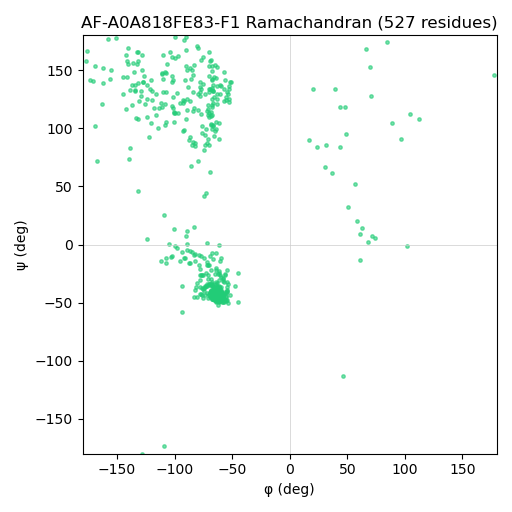 363 THR A CA 1
ATOM 2865 C C . THR A 1 363 ? 11.743 19.521 14.824 1.00 56.59 363 THR A C 1
ATOM 2867 O O . THR A 1 363 ? 11.404 18.415 14.398 1.00 56.59 363 THR A O 1
ATOM 2870 N N . THR A 1 364 ? 12.719 19.660 15.728 1.00 64.19 364 THR A N 1
ATOM 2871 C CA . THR A 1 364 ? 13.382 18.516 16.373 1.00 64.19 364 THR A CA 1
ATOM 2872 C C . THR A 1 364 ? 12.551 18.016 17.548 1.00 64.19 364 THR A C 1
ATOM 2874 O O . THR A 1 364 ? 12.408 16.806 17.732 1.00 64.19 364 THR A O 1
ATOM 2877 N N . ASP A 1 365 ? 11.958 18.935 18.306 1.00 73.31 365 ASP A N 1
ATOM 2878 C CA . ASP A 1 365 ? 11.196 18.607 19.506 1.00 73.31 365 ASP A CA 1
ATOM 2879 C C . ASP A 1 365 ? 9.793 18.083 19.176 1.00 73.31 365 ASP A C 1
ATOM 2881 O O . ASP A 1 365 ? 9.385 17.085 19.767 1.00 73.31 365 ASP A O 1
ATOM 2885 N N . GLU A 1 366 ? 9.125 18.603 18.137 1.00 77.25 366 GLU A N 1
ATOM 2886 C CA . GLU A 1 366 ? 7.902 17.995 17.579 1.00 77.25 366 GLU A CA 1
ATOM 2887 C C . GLU A 1 366 ? 8.127 16.517 17.214 1.00 77.25 366 GLU A C 1
ATOM 2889 O O . GLU A 1 366 ? 7.402 15.638 17.675 1.00 77.25 366 GLU A O 1
ATOM 2894 N N . LYS A 1 367 ? 9.197 16.209 16.466 1.00 79.00 367 LYS A N 1
ATOM 2895 C CA . LYS A 1 367 ? 9.538 14.827 16.080 1.00 79.00 367 LYS A CA 1
ATOM 2896 C C . LYS A 1 367 ? 9.850 13.941 17.286 1.00 79.00 367 LYS A C 1
ATOM 2898 O O . LYS A 1 367 ? 9.498 12.761 17.278 1.00 79.00 367 LYS A O 1
ATOM 2903 N N . ARG A 1 368 ? 10.499 14.484 18.324 1.00 84.25 368 ARG A N 1
ATOM 2904 C CA . ARG A 1 368 ? 10.742 13.776 19.594 1.00 84.25 368 ARG A CA 1
ATOM 2905 C C . ARG A 1 368 ? 9.430 13.476 20.322 1.00 84.25 368 ARG A C 1
ATOM 2907 O O . ARG A 1 368 ? 9.263 12.349 20.783 1.00 84.25 368 ARG A O 1
ATOM 2914 N N . MET A 1 369 ? 8.498 14.429 20.379 1.00 85.75 369 MET A N 1
ATOM 2915 C CA . MET A 1 369 ? 7.174 14.242 20.984 1.00 85.75 369 MET A CA 1
ATOM 2916 C C . MET A 1 369 ? 6.341 13.206 20.218 1.00 85.75 369 MET A C 1
ATOM 2918 O O . MET A 1 369 ? 5.825 12.277 20.839 1.00 85.75 369 MET A O 1
ATOM 2922 N N . THR A 1 370 ? 6.283 13.279 18.883 1.00 87.31 370 THR A N 1
ATOM 2923 C CA . THR A 1 370 ? 5.601 12.277 18.043 1.00 87.31 370 THR A CA 1
ATOM 2924 C C . THR A 1 370 ? 6.204 10.885 18.238 1.00 87.31 370 THR A C 1
ATOM 2926 O O . THR A 1 370 ? 5.474 9.926 18.487 1.00 87.31 370 THR A O 1
ATOM 2929 N N . LYS A 1 371 ? 7.541 10.765 18.211 1.00 90.62 371 LYS A N 1
ATOM 2930 C CA . LYS A 1 371 ? 8.246 9.500 18.473 1.00 90.62 371 LYS A CA 1
ATOM 2931 C C . LYS A 1 371 ? 7.919 8.940 19.858 1.00 90.62 371 LYS A C 1
ATOM 2933 O O . LYS A 1 371 ? 7.668 7.742 19.971 1.00 90.62 371 LYS A O 1
ATOM 2938 N N . LYS A 1 372 ? 7.905 9.787 20.893 1.00 92.94 372 LYS A N 1
ATOM 2939 C CA . LYS A 1 372 ? 7.537 9.387 22.255 1.00 92.94 372 LYS A CA 1
ATOM 2940 C C . LYS A 1 372 ? 6.095 8.872 22.304 1.00 92.94 372 LYS A C 1
ATOM 2942 O O . LYS A 1 372 ? 5.879 7.766 22.775 1.00 92.94 372 LYS A O 1
ATOM 2947 N N . SER A 1 373 ? 5.144 9.601 21.721 1.00 90.75 373 SER A N 1
ATOM 2948 C CA . SER A 1 373 ? 3.730 9.201 21.679 1.00 90.75 373 SER A CA 1
ATOM 2949 C C . SER A 1 373 ? 3.508 7.856 20.962 1.00 90.75 373 SER A C 1
ATOM 2951 O O . SER A 1 373 ? 2.754 7.016 21.451 1.00 90.75 373 SER A O 1
ATOM 2953 N N . ILE A 1 374 ? 4.233 7.590 19.865 1.00 92.44 374 ILE A N 1
ATOM 2954 C CA . ILE A 1 374 ? 4.223 6.281 19.182 1.00 92.44 374 ILE A CA 1
ATOM 2955 C C . ILE A 1 374 ? 4.725 5.157 20.104 1.00 92.44 374 ILE A C 1
ATOM 2957 O O . ILE A 1 374 ? 4.128 4.079 20.127 1.00 92.44 374 ILE A O 1
ATOM 2961 N N . ILE A 1 375 ? 5.803 5.392 20.861 1.00 93.75 375 ILE A N 1
ATOM 2962 C CA . ILE A 1 375 ? 6.355 4.417 21.817 1.00 93.75 375 ILE A CA 1
ATOM 2963 C C . ILE A 1 375 ? 5.371 4.183 22.971 1.00 93.75 375 ILE A C 1
ATOM 2965 O O . ILE A 1 375 ? 5.073 3.032 23.283 1.00 93.75 375 ILE A O 1
ATOM 2969 N N . ASP A 1 376 ? 4.813 5.245 23.552 1.00 93.06 376 ASP A N 1
ATOM 2970 C CA . ASP A 1 376 ? 3.875 5.168 24.676 1.00 93.06 376 ASP A CA 1
ATOM 2971 C C . ASP A 1 376 ? 2.603 4.380 24.290 1.00 93.06 376 ASP A C 1
ATOM 2973 O O . ASP A 1 376 ? 2.187 3.475 25.017 1.00 93.06 376 ASP A O 1
ATOM 2977 N N . LEU A 1 377 ? 2.027 4.636 23.104 1.00 91.44 377 LEU A N 1
ATOM 2978 C CA . LEU A 1 377 ? 0.908 3.852 22.554 1.00 91.44 377 LEU A CA 1
ATOM 2979 C C . LEU A 1 377 ? 1.298 2.392 22.278 1.00 91.44 377 LEU A C 1
ATOM 2981 O O . LEU A 1 377 ? 0.529 1.473 22.569 1.00 91.44 377 LEU A O 1
ATOM 2985 N N . SER A 1 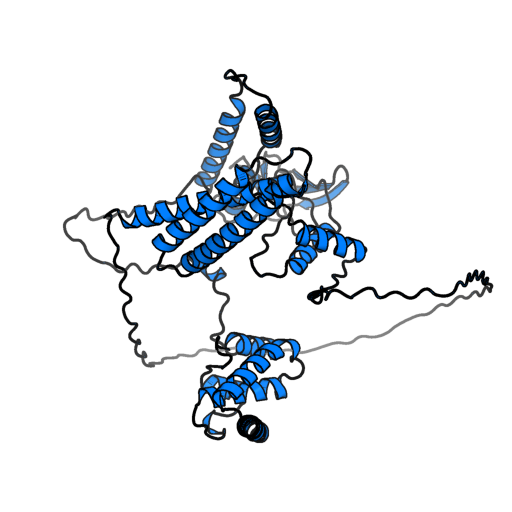378 ? 2.492 2.167 21.725 1.00 93.50 378 SER A N 1
ATOM 2986 C CA . SER A 1 378 ? 2.998 0.832 21.402 1.00 93.50 378 SER A CA 1
ATOM 2987 C C . SER A 1 378 ? 3.162 -0.043 22.647 1.00 93.50 378 SER A C 1
ATOM 2989 O O . SER A 1 378 ? 2.722 -1.196 22.643 1.00 93.50 378 SER A O 1
ATOM 2991 N N . LEU A 1 379 ? 3.732 0.516 23.719 1.00 92.38 379 LEU A N 1
ATOM 2992 C CA . LEU A 1 379 ? 3.903 -0.158 25.005 1.00 92.38 379 LEU A CA 1
ATOM 2993 C C . LEU A 1 379 ? 2.555 -0.378 25.707 1.00 92.38 379 LEU A C 1
ATOM 2995 O O . LEU A 1 379 ? 2.291 -1.490 26.161 1.00 92.38 379 LEU A O 1
ATOM 2999 N N . LYS A 1 380 ? 1.676 0.637 25.737 1.00 90.25 380 LYS A N 1
ATOM 3000 C CA . LYS A 1 380 ? 0.358 0.565 26.397 1.00 90.25 380 LYS A CA 1
ATOM 3001 C C . LYS A 1 380 ? -0.539 -0.538 25.826 1.00 90.25 380 LYS A C 1
ATOM 3003 O O . LYS A 1 380 ? -1.203 -1.223 26.595 1.00 90.25 380 LYS A O 1
ATOM 3008 N N . TYR A 1 381 ? -0.555 -0.716 24.503 1.00 90.44 381 TYR A N 1
ATOM 3009 C CA . TYR A 1 381 ? -1.442 -1.678 23.828 1.00 90.44 381 TYR A CA 1
ATOM 3010 C C . TYR A 1 381 ? -0.740 -2.958 23.339 1.00 90.44 381 TYR A C 1
ATOM 3012 O O . TYR A 1 381 ? -1.399 -3.840 22.782 1.00 90.44 381 TYR A O 1
ATOM 3020 N N . GLN A 1 382 ? 0.572 -3.089 23.579 1.00 90.44 382 GLN A N 1
ATOM 3021 C CA . GLN A 1 382 ? 1.405 -4.226 23.159 1.00 90.44 382 GLN A CA 1
ATOM 3022 C C . GLN A 1 382 ? 1.357 -4.459 21.637 1.00 90.44 382 GLN A C 1
ATOM 3024 O O . GLN A 1 382 ? 1.076 -5.561 21.166 1.00 90.44 382 GLN A O 1
ATOM 3029 N N . ILE A 1 383 ? 1.604 -3.405 20.855 1.00 91.38 383 ILE A N 1
ATOM 3030 C CA . ILE A 1 383 ? 1.565 -3.436 19.382 1.00 91.38 383 ILE A CA 1
ATOM 3031 C C . ILE A 1 383 ? 2.890 -2.972 18.777 1.00 91.38 383 ILE A C 1
ATOM 3033 O O . ILE A 1 383 ? 3.452 -1.973 19.215 1.00 91.38 383 ILE A O 1
ATOM 3037 N N . LEU A 1 384 ? 3.381 -3.654 17.738 1.00 90.75 384 LEU A N 1
ATOM 3038 C CA . LEU A 1 384 ? 4.642 -3.292 17.078 1.00 90.75 384 LEU A CA 1
ATOM 3039 C C . LEU A 1 384 ? 4.564 -1.941 16.346 1.00 90.75 384 LEU A C 1
ATOM 3041 O O . LEU A 1 384 ? 3.607 -1.655 15.608 1.00 90.75 384 LEU A O 1
ATOM 3045 N N . SER A 1 385 ? 5.624 -1.148 16.505 1.00 91.38 385 SER A N 1
ATOM 3046 C CA . SER A 1 385 ? 5.856 0.136 15.837 1.00 91.38 385 SER A CA 1
ATOM 3047 C C . SER A 1 385 ? 7.289 0.203 15.276 1.00 91.38 385 SER A C 1
ATOM 3049 O O . SER A 1 385 ? 8.142 -0.556 15.725 1.00 91.38 385 SER A O 1
ATOM 3051 N N . PRO A 1 386 ? 7.624 1.151 14.380 1.00 88.56 386 PRO A N 1
ATOM 3052 C CA . PRO A 1 386 ? 9.001 1.375 13.912 1.00 88.56 386 PRO A CA 1
ATOM 3053 C C . PRO A 1 386 ? 10.011 1.784 15.003 1.00 88.56 386 PRO A C 1
ATOM 3055 O O . PRO A 1 386 ? 11.169 2.075 14.700 1.00 88.56 386 PRO A O 1
ATOM 3058 N N . HIS A 1 387 ? 9.579 1.904 16.261 1.00 90.69 387 HIS A N 1
ATOM 3059 C CA . HIS A 1 387 ? 10.397 2.313 17.403 1.00 90.69 387 HIS A CA 1
ATOM 3060 C C . HIS A 1 387 ? 10.380 1.294 18.551 1.00 90.69 387 HIS A C 1
ATOM 3062 O O . HIS A 1 387 ? 10.955 1.564 19.603 1.00 90.69 387 HIS A O 1
ATOM 3068 N N . THR A 1 388 ? 9.733 0.142 18.363 1.00 92.88 388 THR A N 1
ATOM 3069 C CA . THR A 1 388 ? 9.585 -0.909 19.376 1.00 92.88 388 THR A CA 1
ATOM 3070 C C . THR A 1 388 ? 9.713 -2.290 18.739 1.00 92.88 388 THR A C 1
ATOM 3072 O O . THR A 1 388 ? 9.270 -2.516 17.617 1.00 92.88 388 THR A O 1
ATOM 3075 N N . ALA A 1 389 ? 10.315 -3.229 19.463 1.00 90.44 389 ALA A N 1
ATOM 3076 C CA . ALA A 1 389 ? 10.495 -4.608 19.025 1.00 90.44 389 ALA A CA 1
ATOM 3077 C C . ALA A 1 389 ? 10.140 -5.562 20.169 1.00 90.44 389 ALA A C 1
ATOM 3079 O O . ALA A 1 389 ? 10.357 -5.236 21.338 1.00 90.44 389 ALA A O 1
ATOM 3080 N N . PHE A 1 390 ? 9.619 -6.742 19.837 1.00 88.50 390 PHE A N 1
ATOM 3081 C CA . PHE A 1 390 ? 9.491 -7.826 20.806 1.00 88.50 390 PHE A CA 1
ATOM 3082 C C . PHE A 1 390 ? 10.813 -8.588 20.894 1.00 88.50 390 PHE A C 1
ATOM 3084 O O . PHE A 1 390 ? 11.380 -8.972 19.875 1.00 88.50 390 PHE A O 1
ATOM 3091 N N . ILE A 1 391 ? 11.292 -8.807 22.118 1.00 86.56 391 ILE A N 1
ATOM 3092 C CA . ILE A 1 391 ? 12.519 -9.554 22.400 1.00 86.56 391 ILE A CA 1
ATOM 3093 C C . ILE A 1 391 ? 12.125 -10.798 23.194 1.00 86.56 391 ILE A C 1
ATOM 3095 O O . ILE A 1 391 ? 11.691 -10.699 24.343 1.00 86.56 391 ILE A O 1
ATOM 3099 N N . GLY A 1 392 ? 12.264 -11.971 22.578 1.00 83.50 392 GLY A N 1
ATOM 3100 C CA . GLY A 1 392 ? 12.088 -13.252 23.257 1.00 83.50 392 GLY A CA 1
ATOM 3101 C C . GLY A 1 392 ? 13.306 -13.561 24.123 1.00 83.50 392 GLY A C 1
ATOM 3102 O O . GLY A 1 392 ? 14.337 -13.976 23.605 1.00 83.50 392 GLY A O 1
ATOM 3103 N N . VAL A 1 393 ? 13.199 -13.356 25.437 1.00 82.75 393 VAL A N 1
ATOM 3104 C CA . VAL A 1 393 ? 14.262 -13.720 26.388 1.00 82.75 393 VAL A CA 1
ATOM 3105 C C . VAL A 1 393 ? 14.040 -15.155 26.864 1.00 82.75 393 VAL A C 1
ATOM 3107 O O . VAL A 1 393 ? 13.123 -15.419 27.643 1.00 82.75 393 VAL A O 1
ATOM 3110 N N . GLU A 1 394 ? 14.886 -16.082 26.410 1.00 80.50 394 GLU A N 1
ATOM 3111 C CA . GLU A 1 394 ? 14.866 -17.480 26.851 1.00 80.50 394 GLU A CA 1
ATOM 3112 C C . GLU A 1 394 ? 15.273 -17.580 28.334 1.00 80.50 394 GLU A C 1
ATOM 3114 O O . GLU A 1 394 ? 16.450 -17.511 28.690 1.00 80.50 394 GLU A O 1
ATOM 3119 N N . LYS A 1 395 ? 14.295 -17.754 29.228 1.00 77.81 395 LYS A N 1
ATOM 3120 C CA . LYS A 1 395 ? 14.554 -17.990 30.655 1.00 77.81 395 LYS A CA 1
ATOM 3121 C C . LYS A 1 395 ? 14.835 -19.470 30.909 1.00 77.81 395 LYS A C 1
ATOM 3123 O O . LYS A 1 395 ? 13.926 -20.234 31.232 1.00 77.81 395 LYS A O 1
ATOM 3128 N N . ARG A 1 396 ? 16.102 -19.876 30.803 1.00 72.62 396 ARG A N 1
ATOM 3129 C CA . ARG A 1 396 ? 16.546 -21.195 31.282 1.00 72.62 396 ARG A CA 1
ATOM 3130 C C . ARG A 1 396 ? 16.529 -21.215 32.809 1.00 72.62 396 ARG A C 1
ATOM 3132 O O . ARG A 1 396 ? 17.243 -20.449 33.444 1.00 72.62 396 ARG A O 1
ATOM 3139 N N . MET A 1 397 ? 15.745 -22.122 33.392 1.00 62.91 397 MET A N 1
ATOM 3140 C CA . MET A 1 397 ? 15.734 -22.364 34.845 1.00 62.91 397 MET A CA 1
ATOM 3141 C C . MET A 1 397 ? 17.009 -23.076 35.334 1.00 62.91 397 MET A C 1
ATOM 3143 O O . MET A 1 397 ? 17.325 -23.033 36.518 1.00 62.91 397 MET A O 1
ATOM 3147 N N . ASN A 1 398 ? 17.759 -23.703 34.420 1.00 60.28 398 ASN A N 1
ATOM 3148 C CA . ASN A 1 398 ? 18.954 -24.483 34.728 1.00 60.28 398 ASN A CA 1
ATOM 3149 C C . ASN A 1 398 ? 20.202 -23.720 34.262 1.00 60.28 398 ASN A C 1
ATOM 3151 O O . ASN A 1 398 ? 20.525 -23.722 33.075 1.00 60.28 398 ASN A O 1
ATOM 3155 N N . GLY A 1 399 ? 20.915 -23.091 35.199 1.00 56.53 399 GLY A N 1
ATOM 3156 C CA . GLY A 1 399 ? 22.147 -22.328 34.954 1.00 56.53 399 GLY A CA 1
ATOM 3157 C C . GLY A 1 399 ? 23.393 -23.179 34.674 1.00 56.53 399 GLY A C 1
ATOM 3158 O O . GLY A 1 399 ? 24.459 -22.879 35.202 1.00 56.53 399 GLY A O 1
ATOM 3159 N N . SER A 1 400 ? 23.272 -24.247 33.880 1.00 54.78 400 SER A N 1
ATOM 3160 C CA . SER A 1 400 ? 24.408 -25.068 33.443 1.00 54.78 400 SER A CA 1
ATOM 3161 C C . SER A 1 400 ? 24.811 -24.695 32.017 1.00 54.78 400 SER A C 1
ATOM 3163 O O . SER A 1 400 ? 24.141 -25.067 31.057 1.00 54.78 400 SER A O 1
ATOM 3165 N N . ASN A 1 401 ? 25.929 -23.979 31.879 1.00 55.53 401 ASN A N 1
ATOM 3166 C CA . ASN A 1 401 ? 26.565 -23.678 30.588 1.00 55.53 401 ASN A CA 1
ATOM 3167 C C . ASN A 1 401 ? 27.480 -24.820 30.092 1.00 55.53 401 ASN A C 1
ATOM 3169 O O . ASN A 1 401 ? 28.321 -24.594 29.227 1.00 55.53 401 ASN A O 1
ATOM 3173 N N . ALA A 1 402 ? 27.369 -26.025 30.663 1.00 52.97 402 ALA A N 1
ATOM 3174 C CA . ALA A 1 402 ? 28.339 -27.098 30.448 1.00 52.97 402 ALA A CA 1
ATOM 3175 C C . ALA A 1 402 ? 28.058 -27.995 29.230 1.00 52.97 402 ALA A C 1
ATOM 3177 O O . ALA A 1 402 ? 28.963 -28.710 28.816 1.00 52.97 402 ALA A O 1
ATOM 3178 N N . ASP A 1 403 ? 26.844 -27.977 28.663 1.00 56.56 403 ASP A N 1
ATOM 3179 C CA . ASP A 1 403 ? 26.469 -28.920 27.601 1.00 56.56 403 ASP A CA 1
ATOM 3180 C C . ASP A 1 403 ? 25.585 -28.267 26.522 1.00 56.56 403 ASP A C 1
ATOM 3182 O O . ASP A 1 403 ? 24.469 -27.805 26.788 1.00 56.56 403 ASP A O 1
ATOM 3186 N N . MET A 1 404 ? 26.090 -28.198 25.285 1.00 55.62 404 MET A N 1
ATOM 3187 C CA . MET A 1 404 ? 25.361 -27.635 24.142 1.00 55.62 404 MET A CA 1
ATOM 3188 C C . MET A 1 404 ? 24.458 -28.696 23.511 1.00 55.62 404 MET A C 1
ATOM 3190 O O . MET A 1 404 ? 24.817 -29.346 22.530 1.00 55.62 404 MET A O 1
ATOM 3194 N N . VAL A 1 405 ? 23.250 -28.848 24.053 1.00 60.81 405 VAL A N 1
ATOM 3195 C CA . VAL A 1 405 ? 22.250 -29.771 23.501 1.00 60.81 405 VAL A CA 1
ATOM 3196 C C . VAL A 1 405 ? 21.593 -29.166 22.258 1.00 60.81 405 VAL A C 1
ATOM 3198 O O . VAL A 1 405 ? 20.817 -28.213 22.359 1.00 60.81 405 VAL A O 1
ATOM 3201 N N . LEU A 1 406 ? 21.849 -29.760 21.089 1.00 53.12 406 LEU A N 1
ATOM 3202 C CA . LEU A 1 406 ? 21.103 -29.462 19.867 1.00 53.12 406 LEU A CA 1
ATOM 3203 C C . LEU A 1 406 ? 19.629 -29.854 20.067 1.00 53.12 406 LEU A C 1
ATOM 3205 O O . LEU A 1 406 ? 19.327 -30.999 20.406 1.00 53.12 406 LEU A O 1
ATOM 3209 N N . ARG A 1 407 ? 18.704 -28.915 19.852 1.00 60.28 407 ARG A N 1
ATOM 3210 C CA . ARG A 1 407 ? 17.262 -29.190 19.817 1.00 60.28 407 ARG A CA 1
ATOM 3211 C C . ARG A 1 407 ? 16.664 -28.603 18.553 1.00 60.28 407 ARG A C 1
ATOM 3213 O O . ARG A 1 407 ? 16.835 -27.417 18.283 1.00 60.28 407 ARG A O 1
ATOM 3220 N N . GLU A 1 408 ? 15.934 -29.427 17.816 1.00 52.81 408 GLU A N 1
ATOM 3221 C CA . GLU A 1 408 ? 15.118 -28.959 16.703 1.00 52.81 408 GLU A CA 1
ATOM 3222 C C . GLU A 1 408 ? 13.936 -28.166 17.266 1.00 52.81 408 GLU A C 1
ATOM 3224 O O . GLU A 1 408 ? 13.043 -28.713 17.914 1.00 52.81 408 GLU A O 1
ATOM 3229 N N . VAL A 1 409 ? 13.955 -26.851 17.057 1.00 48.75 409 VAL A N 1
ATOM 3230 C CA . VAL A 1 409 ? 12.791 -26.002 17.309 1.00 48.75 409 VAL A CA 1
ATOM 3231 C C . VAL A 1 409 ? 11.904 -26.101 16.070 1.00 48.75 409 VAL A C 1
ATOM 3233 O O . VAL A 1 409 ? 12.356 -25.694 14.997 1.00 48.75 409 VAL A O 1
ATOM 3236 N N . PRO A 1 410 ? 10.663 -26.615 16.165 1.00 44.72 410 PRO A N 1
ATOM 3237 C CA . PRO A 1 410 ? 9.735 -26.561 15.048 1.00 44.72 410 PRO A CA 1
ATOM 3238 C C . PRO A 1 410 ? 9.419 -25.091 14.767 1.00 44.72 410 PRO A C 1
ATOM 3240 O O . PRO A 1 410 ? 8.709 -24.432 15.528 1.00 44.72 410 PRO A O 1
ATOM 3243 N N . ILE A 1 411 ? 9.992 -24.564 13.686 1.00 45.12 411 ILE A N 1
ATOM 3244 C CA . ILE A 1 411 ? 9.744 -23.196 13.244 1.00 45.12 411 ILE A CA 1
ATOM 3245 C C . ILE A 1 411 ? 8.292 -23.146 12.769 1.00 45.12 411 ILE A C 1
ATOM 3247 O O . ILE A 1 411 ? 7.974 -23.601 11.670 1.00 45.12 411 ILE A O 1
ATOM 3251 N N . GLN A 1 412 ? 7.401 -22.587 13.591 1.00 50.56 412 GLN A N 1
ATOM 3252 C CA . GLN A 1 412 ? 6.124 -22.095 13.089 1.00 50.56 412 GLN A CA 1
ATOM 3253 C C . GLN A 1 412 ? 6.433 -20.950 12.127 1.00 50.56 412 GLN A C 1
ATOM 3255 O O . GLN A 1 412 ? 6.714 -19.829 12.548 1.00 50.56 412 GLN A O 1
ATOM 3260 N N . ILE A 1 413 ? 6.407 -21.262 10.831 1.00 44.84 413 ILE A N 1
ATOM 3261 C CA . ILE A 1 413 ? 6.394 -20.259 9.771 1.00 44.84 413 ILE A CA 1
ATOM 3262 C C . ILE A 1 413 ? 5.172 -19.377 10.029 1.00 44.84 413 ILE A C 1
ATOM 3264 O O . ILE A 1 413 ? 4.052 -19.878 10.172 1.00 44.84 413 ILE A O 1
ATOM 3268 N N . SER A 1 414 ? 5.407 -18.074 10.161 1.00 39.50 414 SER A N 1
ATOM 3269 C CA . SER A 1 414 ? 4.371 -17.079 10.412 1.00 39.50 414 SER A CA 1
ATOM 3270 C C . SER A 1 414 ? 3.258 -17.208 9.374 1.00 39.50 414 SER A C 1
ATOM 3272 O O . SER A 1 414 ? 3.532 -17.257 8.176 1.00 39.50 414 SER A O 1
ATOM 3274 N N . ALA A 1 415 ? 1.996 -17.187 9.810 1.00 48.94 415 ALA A N 1
ATOM 3275 C CA . ALA A 1 415 ? 0.856 -17.224 8.888 1.00 48.94 415 ALA A CA 1
ATOM 3276 C C . ALA A 1 415 ? 0.830 -16.031 7.904 1.00 48.94 415 ALA A C 1
ATOM 3278 O O . ALA A 1 415 ? 0.134 -16.087 6.898 1.00 48.94 415 ALA A O 1
ATOM 3279 N N . ASP A 1 416 ? 1.622 -14.984 8.153 1.00 45.12 416 ASP A N 1
ATOM 3280 C CA . ASP A 1 416 ? 1.771 -13.820 7.276 1.00 45.12 416 ASP A CA 1
ATOM 3281 C C . ASP A 1 416 ? 2.347 -14.163 5.881 1.00 45.12 416 ASP A C 1
ATOM 3283 O O . ASP A 1 416 ? 2.025 -13.473 4.912 1.00 45.12 416 ASP A O 1
ATOM 3287 N N . ASP A 1 417 ? 3.106 -15.260 5.731 1.00 42.47 417 ASP A N 1
ATOM 3288 C CA . ASP A 1 417 ? 3.585 -15.730 4.415 1.00 42.47 417 ASP A CA 1
ATOM 3289 C C . ASP A 1 417 ? 2.492 -16.449 3.591 1.00 42.47 417 ASP A C 1
ATOM 3291 O O . ASP A 1 417 ? 2.652 -16.650 2.384 1.00 42.47 417 ASP A O 1
ATOM 3295 N N . GLN A 1 418 ? 1.330 -16.766 4.183 1.00 44.53 418 GLN A N 1
ATOM 3296 C CA . GLN A 1 418 ? 0.201 -17.383 3.465 1.00 44.53 418 GLN A CA 1
ATOM 3297 C C . GLN A 1 418 ? -0.426 -16.447 2.418 1.00 44.53 418 GLN A C 1
ATOM 3299 O O . GLN A 1 418 ? -1.172 -16.902 1.559 1.00 44.53 418 GLN A O 1
ATOM 3304 N N . HIS A 1 419 ? -0.104 -15.149 2.428 1.00 42.78 419 HIS A N 1
ATOM 3305 C CA . HIS A 1 419 ? -0.515 -14.218 1.370 1.00 42.78 419 HIS A CA 1
ATOM 3306 C C . HIS A 1 419 ? 0.438 -14.164 0.162 1.00 42.78 419 HIS A C 1
ATOM 3308 O O . HIS A 1 419 ? 0.103 -13.526 -0.834 1.00 42.78 419 HIS A O 1
ATOM 3314 N N . LEU A 1 420 ? 1.589 -14.847 0.212 1.00 42.16 420 LEU A N 1
ATOM 3315 C CA . LEU A 1 420 ? 2.467 -15.071 -0.948 1.00 42.16 420 LEU A CA 1
ATOM 3316 C C . LEU A 1 420 ? 2.291 -16.466 -1.570 1.00 42.16 420 LEU A C 1
ATOM 3318 O O . LEU A 1 420 ? 2.899 -16.765 -2.596 1.00 42.16 420 LEU A O 1
ATOM 3322 N N . GLN A 1 421 ? 1.415 -17.289 -0.993 1.00 39.44 421 GLN A N 1
ATOM 3323 C CA . GLN A 1 421 ? 0.914 -18.519 -1.591 1.00 39.44 421 GLN A CA 1
ATOM 3324 C C . GLN A 1 421 ? -0.611 -18.437 -1.675 1.00 39.44 421 GLN A C 1
ATOM 3326 O O . GLN A 1 421 ? -1.316 -18.844 -0.754 1.00 39.44 421 GLN A O 1
ATOM 3331 N N . GLU A 1 422 ? -1.139 -17.958 -2.810 1.00 38.34 422 GLU A N 1
ATOM 3332 C CA . GLU A 1 422 ? -2.499 -18.369 -3.182 1.00 38.34 422 GLU A CA 1
ATOM 3333 C C . GLU A 1 422 ? -2.561 -19.907 -3.129 1.00 38.34 422 GLU A C 1
ATOM 3335 O O . GLU A 1 422 ? -1.581 -20.554 -3.514 1.00 38.34 422 GLU A O 1
ATOM 3340 N N . PRO A 1 423 ? -3.655 -20.514 -2.633 1.00 36.31 423 PRO A N 1
ATOM 3341 C CA . PRO A 1 423 ? -3.727 -21.957 -2.435 1.00 36.31 423 PRO A CA 1
ATOM 3342 C C . PRO A 1 423 ? -3.673 -22.680 -3.785 1.00 36.31 423 PRO A C 1
ATOM 3344 O O . PRO A 1 423 ? -4.688 -22.872 -4.456 1.00 36.31 423 PRO A O 1
ATOM 3347 N N . PHE A 1 424 ? -2.465 -23.074 -4.189 1.00 37.50 424 PHE A N 1
ATOM 3348 C CA . PHE A 1 424 ? -2.186 -23.716 -5.467 1.00 37.50 424 PHE A CA 1
ATOM 3349 C C . PHE A 1 424 ? -2.674 -25.174 -5.465 1.00 37.50 424 PHE A C 1
ATOM 3351 O O . PHE A 1 424 ? -1.904 -26.107 -5.276 1.00 37.50 424 PHE A O 1
ATOM 3358 N N . TYR A 1 425 ? -3.975 -25.340 -5.710 1.00 49.72 425 TYR A N 1
ATOM 3359 C CA . TYR A 1 425 ? -4.597 -26.474 -6.405 1.00 49.72 425 TYR A CA 1
ATOM 3360 C C . TYR A 1 425 ? -3.988 -27.876 -6.158 1.00 49.72 425 TYR A C 1
ATOM 3362 O O . TYR A 1 425 ? -3.579 -28.548 -7.106 1.00 49.72 425 TYR A O 1
ATOM 3370 N N . GLU A 1 426 ? -4.005 -28.364 -4.912 1.00 52.03 426 GLU A N 1
ATOM 3371 C CA . GLU A 1 426 ? -3.937 -29.818 -4.640 1.00 52.03 426 GLU A CA 1
ATOM 3372 C C . GLU A 1 426 ? -5.293 -30.520 -4.862 1.00 52.03 426 GLU A C 1
ATOM 3374 O O . GLU A 1 426 ? -5.372 -31.746 -4.877 1.00 52.03 426 GLU A O 1
ATOM 3379 N N . VAL A 1 427 ? -6.369 -29.753 -5.069 1.00 67.19 427 VAL A N 1
ATOM 3380 C CA . VAL A 1 427 ? -7.708 -30.254 -5.407 1.00 67.19 427 VAL A CA 1
ATOM 3381 C C . VAL A 1 427 ? -8.008 -29.938 -6.871 1.00 67.19 427 VAL A C 1
ATOM 3383 O O . VAL A 1 427 ? -7.832 -28.800 -7.310 1.00 67.19 427 VAL A O 1
ATOM 3386 N N . TRP A 1 428 ? -8.479 -30.940 -7.618 1.00 76.94 428 TRP A N 1
ATOM 3387 C CA . TRP A 1 428 ? -8.880 -30.787 -9.019 1.00 76.94 428 TRP A CA 1
ATOM 3388 C C . TRP A 1 428 ? -10.024 -29.761 -9.160 1.00 76.94 428 TRP A C 1
ATOM 3390 O O . TRP A 1 428 ? -11.021 -29.883 -8.439 1.00 76.94 428 TRP A O 1
ATOM 3400 N N . PRO A 1 429 ? -9.926 -28.755 -10.054 1.00 82.25 429 PRO A N 1
ATOM 3401 C CA . PRO A 1 429 ? -10.972 -27.744 -10.197 1.00 82.25 429 PRO A CA 1
ATOM 3402 C C . PRO A 1 429 ? -12.291 -28.333 -10.717 1.00 82.25 429 PRO A C 1
ATOM 3404 O O . PRO A 1 429 ? -12.301 -29.232 -11.556 1.00 82.25 429 PRO A O 1
ATOM 3407 N N . ILE A 1 430 ? -13.414 -27.807 -10.223 1.00 78.06 430 ILE A N 1
ATOM 3408 C CA . ILE A 1 430 ? -14.761 -28.310 -10.547 1.00 78.06 430 ILE A CA 1
ATOM 3409 C C . ILE A 1 430 ? -15.375 -27.538 -11.723 1.00 78.06 430 ILE A C 1
ATOM 3411 O O . ILE A 1 430 ? -16.094 -28.115 -12.536 1.00 78.06 430 ILE A O 1
ATOM 3415 N N . ASP A 1 431 ? -15.110 -26.236 -11.813 1.00 85.38 431 ASP A N 1
ATOM 3416 C CA . ASP A 1 431 ? -15.641 -25.355 -12.848 1.00 85.38 431 ASP A CA 1
ATOM 3417 C C . ASP A 1 431 ? -14.714 -25.262 -14.069 1.00 85.38 431 ASP A C 1
ATOM 3419 O O . ASP A 1 431 ? -13.491 -25.189 -13.948 1.00 85.38 431 ASP A O 1
ATOM 3423 N N . ASP A 1 432 ? -15.313 -25.220 -15.261 1.00 85.56 432 ASP A N 1
ATOM 3424 C CA . ASP A 1 432 ? -14.591 -25.219 -16.539 1.00 85.56 432 ASP A CA 1
ATOM 3425 C C . ASP A 1 432 ? -13.585 -24.055 -16.670 1.00 85.56 432 ASP A C 1
ATOM 3427 O O . ASP A 1 432 ? -12.519 -24.219 -17.265 1.00 85.56 432 ASP A O 1
ATOM 3431 N N . GLU A 1 433 ? -13.870 -22.895 -16.067 1.00 86.88 433 GLU A N 1
ATOM 3432 C CA . GLU A 1 433 ? -12.989 -21.721 -16.104 1.00 86.88 433 GLU A CA 1
ATOM 3433 C C . GLU A 1 433 ? -11.689 -21.959 -15.323 1.00 86.88 433 GLU A C 1
ATOM 3435 O O . GLU A 1 433 ? -10.593 -21.703 -15.835 1.00 86.88 433 GLU A O 1
ATOM 3440 N N . ASN A 1 434 ? -11.786 -22.500 -14.106 1.00 86.25 434 ASN A N 1
ATOM 3441 C CA . ASN A 1 434 ? -10.619 -22.838 -13.301 1.00 86.25 434 ASN A CA 1
ATOM 3442 C C . ASN A 1 434 ? -9.909 -24.110 -13.785 1.00 86.25 434 ASN A C 1
ATOM 3444 O O . ASN A 1 434 ? -8.692 -24.184 -13.624 1.00 86.25 434 ASN A O 1
ATOM 3448 N N . ILE A 1 435 ? -10.592 -25.056 -14.449 1.00 88.50 435 ILE A N 1
ATOM 3449 C CA . ILE A 1 435 ? -9.915 -26.159 -15.161 1.00 88.50 435 ILE A CA 1
ATOM 3450 C C . ILE A 1 435 ? -9.007 -25.584 -16.259 1.00 88.50 435 ILE A C 1
ATOM 3452 O O . ILE A 1 435 ? -7.823 -25.919 -16.312 1.00 88.50 435 ILE A O 1
ATOM 3456 N N . VAL A 1 436 ? -9.501 -24.658 -17.090 1.00 89.62 436 VAL A N 1
ATOM 3457 C CA . VAL A 1 436 ? -8.672 -24.013 -18.126 1.00 89.62 436 VAL A CA 1
ATOM 3458 C C . VAL A 1 436 ? -7.511 -23.220 -17.509 1.00 89.62 436 VAL A C 1
ATOM 3460 O O . VAL A 1 436 ? -6.383 -23.332 -17.992 1.00 89.62 436 VAL A O 1
ATOM 3463 N N . ARG A 1 437 ? -7.727 -22.473 -16.413 1.00 88.56 437 ARG A N 1
ATOM 3464 C CA . ARG A 1 437 ? -6.632 -21.789 -15.687 1.00 88.56 437 ARG A CA 1
ATOM 3465 C C . ARG A 1 437 ? -5.586 -22.757 -15.142 1.00 88.56 437 ARG A C 1
ATOM 3467 O O . ARG A 1 437 ? -4.394 -22.498 -15.285 1.00 88.56 437 ARG A O 1
ATOM 3474 N N . TYR A 1 438 ? -6.018 -23.860 -14.536 1.00 89.12 438 TYR A N 1
ATOM 3475 C CA . TYR A 1 438 ? -5.136 -24.898 -14.008 1.00 89.12 438 TYR A CA 1
ATOM 3476 C C . TYR A 1 438 ? -4.260 -25.485 -15.120 1.00 89.12 438 TYR A C 1
ATOM 3478 O O . TYR A 1 438 ? -3.040 -25.540 -14.972 1.00 89.12 438 TYR A O 1
ATOM 3486 N N . LEU A 1 439 ? -4.855 -25.819 -16.271 1.00 90.06 439 LEU A N 1
ATOM 3487 C CA . LEU A 1 439 ? -4.117 -26.292 -17.443 1.00 90.06 439 LEU A CA 1
ATOM 3488 C C . LEU A 1 439 ? -3.110 -25.247 -17.943 1.00 90.06 439 LEU A C 1
ATOM 3490 O O . LEU A 1 439 ? -1.961 -25.596 -18.197 1.00 90.06 439 LEU A O 1
ATOM 3494 N N . ILE A 1 440 ? -3.484 -23.967 -18.039 1.00 89.75 440 ILE A N 1
ATOM 3495 C CA . ILE A 1 440 ? -2.556 -22.894 -18.444 1.00 89.75 440 ILE A CA 1
ATOM 3496 C C . ILE A 1 440 ? -1.372 -22.788 -17.467 1.00 89.75 440 ILE A C 1
ATOM 3498 O O . ILE A 1 440 ? -0.224 -22.751 -17.906 1.00 89.75 440 ILE A O 1
ATOM 3502 N N . ASN A 1 441 ? -1.631 -22.815 -16.157 1.00 88.56 441 ASN A N 1
ATOM 3503 C CA . ASN A 1 441 ? -0.600 -22.726 -15.116 1.00 88.56 441 ASN A CA 1
ATOM 3504 C C . ASN A 1 441 ? 0.318 -23.962 -15.048 1.00 88.56 441 ASN A C 1
ATOM 3506 O O . ASN A 1 441 ? 1.428 -23.869 -14.529 1.00 88.56 441 ASN A O 1
ATOM 3510 N N . LYS A 1 442 ? -0.129 -25.114 -15.563 1.00 88.94 442 LYS A N 1
ATOM 3511 C CA . LYS A 1 442 ? 0.648 -26.364 -15.641 1.00 88.94 442 LYS A CA 1
ATOM 3512 C C . LYS A 1 442 ? 1.465 -26.505 -16.934 1.00 88.94 442 LYS A C 1
ATOM 3514 O O . LYS A 1 442 ? 2.155 -27.512 -17.096 1.00 88.94 442 LYS A O 1
ATOM 3519 N N . GLN A 1 443 ? 1.418 -25.532 -17.850 1.00 91.62 443 GLN A N 1
ATOM 3520 C CA . GLN A 1 443 ? 2.296 -25.536 -19.022 1.00 91.62 443 GLN A CA 1
ATOM 3521 C C . GLN A 1 443 ? 3.733 -25.164 -18.617 1.00 91.62 443 GLN A C 1
ATOM 3523 O O . GLN A 1 443 ? 3.978 -24.138 -17.981 1.00 91.62 443 GLN A O 1
ATOM 3528 N N . LYS A 1 444 ? 4.707 -25.976 -19.031 1.00 89.12 444 LYS A N 1
ATOM 3529 C CA . LYS A 1 444 ? 6.139 -25.707 -18.865 1.00 89.12 444 LYS A CA 1
ATOM 3530 C C . LYS A 1 444 ? 6.613 -24.556 -19.766 1.00 89.12 444 LYS A C 1
ATOM 3532 O O . LYS A 1 444 ? 5.953 -24.131 -20.721 1.00 89.12 444 LYS A O 1
ATOM 3537 N N . PHE A 1 445 ? 7.815 -24.048 -19.484 1.00 84.81 445 PHE A N 1
ATOM 3538 C CA . PHE A 1 445 ? 8.428 -22.983 -20.286 1.00 84.81 445 PHE A CA 1
ATOM 3539 C C . PHE A 1 445 ? 8.671 -23.393 -21.752 1.00 84.81 445 PHE A C 1
ATOM 3541 O O . PHE A 1 445 ? 8.544 -22.542 -22.631 1.00 84.81 445 PHE A O 1
ATOM 3548 N N . ASP A 1 446 ? 8.914 -24.676 -22.026 1.00 84.12 446 ASP A N 1
ATOM 3549 C CA . ASP A 1 446 ? 9.024 -25.246 -23.379 1.00 84.12 446 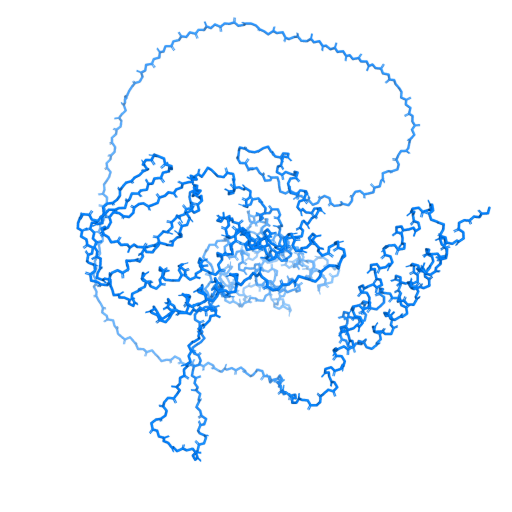ASP A CA 1
ATOM 3550 C C . ASP A 1 446 ? 7.702 -25.172 -24.184 1.00 84.12 446 ASP A C 1
ATOM 3552 O O . ASP A 1 446 ? 7.719 -25.063 -25.406 1.00 84.12 446 ASP A O 1
ATOM 3556 N N . GLY A 1 447 ? 6.548 -25.115 -23.509 1.00 86.38 447 GLY A N 1
ATOM 3557 C CA . GLY A 1 447 ? 5.216 -25.148 -24.120 1.00 86.38 447 GLY A CA 1
ATOM 3558 C C . GLY A 1 447 ? 4.514 -26.507 -24.023 1.00 86.38 447 GLY A C 1
ATOM 3559 O O . GLY A 1 447 ? 3.375 -26.627 -24.466 1.00 86.38 447 GLY A O 1
ATOM 3560 N N . LEU A 1 448 ? 5.145 -27.520 -23.433 1.00 91.00 448 LEU A N 1
ATOM 3561 C CA . LEU A 1 448 ? 4.530 -28.817 -23.162 1.00 91.00 448 LEU A CA 1
ATOM 3562 C C . LEU A 1 448 ? 3.862 -28.836 -21.783 1.00 91.00 448 LEU A C 1
ATOM 3564 O O . LEU A 1 448 ? 4.094 -27.972 -20.936 1.00 91.00 448 LEU A O 1
ATOM 3568 N N . TRP A 1 449 ? 3.051 -29.857 -21.541 1.00 92.31 449 TRP A N 1
ATOM 3569 C CA . TRP A 1 449 ? 2.452 -30.129 -20.237 1.00 92.31 449 TRP A CA 1
ATOM 3570 C C . TRP A 1 449 ? 3.099 -31.330 -19.558 1.00 92.31 449 TRP A C 1
ATOM 3572 O O . TRP A 1 449 ? 3.667 -32.205 -20.212 1.00 92.31 449 TRP A O 1
ATOM 3582 N N . ASP A 1 450 ? 3.002 -31.352 -18.233 1.00 83.00 450 ASP A N 1
ATOM 3583 C CA . ASP A 1 450 ? 3.475 -32.433 -17.371 1.00 83.00 450 ASP A CA 1
ATOM 3584 C C . ASP A 1 450 ? 2.412 -32.650 -16.288 1.00 83.00 450 ASP A C 1
ATOM 3586 O O . ASP A 1 450 ? 2.438 -32.028 -15.226 1.00 83.00 450 ASP A O 1
ATOM 3590 N N . LEU A 1 451 ? 1.394 -33.430 -16.655 1.00 85.94 451 LEU A N 1
ATOM 3591 C CA . LEU A 1 451 ? 0.269 -33.816 -15.805 1.00 85.94 451 LEU A CA 1
ATOM 3592 C C . LEU A 1 451 ? 0.364 -35.308 -15.493 1.00 85.94 451 LEU A C 1
ATOM 3594 O O . LEU A 1 451 ? 0.808 -36.093 -16.337 1.00 85.94 451 LEU A O 1
ATOM 3598 N N . ASP A 1 452 ? -0.088 -35.703 -14.308 1.00 85.31 452 ASP A N 1
ATOM 3599 C CA . ASP A 1 452 ? -0.092 -37.108 -13.916 1.00 85.31 452 ASP A CA 1
ATOM 3600 C C . ASP A 1 452 ? -1.222 -37.881 -14.620 1.00 85.31 452 ASP A C 1
ATOM 3602 O O . ASP A 1 452 ? -2.202 -37.319 -15.111 1.00 85.31 452 ASP A O 1
ATOM 3606 N N . ALA A 1 453 ? -1.122 -39.213 -14.657 1.00 83.44 453 ALA A N 1
ATOM 3607 C CA . ALA A 1 453 ? -2.150 -40.051 -15.287 1.00 83.44 453 ALA A CA 1
ATOM 3608 C C . ALA A 1 453 ? -3.550 -39.852 -14.664 1.00 83.44 453 ALA A C 1
ATOM 3610 O O . ALA A 1 453 ? -4.547 -39.929 -15.380 1.00 83.44 453 ALA A O 1
ATOM 3611 N N . ASN A 1 454 ? -3.606 -39.535 -13.365 1.00 84.62 454 ASN A N 1
ATOM 3612 C CA . ASN A 1 454 ? -4.839 -39.222 -12.638 1.00 84.62 454 ASN A CA 1
ATOM 3613 C C . ASN A 1 454 ? -5.484 -37.915 -13.135 1.00 84.62 454 ASN A C 1
ATOM 3615 O O . ASN A 1 454 ? -6.701 -37.844 -13.269 1.00 84.62 454 ASN A O 1
ATOM 3619 N N . ASP A 1 455 ? -4.675 -36.893 -13.436 1.00 84.69 455 ASP A N 1
ATOM 3620 C CA . ASP A 1 455 ? -5.149 -35.606 -13.959 1.00 84.69 455 ASP A CA 1
ATOM 3621 C C . ASP A 1 455 ? -5.767 -35.784 -15.353 1.00 84.69 455 ASP A C 1
ATOM 3623 O O . ASP A 1 455 ? -6.787 -35.180 -15.675 1.00 84.69 455 ASP A O 1
ATOM 3627 N N . ILE A 1 456 ? -5.181 -36.655 -16.182 1.00 87.56 456 ILE A N 1
ATOM 3628 C CA . ILE A 1 456 ? -5.729 -37.000 -17.500 1.00 87.56 456 ILE A CA 1
ATOM 3629 C C . ILE A 1 456 ? -7.034 -37.792 -17.372 1.00 87.56 456 ILE A C 1
ATOM 3631 O O . ILE A 1 456 ? -7.976 -37.523 -18.118 1.00 87.56 456 ILE A O 1
ATOM 3635 N N . GLU A 1 457 ? -7.135 -38.708 -16.409 1.00 86.94 457 GLU A N 1
ATOM 3636 C CA . GLU A 1 457 ? -8.379 -39.434 -16.129 1.00 86.94 457 GLU A CA 1
ATOM 3637 C C . GLU A 1 457 ? -9.491 -38.493 -15.632 1.00 86.94 457 GLU A C 1
ATOM 3639 O O . GLU A 1 457 ? -10.621 -38.577 -16.109 1.00 86.94 457 GLU A O 1
ATOM 3644 N N . LEU A 1 458 ? -9.168 -37.515 -14.778 1.00 86.38 458 LEU A N 1
ATOM 3645 C CA . LEU A 1 458 ? -10.095 -36.464 -14.332 1.00 86.38 458 LEU A CA 1
ATOM 3646 C C . LEU A 1 458 ? -10.491 -35.488 -15.456 1.00 86.38 458 LEU A C 1
ATOM 3648 O O . LEU A 1 458 ? -11.628 -35.014 -15.499 1.00 86.38 458 LEU A O 1
ATOM 3652 N N . LEU A 1 459 ? -9.574 -35.188 -16.379 1.00 86.75 459 LEU A N 1
ATOM 3653 C CA . LEU A 1 459 ? -9.809 -34.274 -17.499 1.00 86.75 459 LEU A CA 1
ATOM 3654 C C . LEU A 1 459 ? -10.660 -34.898 -18.616 1.00 86.75 459 LEU A C 1
ATOM 3656 O O . LEU A 1 459 ? -11.479 -34.201 -19.223 1.00 86.75 459 LEU A O 1
ATOM 3660 N N . THR A 1 460 ? -10.441 -36.186 -18.899 1.00 85.31 460 THR A N 1
ATOM 3661 C CA . THR A 1 460 ? -10.985 -36.896 -20.074 1.00 85.31 460 THR A CA 1
ATOM 3662 C C . THR A 1 460 ? -12.032 -37.962 -19.742 1.00 85.31 460 THR A C 1
ATOM 3664 O O . THR A 1 460 ? -12.719 -38.436 -20.645 1.00 85.31 460 THR A O 1
ATOM 3667 N N . GLY A 1 461 ? -12.154 -38.367 -18.474 1.00 83.25 461 GLY A N 1
ATOM 3668 C CA . GLY A 1 461 ? -12.981 -39.498 -18.040 1.00 83.25 461 GLY A CA 1
ATOM 3669 C C . GLY A 1 461 ? -12.432 -40.874 -18.438 1.00 83.25 461 GLY A C 1
ATOM 3670 O O . GLY A 1 461 ? -13.135 -41.872 -18.282 1.00 83.25 461 GLY A O 1
ATOM 3671 N N . LYS A 1 462 ? -11.211 -40.941 -18.989 1.00 83.69 462 LYS A N 1
ATOM 3672 C CA . LYS A 1 462 ? -10.583 -42.153 -19.532 1.00 83.69 462 LYS A CA 1
ATOM 3673 C C . LYS A 1 462 ? -9.129 -42.257 -19.033 1.00 83.69 462 LYS A C 1
ATOM 3675 O O . LYS A 1 462 ? -8.421 -41.249 -19.027 1.00 83.69 462 LYS A O 1
ATOM 3680 N N . PRO A 1 463 ? -8.640 -43.440 -18.620 1.00 85.25 463 PRO A N 1
ATOM 3681 C CA . PRO A 1 463 ? -7.263 -43.586 -18.155 1.00 85.25 463 PRO A CA 1
ATOM 3682 C C . PRO A 1 463 ? -6.276 -43.377 -19.311 1.00 85.25 463 PRO A C 1
ATOM 3684 O O . PRO A 1 463 ? -6.550 -43.758 -20.444 1.00 85.25 463 PRO A O 1
ATOM 3687 N N . LEU A 1 464 ? -5.074 -42.858 -19.033 1.00 83.25 464 LEU A N 1
ATOM 3688 C CA . LEU A 1 464 ? -4.054 -42.585 -20.066 1.00 83.25 464 LEU A CA 1
ATOM 3689 C C . LEU A 1 464 ? -3.699 -43.817 -20.938 1.00 83.25 464 LEU A C 1
ATOM 3691 O O . LEU A 1 464 ? -3.231 -43.666 -22.063 1.00 83.25 464 LEU A O 1
ATOM 3695 N N . THR A 1 465 ? -3.943 -45.035 -20.445 1.00 81.69 465 THR A N 1
ATOM 3696 C CA . THR A 1 465 ? -3.755 -46.304 -21.169 1.00 81.69 465 THR A CA 1
ATOM 3697 C C . THR A 1 465 ? -4.781 -46.582 -22.271 1.00 81.69 465 THR A C 1
ATOM 3699 O O . THR A 1 465 ? -4.534 -47.471 -23.082 1.00 81.69 465 THR A O 1
ATOM 3702 N N . SER A 1 466 ? -5.915 -45.871 -22.324 1.00 81.00 466 SER A N 1
ATOM 3703 C CA . SER A 1 466 ? -6.894 -46.017 -23.413 1.00 81.00 466 SER A CA 1
ATOM 3704 C C . SER A 1 466 ? -6.489 -45.281 -24.688 1.00 81.00 466 SER A C 1
ATOM 3706 O O . SER A 1 466 ? -7.053 -45.549 -25.746 1.00 81.00 466 SER A O 1
ATOM 3708 N N . PHE A 1 467 ? -5.552 -44.336 -24.588 1.00 83.19 467 PHE A N 1
ATOM 3709 C CA . PHE A 1 467 ? -5.080 -43.555 -25.723 1.00 83.19 467 PHE A CA 1
ATOM 3710 C C . PHE A 1 467 ? -3.978 -44.298 -26.482 1.00 83.19 467 PHE A C 1
ATOM 3712 O O . PHE A 1 467 ? -3.204 -45.059 -25.898 1.00 83.19 467 PHE A O 1
ATOM 3719 N N . THR A 1 468 ? -3.881 -44.062 -27.793 1.00 76.31 468 THR A N 1
ATOM 3720 C CA . THR A 1 468 ? -2.842 -44.674 -28.642 1.00 76.31 468 THR A CA 1
ATOM 3721 C C . THR A 1 468 ? -1.439 -44.443 -28.063 1.00 76.31 468 THR A C 1
ATOM 3723 O O . THR A 1 468 ? -1.051 -43.285 -27.879 1.00 76.31 468 THR A O 1
ATOM 3726 N N . PRO A 1 469 ? -0.656 -45.505 -27.783 1.00 73.88 469 PRO A N 1
ATOM 3727 C CA . PRO A 1 469 ? 0.636 -45.367 -27.125 1.00 73.88 469 PRO A CA 1
ATOM 3728 C C . PRO A 1 469 ? 1.626 -44.653 -28.045 1.00 73.88 469 PRO A C 1
ATOM 3730 O O . PRO A 1 469 ? 1.942 -45.133 -29.132 1.00 73.88 469 PRO A O 1
ATOM 3733 N N . PHE A 1 470 ? 2.140 -43.513 -27.585 1.00 76.69 470 PHE A N 1
ATOM 3734 C CA . PHE A 1 470 ? 3.161 -42.747 -28.293 1.00 76.69 470 PHE A CA 1
ATOM 3735 C C . PHE A 1 470 ? 4.516 -42.850 -27.589 1.00 76.69 470 PHE A C 1
ATOM 3737 O O . PHE A 1 470 ? 4.584 -42.951 -26.363 1.00 76.69 470 PHE A O 1
ATOM 3744 N N . ASN A 1 471 ? 5.602 -42.789 -28.365 1.00 75.56 471 ASN A N 1
ATOM 3745 C CA . ASN A 1 471 ? 6.965 -43.067 -27.893 1.00 75.56 471 ASN A CA 1
ATOM 3746 C C . ASN A 1 471 ? 7.421 -42.125 -26.754 1.00 75.56 471 ASN A C 1
ATOM 3748 O O . ASN A 1 471 ? 8.200 -42.513 -25.887 1.00 75.56 471 ASN A O 1
ATOM 3752 N N . ASN A 1 472 ? 6.888 -40.898 -26.711 1.00 83.06 472 ASN A N 1
ATOM 3753 C CA . ASN A 1 472 ? 7.084 -39.960 -25.606 1.00 83.06 472 ASN A CA 1
ATOM 3754 C C . ASN A 1 472 ? 5.743 -39.620 -24.928 1.00 83.06 472 ASN A C 1
ATOM 3756 O O . ASN A 1 472 ? 4.867 -38.994 -25.529 1.00 83.06 472 ASN A O 1
ATOM 3760 N N . LYS A 1 473 ? 5.616 -39.972 -23.641 1.00 85.50 473 LYS A N 1
ATOM 3761 C CA . LYS A 1 473 ? 4.424 -39.699 -22.820 1.00 85.50 473 LYS A CA 1
ATOM 3762 C C . LYS A 1 473 ? 4.101 -38.208 -22.704 1.00 85.50 473 LYS A C 1
ATOM 3764 O O . LYS A 1 473 ? 2.929 -37.855 -22.719 1.00 85.50 473 LYS A O 1
ATOM 3769 N N . GLN A 1 474 ? 5.111 -37.338 -22.633 1.00 87.12 474 GLN A N 1
ATOM 3770 C CA . GLN A 1 474 ? 4.914 -35.889 -22.507 1.00 87.12 474 GLN A CA 1
ATOM 3771 C C . GLN A 1 474 ? 4.292 -35.290 -23.781 1.00 87.12 474 GLN A C 1
ATOM 3773 O O . GLN A 1 474 ? 3.464 -34.381 -23.702 1.00 87.12 474 GLN A O 1
ATOM 3778 N N . ILE A 1 475 ? 4.639 -35.840 -24.953 1.00 87.94 475 ILE A N 1
ATOM 3779 C CA . ILE A 1 475 ? 4.026 -35.474 -26.239 1.00 87.94 475 ILE A CA 1
ATOM 3780 C C . ILE A 1 475 ? 2.562 -35.928 -26.276 1.00 87.94 475 ILE A C 1
ATOM 3782 O O . ILE A 1 475 ? 1.693 -35.118 -26.589 1.00 87.94 475 ILE A O 1
ATOM 3786 N N . LEU A 1 476 ? 2.278 -37.176 -25.880 1.00 87.62 476 LEU A N 1
ATOM 3787 C CA . LEU A 1 476 ? 0.911 -37.708 -25.809 1.00 87.62 476 LEU A CA 1
ATOM 3788 C C . LEU A 1 476 ? 0.019 -36.879 -24.871 1.00 87.62 476 LEU A C 1
ATOM 3790 O O . LEU A 1 476 ? -1.050 -36.436 -25.276 1.00 87.62 476 LEU A O 1
ATOM 3794 N N . ILE A 1 477 ? 0.488 -36.607 -23.649 1.00 90.50 477 ILE A N 1
ATOM 3795 C CA . ILE A 1 477 ? -0.197 -35.764 -22.655 1.00 90.50 477 ILE A CA 1
ATOM 3796 C C . ILE A 1 477 ? -0.479 -34.367 -23.223 1.00 90.50 477 ILE A C 1
ATOM 3798 O O . ILE A 1 477 ? -1.608 -33.884 -23.151 1.00 90.50 477 ILE A O 1
ATOM 3802 N N . SER A 1 478 ? 0.522 -33.735 -23.840 1.00 91.81 478 SER A N 1
ATOM 3803 C CA . SER A 1 478 ? 0.371 -32.392 -24.411 1.00 91.81 478 SER A CA 1
ATOM 3804 C C . SER A 1 478 ? -0.631 -32.363 -25.569 1.00 91.81 478 SER A C 1
ATOM 3806 O O . SER A 1 478 ? -1.426 -31.432 -25.664 1.00 91.81 478 SER A O 1
ATOM 3808 N N . ALA A 1 479 ? -0.644 -33.391 -26.420 1.00 90.50 479 ALA A N 1
ATOM 3809 C CA . ALA A 1 479 ? -1.602 -33.516 -27.514 1.00 90.50 479 ALA A CA 1
ATOM 3810 C C . ALA A 1 479 ? -3.037 -33.777 -27.024 1.00 90.50 479 ALA A C 1
ATOM 3812 O O . ALA A 1 479 ? -3.970 -33.155 -27.530 1.00 90.50 479 ALA A O 1
ATOM 3813 N N . ILE A 1 480 ? -3.216 -34.620 -26.000 1.00 90.69 480 ILE A N 1
ATOM 3814 C CA . ILE A 1 480 ? -4.508 -34.830 -25.326 1.00 90.69 480 ILE A CA 1
ATOM 3815 C C . ILE A 1 480 ? -5.051 -33.496 -24.795 1.00 90.69 480 ILE A C 1
ATOM 3817 O O . ILE A 1 480 ? -6.206 -33.160 -25.049 1.00 90.69 480 ILE A O 1
ATOM 3821 N N . ILE A 1 481 ? -4.219 -32.694 -24.124 1.00 92.62 481 ILE A N 1
ATOM 3822 C CA . ILE A 1 481 ? -4.627 -31.392 -23.569 1.00 92.62 481 ILE A CA 1
ATOM 3823 C C . ILE A 1 481 ? -4.982 -30.388 -24.674 1.00 92.62 481 ILE A C 1
ATOM 3825 O O . ILE A 1 481 ? -5.986 -29.690 -24.543 1.00 92.62 481 ILE A O 1
ATOM 3829 N N . ILE A 1 482 ? -4.226 -30.344 -25.779 1.00 92.50 482 ILE A N 1
ATOM 3830 C CA . ILE A 1 482 ? -4.569 -29.527 -26.959 1.00 92.50 482 ILE A CA 1
ATOM 3831 C C . ILE A 1 482 ? -5.955 -29.907 -27.489 1.00 92.50 482 ILE A C 1
ATOM 3833 O O . ILE A 1 482 ? -6.793 -29.025 -27.677 1.00 92.50 482 ILE A O 1
ATOM 3837 N N . VAL A 1 483 ? -6.223 -31.204 -27.682 1.00 92.00 483 VAL A N 1
ATOM 3838 C CA . VAL A 1 483 ? -7.525 -31.673 -28.176 1.00 92.00 483 VAL A CA 1
ATOM 3839 C C . VAL A 1 483 ? -8.647 -31.311 -27.203 1.00 92.00 483 VAL A C 1
ATOM 3841 O O . VAL A 1 483 ? -9.650 -30.765 -27.647 1.00 92.00 483 VAL A O 1
ATOM 3844 N N . VAL A 1 484 ? -8.481 -31.526 -25.894 1.00 91.62 484 VAL A N 1
ATOM 3845 C CA . VAL A 1 484 ? -9.512 -31.186 -24.893 1.00 91.62 484 VAL A CA 1
ATOM 3846 C C . VAL A 1 484 ? -9.790 -29.679 -24.836 1.00 91.62 484 VAL A C 1
ATOM 3848 O O . VAL A 1 484 ? -10.950 -29.276 -24.742 1.00 91.62 484 VAL A O 1
ATOM 3851 N N . LEU A 1 485 ? -8.758 -28.832 -24.908 1.00 91.94 485 LEU A N 1
ATOM 3852 C CA . LEU A 1 485 ? -8.931 -27.376 -24.956 1.00 91.94 485 LEU A CA 1
ATOM 3853 C C . LEU A 1 485 ? -9.713 -26.949 -26.208 1.00 91.94 485 LEU A C 1
ATOM 3855 O O . LEU A 1 485 ? -10.634 -26.139 -26.107 1.00 91.94 485 LEU A O 1
ATOM 3859 N N . GLU A 1 486 ? -9.407 -27.548 -27.360 1.00 89.50 486 GLU A N 1
ATOM 3860 C CA . GLU A 1 486 ? -10.073 -27.266 -28.634 1.00 89.50 486 GLU A CA 1
ATOM 3861 C C . GLU A 1 486 ? -11.509 -27.812 -28.726 1.00 89.50 486 GLU A C 1
ATOM 3863 O O . GLU A 1 486 ? -12.344 -27.166 -29.358 1.00 89.50 486 GLU A O 1
ATOM 3868 N N . THR A 1 487 ? -11.822 -28.959 -28.109 1.00 89.06 487 THR A N 1
ATOM 3869 C CA . THR A 1 487 ? -13.152 -29.596 -28.191 1.00 89.06 487 THR A CA 1
ATOM 3870 C C . THR A 1 487 ? -14.075 -29.199 -27.039 1.00 89.06 487 THR A C 1
ATOM 3872 O O . THR A 1 487 ? -15.149 -28.647 -27.276 1.00 89.06 487 THR A O 1
ATOM 3875 N N . ARG A 1 488 ? -13.670 -29.441 -25.785 1.00 88.00 488 ARG A N 1
ATOM 3876 C CA . ARG A 1 488 ? -14.492 -29.192 -24.587 1.00 88.00 488 ARG A CA 1
ATOM 3877 C C . ARG A 1 488 ? -14.559 -27.707 -24.237 1.00 88.00 488 ARG A C 1
ATOM 3879 O O . ARG A 1 488 ? -15.611 -27.225 -23.831 1.00 88.00 488 ARG A O 1
ATOM 3886 N N . PHE A 1 489 ? -13.459 -26.976 -24.414 1.00 91.31 489 PHE A N 1
ATOM 3887 C CA . PHE A 1 489 ? -13.324 -25.585 -23.963 1.00 91.31 489 PHE A CA 1
ATOM 3888 C C . PHE A 1 489 ? -13.310 -24.561 -25.114 1.00 91.31 489 PHE A C 1
ATOM 3890 O O . PHE A 1 489 ? -12.785 -23.455 -24.963 1.00 91.31 489 PHE A O 1
ATOM 3897 N N . ALA A 1 490 ? -13.919 -24.891 -26.261 1.00 88.31 490 ALA A N 1
ATOM 3898 C CA . ALA A 1 490 ? -13.931 -24.062 -27.475 1.00 88.31 490 ALA A CA 1
ATOM 3899 C C . ALA A 1 490 ? -14.442 -22.621 -27.255 1.00 88.31 490 ALA A C 1
ATOM 3901 O O . ALA A 1 490 ? -13.880 -21.656 -27.786 1.00 88.31 490 ALA A O 1
ATOM 3902 N N . THR A 1 491 ? -15.473 -22.455 -26.418 1.00 89.50 491 THR A N 1
ATOM 3903 C CA . THR A 1 491 ? -16.043 -21.148 -26.036 1.00 89.50 491 THR A CA 1
ATOM 3904 C C . THR A 1 491 ? -15.061 -20.260 -25.265 1.00 89.50 491 THR A C 1
ATOM 3906 O O . THR A 1 491 ? -15.206 -19.040 -25.262 1.00 89.50 491 THR A O 1
ATOM 3909 N N . MET A 1 492 ? -14.037 -20.858 -24.651 1.00 89.75 492 MET A N 1
ATOM 3910 C CA . MET A 1 492 ? -13.018 -20.202 -23.828 1.00 89.75 492 MET A CA 1
ATOM 3911 C C . MET A 1 492 ? -11.696 -19.975 -24.573 1.00 89.75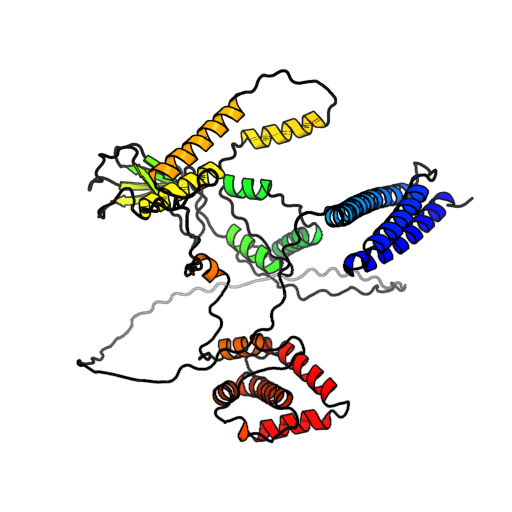 492 MET A C 1
ATOM 3913 O O . MET A 1 492 ? -10.689 -19.639 -23.948 1.00 89.75 492 MET A O 1
ATOM 3917 N N . SER A 1 493 ? -11.688 -20.130 -25.902 1.00 87.69 493 SER A N 1
ATOM 3918 C CA . SER A 1 493 ? -10.497 -20.025 -26.761 1.00 87.69 493 SER A CA 1
ATOM 3919 C C . SER A 1 493 ? -9.625 -18.797 -26.501 1.00 87.69 493 SER A C 1
ATOM 3921 O O . SER A 1 493 ? -8.403 -18.915 -26.500 1.00 87.69 493 SER A O 1
ATOM 3923 N N . ILE A 1 494 ? -10.216 -17.645 -26.171 1.00 89.56 494 ILE A N 1
ATOM 3924 C CA . ILE A 1 494 ? -9.490 -16.416 -25.802 1.00 89.56 494 ILE A CA 1
ATOM 3925 C C . ILE A 1 494 ? -8.475 -16.643 -24.661 1.00 89.56 494 ILE A C 1
ATOM 3927 O O . ILE A 1 494 ? -7.416 -16.018 -24.669 1.00 89.56 494 ILE A O 1
ATOM 3931 N N . MET A 1 495 ? -8.759 -17.533 -23.702 1.00 84.62 495 MET A N 1
ATOM 3932 C CA . MET A 1 495 ? -7.861 -17.809 -22.572 1.00 84.62 495 MET A CA 1
ATO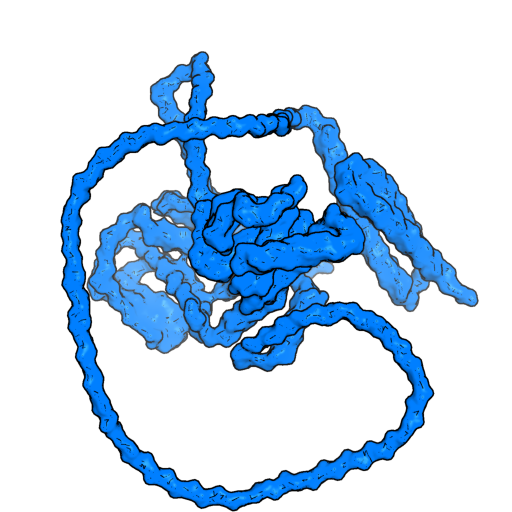M 3933 C C . MET A 1 495 ? -6.688 -18.721 -22.945 1.00 84.62 495 MET A C 1
ATOM 3935 O O . MET A 1 495 ? -5.563 -18.468 -22.524 1.00 84.62 495 MET A O 1
ATOM 3939 N N . TRP A 1 496 ? -6.936 -19.783 -23.718 1.00 92.69 496 TRP A N 1
ATOM 3940 C CA . TRP A 1 496 ? -5.943 -20.833 -23.973 1.00 92.69 496 TRP A CA 1
ATOM 3941 C C . TRP A 1 496 ? -5.254 -20.748 -25.341 1.00 92.69 496 TRP A C 1
ATOM 3943 O O . TRP A 1 496 ? -4.270 -21.455 -25.558 1.00 92.69 496 TRP A O 1
ATOM 3953 N N . HIS A 1 497 ? -5.716 -19.899 -26.268 1.00 92.38 497 HIS A N 1
ATOM 3954 C CA . HIS A 1 497 ? -5.221 -19.873 -27.651 1.00 92.38 497 HIS A CA 1
ATOM 3955 C C . HIS A 1 497 ? -3.698 -19.695 -27.743 1.00 92.38 497 HIS A C 1
ATOM 3957 O O . HIS A 1 497 ? -3.036 -20.486 -28.411 1.00 92.38 497 HIS A O 1
ATOM 3963 N N . GLY A 1 498 ? -3.119 -18.721 -27.032 1.00 88.44 498 GLY A N 1
ATOM 3964 C CA . GLY A 1 498 ? -1.663 -18.507 -27.026 1.00 88.44 498 GLY A CA 1
ATOM 3965 C C . GLY A 1 498 ? -0.883 -19.705 -26.467 1.00 88.44 498 GLY A C 1
ATOM 3966 O O . GLY A 1 498 ? 0.127 -20.114 -27.039 1.00 88.44 498 GLY A O 1
ATOM 3967 N N . THR A 1 499 ? -1.400 -20.311 -25.397 1.00 91.50 499 THR A N 1
ATOM 3968 C CA . THR A 1 499 ? -0.863 -21.510 -24.738 1.00 91.50 499 THR A CA 1
ATOM 3969 C C . THR A 1 499 ? -0.835 -22.704 -25.700 1.00 91.50 499 THR A C 1
ATOM 3971 O O . THR A 1 499 ? 0.204 -23.345 -25.863 1.00 91.50 499 THR A O 1
ATOM 3974 N N . VAL A 1 500 ? -1.937 -22.955 -26.416 1.00 93.25 500 VAL A N 1
ATOM 3975 C CA . VAL A 1 500 ? -2.046 -24.030 -27.418 1.00 93.25 500 VAL A CA 1
ATOM 3976 C C . VAL A 1 500 ? -1.181 -23.762 -28.651 1.00 93.25 500 VAL A C 1
ATOM 3978 O O . VAL A 1 500 ? -0.532 -24.685 -29.133 1.00 93.25 500 VAL A O 1
ATOM 3981 N N . GLN A 1 501 ? -1.092 -22.522 -29.144 1.00 92.62 501 GLN A N 1
ATOM 3982 C CA . GLN A 1 501 ? -0.208 -22.191 -30.273 1.00 92.62 501 GLN A CA 1
ATOM 3983 C C . GLN A 1 501 ? 1.273 -22.405 -29.928 1.00 92.62 501 GLN A C 1
ATOM 3985 O O . GLN A 1 501 ? 2.022 -22.957 -30.736 1.00 92.62 501 GLN A O 1
ATOM 3990 N N . LYS A 1 502 ? 1.690 -22.048 -28.706 1.00 91.25 502 LYS A N 1
ATOM 3991 C CA . LYS A 1 502 ? 3.039 -22.333 -28.198 1.00 91.25 502 LYS A CA 1
ATOM 3992 C C . LYS A 1 502 ? 3.318 -23.841 -28.158 1.00 91.25 502 LYS A C 1
ATOM 3994 O O . LYS A 1 502 ? 4.360 -24.274 -28.647 1.00 91.25 502 LYS A O 1
ATOM 3999 N N . ALA A 1 503 ? 2.372 -24.629 -27.645 1.00 91.94 503 ALA A N 1
ATOM 4000 C CA . ALA A 1 503 ? 2.482 -26.085 -27.583 1.00 91.94 503 ALA A CA 1
ATOM 4001 C C . ALA A 1 503 ? 2.544 -26.733 -28.975 1.00 91.94 503 ALA A C 1
ATOM 4003 O O . ALA A 1 503 ? 3.442 -27.527 -29.240 1.00 91.94 503 ALA A O 1
ATOM 4004 N N . ARG A 1 504 ? 1.635 -26.350 -29.886 1.00 90.25 504 ARG A N 1
ATOM 4005 C CA . ARG A 1 504 ? 1.605 -26.808 -31.287 1.00 90.25 504 ARG A CA 1
ATOM 4006 C C . ARG A 1 504 ? 2.936 -26.537 -31.990 1.00 90.25 504 ARG A C 1
ATOM 4008 O O . ARG A 1 504 ? 3.461 -27.438 -32.634 1.00 90.25 504 ARG A O 1
ATOM 4015 N N . LYS A 1 505 ? 3.512 -25.339 -31.820 1.00 89.31 505 LYS A N 1
ATOM 4016 C CA . LYS A 1 505 ? 4.829 -25.000 -32.381 1.00 89.31 505 LYS A CA 1
ATOM 4017 C C . LYS A 1 505 ? 5.934 -25.906 -31.827 1.00 89.31 505 LYS A C 1
ATOM 4019 O O . LYS A 1 505 ? 6.675 -26.489 -32.607 1.00 89.31 505 LYS A O 1
ATOM 4024 N N . HIS A 1 506 ? 6.016 -26.070 -30.507 1.00 88.38 506 HIS A N 1
ATOM 4025 C CA . HIS A 1 506 ? 7.057 -26.900 -29.894 1.00 88.38 506 HIS A CA 1
ATOM 4026 C C . HIS A 1 506 ? 6.916 -28.391 -30.254 1.00 88.38 506 HIS A C 1
ATOM 4028 O O . HIS A 1 506 ? 7.910 -29.072 -30.487 1.00 88.38 506 HIS A O 1
ATOM 4034 N N . LEU A 1 507 ? 5.686 -28.905 -30.361 1.00 87.19 507 LEU A N 1
ATOM 4035 C CA . LEU A 1 507 ? 5.422 -30.266 -30.839 1.00 87.19 507 LEU A CA 1
ATOM 4036 C C . LEU A 1 507 ? 5.813 -30.455 -32.310 1.00 87.19 507 LEU A C 1
ATOM 4038 O O . LEU A 1 507 ? 6.375 -31.492 -32.649 1.00 87.19 507 LEU A O 1
ATOM 4042 N N . PHE A 1 508 ? 5.560 -29.461 -33.163 1.00 85.50 508 PHE A N 1
ATOM 4043 C CA . PHE A 1 508 ? 6.002 -29.464 -34.558 1.00 85.50 508 PHE A CA 1
ATOM 4044 C C . PHE A 1 508 ? 7.536 -29.468 -34.670 1.00 85.50 508 PHE A C 1
ATOM 4046 O O . PHE A 1 508 ? 8.100 -30.257 -35.424 1.00 85.50 508 PHE A O 1
ATOM 4053 N N . ASP A 1 509 ? 8.220 -28.650 -33.866 1.00 84.94 509 ASP A N 1
ATOM 4054 C CA . ASP A 1 509 ? 9.686 -28.609 -33.829 1.00 84.94 509 ASP A CA 1
ATOM 4055 C C . ASP A 1 509 ? 10.294 -29.946 -33.327 1.00 84.94 509 ASP A C 1
ATOM 4057 O O . ASP A 1 509 ? 11.357 -30.349 -33.800 1.00 84.94 509 ASP A O 1
ATOM 4061 N N . LEU A 1 510 ? 9.610 -30.669 -32.423 1.00 82.94 510 LEU A N 1
ATOM 4062 C CA . LEU A 1 510 ? 10.044 -31.973 -31.887 1.00 82.94 510 LEU A CA 1
ATOM 4063 C C . LEU A 1 510 ? 9.747 -33.181 -32.791 1.00 82.94 510 LEU A C 1
ATOM 4065 O O . LEU A 1 510 ? 10.531 -34.129 -32.800 1.00 82.94 510 LEU A O 1
ATOM 4069 N N . LEU A 1 511 ? 8.615 -33.185 -33.501 1.00 77.69 511 LEU A N 1
ATOM 4070 C CA . LEU A 1 511 ? 8.209 -34.281 -34.396 1.00 77.69 511 LEU A CA 1
ATOM 4071 C C . LEU A 1 511 ? 8.825 -34.159 -35.801 1.00 77.69 511 LEU A C 1
ATOM 4073 O O . LEU A 1 511 ? 8.715 -35.070 -36.615 1.00 77.69 511 LEU A O 1
ATOM 4077 N N . GLY A 1 512 ? 9.523 -33.056 -36.077 1.00 67.88 512 GLY A N 1
ATOM 4078 C CA . GLY A 1 512 ? 10.146 -32.800 -37.367 1.00 67.88 512 GLY A CA 1
ATOM 4079 C C . GLY A 1 512 ? 9.181 -32.192 -38.386 1.00 67.88 512 GLY A C 1
ATOM 4080 O O . GLY A 1 512 ? 7.986 -32.025 -38.158 1.00 67.88 512 GLY A O 1
ATOM 4081 N N . LYS A 1 513 ? 9.726 -31.819 -39.549 1.00 59.59 513 LYS A N 1
ATOM 4082 C CA . LYS A 1 513 ? 9.035 -30.973 -40.544 1.00 59.59 513 LYS A CA 1
ATOM 4083 C C . LYS A 1 513 ? 7.820 -31.625 -41.222 1.00 59.59 513 LYS A C 1
ATOM 4085 O O . LYS A 1 513 ? 7.104 -30.936 -41.951 1.00 59.59 513 LYS A O 1
ATOM 4090 N N . ASP A 1 514 ? 7.571 -32.911 -40.993 1.00 58.25 514 ASP A N 1
ATOM 4091 C CA . ASP A 1 514 ? 6.409 -33.619 -41.518 1.00 58.25 514 ASP A CA 1
ATOM 4092 C C . ASP A 1 514 ? 5.171 -33.367 -40.645 1.00 58.25 514 ASP A C 1
ATOM 4094 O O . ASP A 1 514 ? 4.778 -34.177 -39.809 1.00 58.25 514 ASP A O 1
ATOM 4098 N N . ALA A 1 515 ? 4.489 -32.247 -40.925 1.00 63.59 515 ALA A N 1
ATOM 4099 C CA . ALA A 1 515 ? 3.224 -31.825 -40.298 1.00 63.59 515 ALA A CA 1
ATOM 4100 C C . ALA A 1 515 ? 2.163 -32.940 -40.166 1.00 63.59 515 ALA A C 1
ATOM 4102 O O . ALA A 1 515 ? 1.278 -32.876 -39.313 1.00 63.59 515 ALA A O 1
ATOM 4103 N N . LYS A 1 516 ? 2.255 -33.957 -41.030 1.00 73.00 516 LYS A N 1
ATOM 4104 C CA . LYS A 1 516 ? 1.371 -35.120 -41.082 1.00 73.00 516 LYS A CA 1
ATOM 4105 C C . LYS A 1 516 ? 1.391 -35.948 -39.800 1.00 73.00 516 LYS A C 1
ATOM 4107 O O . LYS A 1 516 ? 0.336 -36.457 -39.446 1.00 73.00 516 LYS A O 1
ATOM 4112 N N . GLU A 1 517 ? 2.523 -36.089 -39.106 1.00 74.31 517 GLU A N 1
ATOM 4113 C CA . GLU A 1 517 ? 2.570 -36.908 -37.884 1.00 74.31 517 GLU A CA 1
ATOM 4114 C C . GLU A 1 517 ? 1.813 -36.252 -36.725 1.00 74.31 517 GLU A C 1
ATOM 4116 O O . GLU A 1 517 ? 1.038 -36.921 -36.043 1.00 74.31 517 GLU A O 1
ATOM 4121 N N . LEU A 1 518 ? 1.971 -34.935 -36.545 1.00 80.06 518 LEU A N 1
ATOM 4122 C CA . LEU A 1 518 ? 1.252 -34.183 -35.514 1.00 80.06 518 LEU A CA 1
ATOM 4123 C C . LEU A 1 518 ? -0.257 -34.141 -35.791 1.00 80.06 518 LEU A C 1
ATOM 4125 O O . LEU A 1 518 ? -1.042 -34.407 -34.886 1.00 80.06 518 LEU A O 1
ATOM 4129 N N . GLU A 1 519 ? -0.670 -33.844 -37.026 1.00 81.12 519 GLU A N 1
ATOM 4130 C CA . GLU A 1 519 ? -2.096 -33.814 -37.385 1.00 81.12 519 GLU A CA 1
ATOM 4131 C C . GLU A 1 519 ? -2.729 -35.217 -37.325 1.00 81.12 519 GLU A C 1
ATOM 4133 O O . GLU A 1 519 ? -3.828 -35.359 -36.797 1.00 81.12 519 GLU A O 1
ATOM 4138 N N . LEU A 1 520 ? -2.025 -36.278 -37.750 1.00 83.00 520 LEU A N 1
ATOM 4139 C CA . LEU A 1 520 ? -2.493 -37.664 -37.597 1.00 83.00 520 LEU A CA 1
ATOM 4140 C C . LEU A 1 520 ? -2.632 -38.060 -36.120 1.00 83.00 520 LEU A C 1
ATOM 4142 O O . LEU A 1 520 ? -3.589 -38.737 -35.754 1.00 83.00 520 LEU A O 1
ATOM 4146 N N . LEU A 1 521 ? -1.701 -37.640 -35.262 1.00 82.06 521 LEU A N 1
ATOM 4147 C CA . LEU A 1 521 ? -1.753 -37.909 -33.826 1.00 82.06 521 LEU A CA 1
ATOM 4148 C C . LEU A 1 521 ? -2.900 -37.149 -33.143 1.00 82.06 521 LEU A C 1
ATOM 4150 O O . LEU A 1 521 ? -3.632 -37.746 -32.355 1.00 82.06 521 LEU A O 1
ATOM 4154 N N . LEU A 1 522 ? -3.095 -35.866 -33.466 1.00 85.06 522 LEU A N 1
ATOM 4155 C CA . LEU A 1 522 ? -4.221 -35.074 -32.961 1.00 85.06 522 LEU A CA 1
ATOM 4156 C C . LEU A 1 522 ? -5.565 -35.637 -33.441 1.00 85.06 522 LEU A C 1
ATOM 4158 O O . LEU A 1 522 ? -6.503 -35.709 -32.650 1.00 85.06 522 LEU A O 1
ATOM 4162 N N . GLU A 1 523 ? -5.658 -36.082 -34.695 1.00 85.19 523 GLU A N 1
ATOM 4163 C CA . GLU A 1 523 ? -6.880 -36.676 -35.236 1.00 85.19 523 GLU A CA 1
ATOM 4164 C C . GLU A 1 523 ? -7.164 -38.056 -34.628 1.00 85.19 523 GLU A C 1
ATOM 4166 O O . GLU A 1 523 ? -8.277 -38.297 -34.169 1.00 85.19 523 GLU A O 1
ATOM 4171 N N . ASN A 1 524 ? -6.160 -38.929 -34.488 1.00 83.44 524 ASN A N 1
ATOM 4172 C CA . ASN A 1 524 ? -6.309 -40.208 -33.782 1.00 83.44 524 ASN A CA 1
ATOM 4173 C C . ASN A 1 524 ? -6.815 -40.015 -32.344 1.00 83.44 524 ASN A C 1
ATOM 4175 O O . ASN A 1 524 ? -7.669 -40.774 -31.890 1.00 83.44 524 ASN A O 1
ATOM 4179 N N . ILE A 1 525 ? -6.316 -38.994 -31.639 1.00 84.81 525 ILE A N 1
ATOM 4180 C CA . ILE A 1 525 ? -6.775 -38.636 -30.292 1.00 84.81 525 ILE A CA 1
ATOM 4181 C C . ILE A 1 525 ? -8.209 -38.081 -30.329 1.00 84.81 525 ILE A C 1
ATOM 4183 O O . ILE A 1 525 ? -9.018 -38.469 -29.492 1.00 84.81 525 ILE A O 1
ATOM 4187 N N . ARG A 1 526 ? -8.574 -37.235 -31.304 1.00 85.31 526 ARG A N 1
ATOM 4188 C CA . ARG A 1 526 ? -9.958 -36.747 -31.489 1.00 85.31 526 ARG A CA 1
ATOM 4189 C C . ARG A 1 526 ? -10.955 -37.880 -31.727 1.00 85.31 526 ARG A C 1
ATOM 4191 O O . ARG A 1 526 ? -12.024 -37.858 -31.133 1.00 85.31 526 ARG A O 1
ATOM 4198 N N . GLN A 1 527 ? -10.589 -38.892 -32.513 1.00 82.06 527 GLN A N 1
ATOM 4199 C CA . GLN A 1 527 ? -11.416 -40.086 -32.744 1.00 82.06 527 GLN A CA 1
ATOM 4200 C C . GLN A 1 527 ? -11.547 -40.991 -31.497 1.00 82.06 527 GLN A C 1
ATOM 4202 O O . GLN A 1 527 ? -12.351 -41.920 -31.493 1.00 82.06 527 GLN A O 1
ATOM 4207 N N . GLN A 1 528 ? -10.769 -40.738 -30.436 1.00 75.94 528 GLN A N 1
ATOM 4208 C CA . GLN A 1 528 ? -10.829 -41.457 -29.156 1.00 75.94 528 GLN A CA 1
ATOM 4209 C C . GLN A 1 528 ? -11.653 -40.724 -28.082 1.00 75.94 528 GLN A C 1
ATOM 4211 O O . GLN A 1 528 ? -11.805 -41.272 -26.984 1.00 75.94 528 GLN A O 1
ATOM 4216 N N . PHE A 1 529 ? -12.181 -39.523 -28.358 1.00 68.50 529 PHE A N 1
ATOM 4217 C CA . PHE A 1 529 ? -12.946 -38.713 -27.400 1.00 68.50 529 PHE A CA 1
ATOM 4218 C C . PHE A 1 529 ? -14.443 -39.038 -27.371 1.00 68.50 529 PHE A C 1
ATOM 4220 O O . PHE A 1 529 ? -15.127 -38.859 -28.395 1.00 68.50 529 PHE A O 1
#

Radius of gyration: 36.29 Å; Cα contacts (8 Å, |Δi|>4): 368; chains: 1; bounding box: 94×81×94 Å

Secondary structure (DSSP, 8-state):
---HHHHHHHHHHHHHHHHHHHHHHHHHTSS-HHHHHHHHHHHHHHHHHHHHS---TT-HHHHHHHHHHHHHHHHHHHHHHHHHHHHHHHTS------------PPPPPP---------------------------------------------------------PPP------------TTS-HHHHHHHHHHHHHH-----HHHHHHHHHTT-------TTS-HHHHHHHHHHHHTS-EE-SEEEEEESSS-EEEESSSPPPEETTPPP--EEEES-TT----TT-EEEEEETTEEEEEEE--------TTSHHHHHHHHHHHHHHHH---HHHHHHHHHHHHHHTS------S---HHHHHHHHHHHHHHHHHHHHT--BTTB--------S----S------------GGGGGSS----SS---SHHHHHHHHHHTB-TTS-B---HHHHHHHHSS-GGGSPP-S-HHHHHHHHHHHHHHHTTGGGHHHHHHHHHHHHHHHHHHH-S-HHHHHHHHHHHHTT-

pLDDT: mean 70.85, std 22.88, range [22.58, 96.69]